Protein AF-A0A9P8BHR1-F1 (afdb_monomer)

Mean predicted aligned error: 15.13 Å

Nearest PDB structures (foldseek):
  4usp-assembly1_A  TM=9.684E-01  e=2.786E-13  Coprinopsis cinerea
  4uso-assembly2_C  TM=9.657E-01  e=3.119E-13  Coprinopsis cinerea
  3bb5-assembly2_C  TM=8.160E-01  e=5.448E-05  Jannaschia sp. CCS1
  6ifb-assembly1_B  TM=7.336E-01  e=1.345E-04  Entamoeba histolytica HM-1:IMSS
  3hfk-assembly1_A  TM=6.185E-01  e=1.166E-02  Pseudomonas reinekei

Foldseek 3Di:
DDFDDFAKWWKWFLDAAPVRFIWTFFADDAQDFTWTAGDDPDLRRIWGWADPDPFKIWTARSVGRQWTWADDDQATHIYGDDPAIWGWDQDPLAIWTAHPVRQWTWFDPNNHHGGTTGIDGDTDDRRRHIDIGGDVVDCPVVVQLFKKKKKWFQFDPPQDLVLLVVLVVLQVCLQALLADPVPRGRQFPDKWKAFFPDPPPLAPRTTIMMIIIGRDPVSVVCLVPPGPSSVVSCVSQVVGGDPPPLARMAIWMFRWPAADDPDDPDDDPDPPDDDPPDLQQAKKKKKKFFAFDPPDDSVLSVVLVVLQVCLQAQQADPVPRGGQFPDKTKYFTDDPPPNNLRGGMMMIIIGNHPVSVVCLVPPGVSSVVSCVSCVVGHPDSNRMHIGMGNTPYYDDD

Secondary structure (DSSP, 8-state):
-PPPPSEEEEEEEEEEPTTS-EEEEE---TTSBPEEEE--S-GGG-EEEEESSSS-EEEEETT-TTEEEEE-SSBEEEEE-S---EEEEEETTEEEEEETTSSEEEEESS--TT-BEEEEE---SGGG-EEEEEESS---GGGG--EEEEEEE-B-TT--HHHHHHHHHHHHHHHHH-B-TTTSSB-EEEEEEEE----SS-STT--EEEEEEESSHHHHHHHHHT-HHHHHHHHHHGGGB-GGGT-SEEEEEE-TT--S-TTSS---------------TT-EEEEEEE---TT--HHHHHHHHHHHHHHHHH-B-TTT-SB-EEEEEEEE---SSS-STT--EEEEEEESSHHHHHHHHHH-HHHHHHHHHHGGG-SSGGGEEEEEE-TT--S--

Structure (mmCIF, N/CA/C/O backbone):
data_AF-A0A9P8BHR1-F1
#
_entry.id   AF-A0A9P8BHR1-F1
#
loop_
_atom_site.group_PDB
_atom_site.id
_atom_site.type_symbol
_atom_site.label_atom_id
_atom_site.label_alt_id
_atom_site.label_comp_id
_atom_site.label_asym_id
_atom_site.label_entity_id
_atom_site.label_seq_id
_atom_site.pdbx_PDB_ins_code
_atom_site.Cartn_x
_atom_site.Cartn_y
_atom_site.Cartn_z
_atom_site.occupancy
_atom_site.B_iso_or_equiv
_atom_site.auth_seq_id
_atom_site.auth_comp_id
_atom_site.auth_asym_id
_atom_site.auth_atom_id
_atom_site.pdbx_PDB_model_num
ATOM 1 N N . MET A 1 1 ? 10.020 13.609 -29.765 1.00 46.38 1 MET A N 1
ATOM 2 C CA . MET A 1 1 ? 9.971 12.176 -29.398 1.00 46.38 1 MET A CA 1
ATOM 3 C C . MET A 1 1 ? 11.366 11.763 -28.963 1.00 46.38 1 MET A C 1
ATOM 5 O O . MET A 1 1 ? 12.292 11.925 -29.746 1.00 46.38 1 MET A O 1
ATOM 9 N N . SER A 1 2 ? 11.548 11.368 -27.704 1.00 62.50 2 SER A N 1
ATOM 10 C CA . SER A 1 2 ? 12.859 10.990 -27.157 1.00 62.50 2 SER A CA 1
ATOM 11 C C . SER A 1 2 ? 13.172 9.519 -27.458 1.00 62.50 2 SER A C 1
ATOM 13 O O . SER A 1 2 ? 12.261 8.721 -27.635 1.00 62.50 2 SER A O 1
ATOM 15 N N . ARG A 1 3 ? 14.453 9.157 -27.542 1.00 75.88 3 ARG A N 1
ATOM 16 C CA . ARG A 1 3 ? 14.941 7.764 -27.502 1.00 75.88 3 ARG A CA 1
ATOM 17 C C . ARG A 1 3 ? 15.427 7.455 -26.077 1.00 75.88 3 ARG A C 1
ATOM 19 O O . ARG A 1 3 ? 15.706 8.416 -25.351 1.00 75.88 3 ARG A O 1
ATOM 26 N N . PRO A 1 4 ? 15.534 6.185 -25.647 1.00 82.44 4 PRO A N 1
ATOM 27 C CA . PRO A 1 4 ? 16.092 5.872 -24.332 1.00 82.44 4 PRO A CA 1
ATOM 28 C C . PRO A 1 4 ? 17.509 6.448 -24.182 1.00 82.44 4 PRO A C 1
ATOM 30 O O . PRO A 1 4 ? 18.275 6.515 -25.144 1.00 82.44 4 PRO A O 1
ATOM 33 N N . ALA A 1 5 ? 17.855 6.890 -22.971 1.00 87.25 5 ALA A N 1
ATOM 34 C CA . ALA A 1 5 ? 19.220 7.313 -22.662 1.00 87.25 5 ALA A CA 1
ATOM 35 C C . ALA A 1 5 ? 20.184 6.112 -22.751 1.00 87.25 5 ALA A C 1
ATOM 37 O O . ALA A 1 5 ? 19.762 4.989 -22.468 1.00 87.25 5 ALA A O 1
ATOM 38 N N . PRO A 1 6 ? 21.471 6.303 -23.089 1.00 90.06 6 PRO A N 1
ATOM 39 C CA . PRO A 1 6 ? 22.453 5.228 -22.990 1.00 90.06 6 PRO A CA 1
ATOM 40 C C . PRO A 1 6 ? 22.481 4.601 -21.593 1.00 90.06 6 PRO A C 1
ATOM 42 O O . PRO A 1 6 ? 22.310 5.293 -20.586 1.00 90.06 6 PRO A O 1
ATOM 45 N N . GLY A 1 7 ? 22.691 3.293 -21.530 1.00 90.00 7 GLY A N 1
ATOM 46 C CA . GLY A 1 7 ? 22.677 2.532 -20.286 1.00 90.00 7 GLY A CA 1
ATOM 47 C C . GLY A 1 7 ? 22.471 1.049 -20.546 1.00 90.00 7 GLY A C 1
ATOM 48 O O . GLY A 1 7 ? 22.376 0.614 -21.691 1.00 90.00 7 GLY A O 1
ATOM 49 N N . THR A 1 8 ? 22.399 0.268 -19.482 1.00 91.75 8 THR A N 1
ATOM 50 C CA . THR A 1 8 ? 22.127 -1.166 -19.566 1.00 91.75 8 THR A CA 1
ATOM 51 C C . THR A 1 8 ? 20.623 -1.392 -19.401 1.00 91.75 8 THR A C 1
ATOM 53 O O . THR A 1 8 ? 20.010 -0.682 -18.618 1.00 91.75 8 THR A O 1
ATOM 56 N N . TYR A 1 9 ? 19.995 -2.325 -20.119 1.00 93.38 9 TYR A N 1
ATOM 57 C CA . TYR A 1 9 ? 18.540 -2.535 -20.096 1.00 93.38 9 TYR A CA 1
ATOM 58 C C . TYR A 1 9 ? 18.158 -4.016 -20.231 1.00 93.38 9 TYR A C 1
ATOM 60 O O . TYR A 1 9 ? 18.811 -4.753 -20.966 1.00 93.38 9 TYR A O 1
ATOM 68 N N . TYR A 1 10 ? 17.053 -4.426 -19.604 1.00 92.88 10 TYR A N 1
ATOM 69 C CA . TYR A 1 10 ? 16.203 -5.495 -20.131 1.00 92.88 10 TYR A CA 1
ATOM 70 C C . TYR A 1 10 ? 15.285 -4.893 -21.194 1.00 92.88 10 TYR A C 1
ATOM 72 O O . TYR A 1 10 ? 14.758 -3.792 -21.021 1.00 92.88 10 TYR A O 1
ATOM 80 N N . ILE A 1 11 ? 15.076 -5.612 -22.292 1.00 95.56 11 ILE A N 1
ATOM 81 C CA . ILE A 1 11 ? 14.213 -5.165 -23.387 1.00 95.56 11 ILE A CA 1
ATOM 82 C C . ILE A 1 11 ? 13.083 -6.179 -23.501 1.00 95.56 11 ILE A C 1
ATOM 84 O O . ILE A 1 11 ? 13.311 -7.325 -23.888 1.00 95.56 11 ILE A O 1
ATOM 88 N N . VAL A 1 12 ? 11.885 -5.766 -23.094 1.00 94.12 12 VAL A N 1
ATOM 89 C CA . VAL A 1 12 ? 10.724 -6.644 -22.897 1.00 94.12 12 VAL A CA 1
ATOM 90 C C . VAL A 1 12 ? 9.684 -6.349 -23.966 1.00 94.12 12 VAL A C 1
ATOM 92 O O . VAL A 1 12 ? 9.421 -5.184 -24.261 1.00 94.12 12 VAL A O 1
ATOM 95 N N . ASN A 1 13 ? 9.100 -7.378 -24.575 1.00 94.19 13 ASN A N 1
ATOM 96 C CA . ASN A 1 13 ? 8.003 -7.177 -25.512 1.00 94.19 13 ASN A CA 1
ATOM 97 C C . ASN A 1 13 ? 6.749 -6.687 -24.774 1.00 94.19 13 ASN A C 1
ATOM 99 O O . ASN A 1 13 ? 6.509 -7.056 -23.626 1.00 94.19 13 ASN A O 1
ATOM 103 N N . LYS A 1 14 ? 5.941 -5.855 -25.432 1.00 87.69 14 LYS A N 1
ATOM 104 C CA . LYS A 1 14 ? 4.683 -5.372 -24.856 1.00 87.69 14 LYS A CA 1
ATOM 105 C C . LYS A 1 14 ? 3.636 -6.485 -24.715 1.00 87.69 14 LYS A C 1
ATOM 107 O O . LYS A 1 14 ? 2.799 -6.408 -23.820 1.00 87.69 14 LYS A O 1
ATOM 112 N N . VAL A 1 15 ? 3.673 -7.498 -25.581 1.00 84.81 15 VAL A N 1
ATOM 113 C CA . VAL A 1 15 ? 2.765 -8.652 -25.538 1.00 84.81 15 VAL A CA 1
ATOM 114 C C . VAL A 1 15 ? 3.295 -9.700 -24.558 1.00 84.81 15 VAL A C 1
ATOM 116 O O . VAL A 1 15 ? 4.485 -10.016 -24.559 1.00 84.81 15 VAL A O 1
ATOM 119 N N . LEU A 1 16 ? 2.395 -10.235 -23.732 1.00 76.94 16 LEU A N 1
ATOM 120 C CA . LEU A 1 16 ? 2.674 -11.363 -22.842 1.00 76.94 16 LEU A CA 1
ATOM 121 C C . LEU A 1 16 ? 2.641 -12.687 -23.614 1.00 76.94 16 LEU A C 1
ATOM 123 O O . LEU A 1 16 ? 1.964 -12.797 -24.638 1.00 76.94 16 LEU A O 1
ATOM 127 N N . SER A 1 17 ? 3.327 -13.704 -23.098 1.00 77.12 17 SER A N 1
ATOM 128 C CA . SER A 1 17 ? 3.187 -15.066 -23.609 1.00 77.12 17 SER A CA 1
ATOM 129 C C . SER A 1 17 ? 1.745 -15.581 -23.460 1.00 77.12 17 SER A C 1
ATOM 131 O O . SER A 1 17 ? 0.977 -15.042 -22.658 1.00 77.12 17 SER A O 1
ATOM 133 N N . PRO A 1 18 ? 1.354 -16.669 -24.156 1.00 74.81 18 PRO A N 1
ATOM 134 C CA . PRO A 1 18 ? 0.058 -17.316 -23.930 1.00 74.81 18 PRO A CA 1
ATOM 135 C C . PRO A 1 18 ? -0.175 -17.762 -22.477 1.00 74.81 18 PRO A C 1
ATOM 137 O O . PRO A 1 18 ? -1.320 -17.912 -22.062 1.00 74.81 18 PRO A O 1
ATOM 140 N N . THR A 1 19 ? 0.899 -17.969 -21.710 1.00 68.75 19 THR A N 1
ATOM 141 C CA . THR A 1 19 ? 0.872 -18.309 -20.280 1.00 68.75 19 THR A CA 1
ATOM 142 C C . THR A 1 19 ? 0.869 -17.082 -19.361 1.00 68.75 19 THR A C 1
ATOM 144 O O . THR A 1 19 ? 0.766 -17.241 -18.150 1.00 68.75 19 THR A O 1
ATOM 147 N N . GLY A 1 20 ? 0.932 -15.865 -19.914 1.00 72.94 20 GLY A N 1
ATOM 148 C CA . GLY A 1 20 ? 0.908 -14.602 -19.169 1.00 72.94 20 GLY A CA 1
ATOM 149 C C . GLY A 1 20 ? 2.286 -14.047 -18.791 1.00 72.94 20 GLY A C 1
ATOM 150 O O . GLY A 1 20 ? 2.364 -13.033 -18.098 1.00 72.94 20 GLY A O 1
ATOM 151 N N . ASP A 1 21 ? 3.375 -14.656 -19.255 1.00 73.62 21 ASP A N 1
ATOM 152 C CA . ASP A 1 21 ? 4.734 -14.250 -18.897 1.00 73.62 21 ASP A CA 1
ATOM 153 C C . ASP A 1 21 ? 5.208 -13.037 -19.705 1.00 73.62 21 ASP A C 1
ATOM 155 O O . ASP A 1 21 ? 4.955 -12.907 -20.905 1.00 73.62 21 ASP A O 1
ATOM 159 N N . LYS A 1 22 ? 5.981 -12.156 -19.062 1.00 83.81 22 LYS A N 1
ATOM 160 C CA . LYS A 1 22 ? 6.724 -11.098 -19.762 1.00 83.81 22 LYS A CA 1
ATOM 161 C C . LYS A 1 22 ? 7.884 -11.721 -20.535 1.00 83.81 22 LYS A C 1
ATOM 163 O O . LYS A 1 22 ? 8.683 -12.445 -19.949 1.00 83.81 22 LYS A O 1
ATOM 168 N N . LEU A 1 23 ? 8.024 -11.388 -21.817 1.00 88.94 23 LEU A N 1
ATOM 169 C CA . LEU A 1 23 ? 9.073 -11.939 -22.681 1.00 88.94 23 LEU A CA 1
ATOM 170 C C . LEU A 1 23 ? 10.197 -10.930 -22.927 1.00 88.94 23 LEU A C 1
ATOM 172 O O . LEU A 1 23 ? 9.963 -9.851 -23.473 1.00 88.94 23 LEU A O 1
ATOM 176 N N . ALA A 1 24 ? 11.424 -11.287 -22.550 1.00 96.50 24 ALA A N 1
ATOM 177 C CA . ALA A 1 24 ? 12.617 -10.455 -22.673 1.00 96.50 24 ALA A CA 1
ATOM 178 C C . ALA A 1 24 ? 13.579 -10.965 -23.755 1.00 96.50 24 ALA A C 1
ATOM 180 O O . ALA A 1 24 ? 13.772 -12.173 -23.930 1.00 96.50 24 ALA A O 1
ATOM 181 N N . ILE A 1 25 ? 14.237 -10.033 -24.450 1.00 98.12 25 ILE A N 1
ATOM 182 C CA . ILE A 1 25 ? 15.282 -10.358 -25.426 1.00 98.12 25 ILE A CA 1
ATOM 183 C C . ILE A 1 25 ? 16.474 -10.994 -24.704 1.00 98.12 25 ILE A C 1
ATOM 185 O O . ILE A 1 25 ? 17.069 -10.404 -23.803 1.00 98.12 25 ILE A O 1
ATOM 189 N N . THR A 1 26 ? 16.843 -12.194 -25.137 1.00 97.56 26 THR A N 1
ATOM 190 C CA . THR A 1 26 ? 17.825 -13.064 -24.490 1.00 97.56 26 THR A CA 1
ATOM 191 C C . THR A 1 26 ? 18.957 -13.399 -25.453 1.00 97.56 26 THR A C 1
ATOM 193 O O . THR A 1 26 ? 18.736 -13.866 -26.572 1.00 97.56 26 THR A O 1
ATOM 196 N N . PHE A 1 27 ? 20.188 -13.153 -25.014 1.00 97.81 27 PHE A N 1
ATOM 197 C CA . PHE A 1 27 ? 21.399 -13.609 -25.681 1.00 97.81 27 PHE A CA 1
ATOM 198 C C . PHE A 1 27 ? 21.635 -15.093 -25.395 1.00 97.81 27 PHE A C 1
ATOM 200 O O . PHE A 1 27 ? 21.680 -15.507 -24.238 1.00 97.81 27 PHE A O 1
ATOM 207 N N . ASN A 1 28 ? 21.818 -15.876 -26.459 1.00 94.38 28 ASN A N 1
ATOM 208 C CA . ASN A 1 28 ? 22.045 -17.317 -26.364 1.00 94.38 28 ASN A CA 1
ATOM 209 C C . ASN A 1 28 ? 23.529 -17.660 -26.538 1.00 94.38 28 ASN A C 1
ATOM 211 O O . ASN A 1 28 ? 24.149 -18.244 -25.654 1.00 94.38 28 ASN A O 1
ATOM 215 N N . ASN A 1 29 ? 24.105 -17.278 -27.679 1.00 94.88 29 ASN A N 1
ATOM 216 C CA . ASN A 1 29 ? 25.491 -17.558 -28.040 1.00 94.88 29 ASN A CA 1
ATOM 217 C C . ASN A 1 29 ? 25.955 -16.642 -29.182 1.00 94.88 29 ASN A C 1
ATOM 219 O O . ASN A 1 29 ? 25.143 -16.135 -29.960 1.00 94.88 29 ASN A O 1
ATOM 223 N N . GLN A 1 30 ? 27.271 -16.472 -29.325 1.00 96.62 30 GLN A N 1
ATOM 224 C CA . GLN A 1 30 ? 27.864 -15.758 -30.458 1.00 96.62 30 GLN A CA 1
ATOM 225 C C . GLN A 1 30 ? 27.503 -16.442 -31.789 1.00 96.62 30 GLN A C 1
ATOM 227 O O . GLN A 1 30 ? 27.534 -17.668 -31.893 1.00 96.62 30 GLN A O 1
ATOM 232 N N . GLY A 1 31 ? 27.154 -15.646 -32.800 1.00 92.88 31 GLY A N 1
ATOM 233 C CA . GLY A 1 31 ? 26.716 -16.090 -34.128 1.00 92.88 31 GLY A CA 1
ATOM 234 C C . GLY A 1 31 ? 25.277 -16.616 -34.181 1.00 92.88 31 GLY A C 1
ATOM 235 O O . GLY A 1 31 ? 24.734 -16.789 -35.269 1.00 92.88 31 GLY A O 1
ATOM 236 N N . GLY A 1 32 ? 24.649 -16.855 -33.026 1.00 95.62 32 GLY A N 1
ATOM 237 C CA . GLY A 1 32 ? 23.271 -17.319 -32.916 1.00 95.62 32 GLY A CA 1
ATOM 238 C C . GLY A 1 32 ? 22.248 -16.187 -32.975 1.00 95.62 32 GLY A C 1
ATOM 239 O O . GLY A 1 32 ? 22.577 -15.006 -32.837 1.00 95.62 32 GLY A O 1
ATOM 240 N N . ALA A 1 33 ? 20.982 -16.571 -33.153 1.00 97.38 33 ALA A N 1
ATOM 241 C CA . ALA A 1 33 ? 19.858 -15.656 -33.013 1.00 97.38 33 ALA A CA 1
ATOM 242 C C . ALA A 1 33 ? 19.610 -15.333 -31.532 1.00 97.38 33 ALA A C 1
ATOM 244 O O . ALA A 1 33 ? 19.669 -16.225 -30.678 1.00 97.38 33 ALA A O 1
ATOM 245 N N . ALA A 1 34 ? 19.283 -14.077 -31.237 1.00 97.75 34 ALA A N 1
ATOM 246 C CA . ALA A 1 34 ? 18.654 -13.733 -29.970 1.00 97.75 34 ALA A CA 1
ATOM 247 C C . ALA A 1 34 ? 17.247 -14.353 -29.918 1.00 97.75 34 ALA A C 1
ATOM 249 O O . ALA A 1 34 ? 16.582 -14.497 -30.948 1.00 97.75 34 ALA A O 1
ATOM 250 N N . SER A 1 35 ? 16.796 -14.725 -28.726 1.00 97.44 35 SER A N 1
ATOM 251 C CA . SER A 1 35 ? 15.456 -15.273 -28.497 1.00 97.44 35 SER A CA 1
ATOM 252 C C . SER A 1 35 ? 14.653 -14.400 -27.541 1.00 97.44 35 SER A C 1
ATOM 254 O O . SER A 1 35 ? 15.176 -13.474 -26.923 1.00 97.44 35 SER A O 1
ATOM 256 N N . LEU A 1 36 ? 13.366 -14.690 -27.434 1.00 97.19 36 LEU A N 1
ATOM 257 C CA . LEU A 1 36 ? 12.462 -14.174 -26.429 1.00 97.19 36 LEU A CA 1
ATOM 258 C C . LEU A 1 36 ? 12.269 -15.262 -25.395 1.00 97.19 36 LEU A C 1
ATOM 260 O O . LEU A 1 36 ? 11.845 -16.357 -25.745 1.00 97.19 36 LEU A O 1
ATOM 264 N N . THR A 1 37 ? 12.599 -14.976 -24.141 1.00 93.00 37 THR A N 1
ATOM 265 C CA . THR A 1 37 ? 12.325 -15.914 -23.052 1.00 93.00 37 THR A CA 1
ATOM 266 C C . THR A 1 37 ? 11.672 -15.226 -21.871 1.00 93.00 37 THR A C 1
ATOM 268 O O . THR A 1 37 ? 11.689 -13.992 -21.799 1.00 93.00 37 THR A O 1
ATOM 271 N N . ALA A 1 38 ? 11.074 -15.999 -20.963 1.00 85.44 38 ALA A N 1
ATOM 272 C CA . ALA A 1 38 ? 10.485 -15.457 -19.742 1.00 85.44 38 ALA A CA 1
ATOM 273 C C . ALA A 1 38 ? 11.476 -14.523 -19.015 1.00 85.44 38 ALA A C 1
ATOM 275 O O . ALA A 1 38 ? 12.663 -14.835 -18.850 1.00 85.44 38 ALA A O 1
ATOM 276 N N . LEU A 1 39 ? 10.996 -13.341 -18.623 1.00 87.25 39 LEU A N 1
ATOM 277 C CA . LEU A 1 39 ? 11.807 -12.316 -17.977 1.00 87.25 39 LEU A CA 1
ATOM 278 C C . LEU A 1 39 ? 12.431 -12.867 -16.687 1.00 87.25 39 LEU A C 1
ATOM 280 O O . LEU A 1 39 ? 11.750 -13.390 -15.810 1.00 87.25 39 LEU A O 1
ATOM 284 N N . SER A 1 40 ? 13.742 -12.701 -16.563 1.00 82.12 40 SER A N 1
ATOM 285 C CA . SER A 1 40 ? 14.557 -13.110 -15.424 1.00 82.12 40 SER A CA 1
ATOM 286 C C . SER A 1 40 ? 15.653 -12.072 -15.163 1.00 82.12 40 SER A C 1
ATOM 288 O O . SER A 1 40 ? 15.844 -11.133 -15.932 1.00 82.12 40 SER A O 1
ATOM 290 N N . ASN A 1 41 ? 16.421 -12.242 -14.090 1.00 77.81 41 ASN A N 1
ATOM 291 C CA . ASN A 1 41 ? 17.543 -11.359 -13.756 1.00 77.81 41 ASN A CA 1
ATOM 292 C C . ASN A 1 41 ? 18.883 -11.789 -14.389 1.00 77.81 41 ASN A C 1
ATOM 294 O O . ASN A 1 41 ? 19.945 -11.313 -13.983 1.00 77.81 41 ASN A O 1
ATOM 298 N N . LYS A 1 42 ? 18.865 -12.710 -15.361 1.00 81.44 42 LYS A N 1
ATOM 299 C CA . LYS A 1 42 ? 20.089 -13.288 -15.926 1.00 81.44 42 LYS A CA 1
ATOM 300 C C . LYS A 1 42 ? 20.884 -12.248 -16.732 1.00 81.44 42 LYS A C 1
ATOM 302 O O . LYS A 1 42 ? 20.294 -11.533 -17.544 1.00 81.44 42 LYS A O 1
ATOM 307 N N . PRO A 1 43 ? 22.229 -12.231 -16.639 1.00 85.88 43 PRO A N 1
ATOM 308 C CA . PRO A 1 43 ? 23.082 -11.368 -17.468 1.00 85.88 43 PRO A CA 1
ATOM 309 C C . PRO A 1 43 ? 22.933 -11.582 -18.984 1.00 85.88 43 PRO A C 1
ATOM 311 O O . PRO A 1 43 ? 23.333 -10.729 -19.774 1.00 85.88 43 PRO A O 1
ATOM 314 N N . SER A 1 44 ? 22.371 -12.715 -19.414 1.00 91.56 44 SER A N 1
ATOM 315 C CA . SER A 1 44 ? 22.029 -12.976 -20.815 1.00 91.56 44 SER A CA 1
ATOM 316 C C . SER A 1 44 ? 20.842 -12.145 -21.321 1.00 91.56 44 SER A C 1
ATOM 318 O O . SER A 1 44 ? 20.690 -11.994 -22.526 1.00 91.56 44 SER A O 1
ATOM 320 N N . GLN A 1 45 ? 20.012 -11.583 -20.438 1.00 96.00 45 GLN A N 1
ATOM 321 C CA . GLN A 1 45 ? 18.880 -10.716 -20.800 1.00 96.00 45 GLN A CA 1
ATOM 322 C C . GLN A 1 45 ? 19.182 -9.219 -20.636 1.00 96.00 45 GLN A C 1
ATOM 324 O O . GLN A 1 45 ? 18.320 -8.378 -20.889 1.00 96.00 45 GLN A O 1
ATOM 329 N N . GLN A 1 46 ? 20.400 -8.876 -20.217 1.00 94.75 46 GLN A N 1
ATOM 330 C CA . GLN A 1 46 ? 20.834 -7.500 -20.022 1.00 94.75 46 GLN A CA 1
ATOM 331 C C . GLN A 1 46 ? 21.645 -7.028 -21.230 1.00 94.75 46 GLN A C 1
ATOM 333 O O . GLN A 1 46 ? 22.596 -7.686 -21.660 1.00 94.75 46 GLN A O 1
ATOM 338 N N . TRP A 1 47 ? 21.292 -5.856 -21.748 1.00 97.31 47 TRP A N 1
ATOM 339 C CA . TRP A 1 47 ? 21.861 -5.277 -22.960 1.00 97.31 47 TRP A CA 1
ATOM 340 C C . TRP A 1 47 ? 22.394 -3.873 -22.694 1.00 97.31 47 TRP A C 1
ATOM 342 O O . TRP A 1 47 ? 21.658 -2.993 -22.258 1.00 97.31 47 TRP A O 1
ATOM 352 N N . ASN A 1 48 ? 23.667 -3.646 -22.995 1.00 95.00 48 ASN A N 1
ATOM 353 C CA . ASN A 1 48 ? 24.261 -2.320 -23.072 1.00 95.00 48 ASN A CA 1
ATOM 354 C C . ASN A 1 48 ? 23.756 -1.620 -24.335 1.00 95.00 48 ASN A C 1
ATOM 356 O O . ASN A 1 48 ? 24.059 -2.044 -25.451 1.00 95.00 48 ASN A O 1
ATOM 360 N N . VAL A 1 49 ? 22.994 -0.547 -24.141 1.00 95.69 49 VAL A N 1
ATOM 361 C CA . VAL A 1 49 ? 22.443 0.306 -25.192 1.00 95.69 49 VAL A CA 1
ATOM 362 C C . VAL A 1 49 ? 23.267 1.587 -25.242 1.00 95.69 49 VAL A C 1
ATOM 364 O O . VAL A 1 49 ? 23.286 2.369 -24.288 1.00 95.69 49 VAL A O 1
ATOM 367 N N . THR A 1 50 ? 23.963 1.815 -26.351 1.00 92.56 50 THR A N 1
ATOM 368 C CA . THR A 1 50 ? 24.855 2.968 -26.530 1.00 92.56 50 THR A CA 1
ATOM 369 C C . THR A 1 50 ? 24.417 3.824 -27.709 1.00 92.56 50 THR A C 1
ATOM 371 O O . THR A 1 50 ? 23.910 3.325 -28.712 1.00 92.56 50 THR A O 1
ATOM 374 N N . ASN A 1 51 ? 24.601 5.141 -27.601 1.00 91.69 51 ASN A N 1
ATOM 375 C CA . ASN A 1 51 ? 24.401 6.027 -28.745 1.00 91.69 51 ASN A CA 1
ATOM 376 C C . ASN A 1 51 ? 25.518 5.789 -29.761 1.00 91.69 51 ASN A C 1
ATOM 378 O O . ASN A 1 51 ? 26.690 5.835 -29.395 1.00 91.69 51 ASN A O 1
ATOM 382 N N . TYR A 1 52 ? 25.151 5.604 -31.027 1.00 88.00 52 TYR A N 1
ATOM 383 C CA . TYR A 1 52 ? 26.117 5.603 -32.124 1.00 88.00 52 TYR A CA 1
ATOM 384 C C . TYR A 1 52 ? 26.185 6.980 -32.794 1.00 88.00 52 TYR A C 1
ATOM 386 O O . TYR A 1 52 ? 27.259 7.541 -32.977 1.00 88.00 52 TYR A O 1
ATOM 394 N N . ASN A 1 53 ? 25.027 7.569 -33.098 1.00 88.00 53 ASN A N 1
ATOM 395 C CA . ASN A 1 53 ? 24.902 8.956 -33.556 1.00 88.00 53 ASN A CA 1
ATOM 396 C C . ASN A 1 53 ? 23.606 9.580 -33.006 1.00 88.00 53 ASN A C 1
ATOM 398 O O . ASN A 1 53 ? 23.031 9.053 -32.052 1.00 88.00 53 ASN A O 1
ATOM 402 N N . SER A 1 54 ? 23.137 10.703 -33.556 1.00 82.62 54 SER A N 1
ATOM 403 C CA . SER A 1 54 ? 21.905 11.385 -33.117 1.00 82.62 54 SER A CA 1
ATOM 404 C C . SER A 1 54 ? 20.615 10.585 -33.360 1.00 82.62 54 SER A C 1
ATOM 406 O O . SER A 1 54 ? 19.615 10.841 -32.692 1.00 82.62 54 SER A O 1
ATOM 408 N N . SER A 1 55 ? 20.634 9.601 -34.260 1.00 81.88 55 SER A N 1
ATOM 409 C CA . SER A 1 55 ? 19.448 8.875 -34.735 1.00 81.88 55 SER A CA 1
ATOM 410 C C . SER A 1 55 ? 19.500 7.361 -34.509 1.00 81.88 55 SER A C 1
ATOM 412 O O . SER A 1 55 ? 18.454 6.713 -34.546 1.00 81.88 55 SER A O 1
ATOM 414 N N . THR A 1 56 ? 20.677 6.785 -34.250 1.00 92.06 56 THR A N 1
ATOM 415 C CA . THR A 1 56 ? 20.853 5.336 -34.082 1.00 92.06 56 THR A CA 1
ATOM 416 C C . THR A 1 56 ? 21.611 4.963 -32.809 1.00 92.06 56 THR A C 1
ATOM 418 O O . THR A 1 56 ? 22.363 5.762 -32.233 1.00 92.06 56 THR A O 1
ATOM 421 N N . MET A 1 57 ? 21.366 3.737 -32.349 1.00 94.69 57 MET A N 1
ATOM 422 C CA . MET A 1 57 ? 21.935 3.138 -31.143 1.00 94.69 57 MET A CA 1
ATOM 423 C C . MET A 1 57 ? 22.474 1.735 -31.446 1.00 94.69 57 MET A C 1
ATOM 425 O O . MET A 1 57 ? 22.000 1.076 -32.371 1.00 94.69 57 MET A O 1
ATOM 429 N N . ALA A 1 58 ? 23.442 1.274 -30.661 1.00 95.44 58 ALA A N 1
ATOM 430 C CA . ALA A 1 58 ? 23.961 -0.090 -30.706 1.00 95.44 58 ALA A CA 1
ATOM 431 C C . ALA A 1 58 ? 23.550 -0.860 -29.444 1.00 95.44 58 ALA A C 1
ATOM 433 O O . ALA A 1 58 ? 23.373 -0.267 -28.379 1.00 95.44 58 ALA A O 1
ATOM 434 N N . PHE A 1 59 ? 23.405 -2.180 -29.575 1.00 97.38 59 PHE A N 1
ATOM 435 C CA . PHE A 1 59 ? 22.980 -3.074 -28.496 1.00 97.38 59 PHE A CA 1
ATOM 436 C C . PHE A 1 59 ? 23.982 -4.217 -28.373 1.00 97.38 59 PHE A C 1
ATOM 438 O O . PHE A 1 59 ? 24.157 -4.974 -29.331 1.00 97.38 59 PHE A O 1
ATOM 445 N N . ALA A 1 60 ? 24.607 -4.348 -27.207 1.00 96.94 60 ALA A N 1
ATOM 446 C CA . ALA A 1 60 ? 25.586 -5.386 -26.890 1.00 96.94 60 ALA A CA 1
ATOM 447 C C . ALA A 1 60 ? 25.145 -6.156 -25.635 1.00 96.94 60 ALA A C 1
ATOM 449 O O . ALA A 1 60 ? 24.735 -5.513 -24.669 1.00 96.94 60 ALA A O 1
ATOM 450 N N . PRO A 1 61 ? 25.211 -7.495 -25.590 1.00 96.31 61 PRO A N 1
ATOM 451 C CA . PRO A 1 61 ? 24.867 -8.228 -24.375 1.00 96.31 61 PRO A CA 1
ATOM 452 C C . PRO A 1 61 ? 25.895 -7.937 -23.271 1.00 96.31 61 PRO A C 1
ATOM 454 O O . PRO A 1 61 ? 27.100 -7.929 -23.521 1.00 96.31 61 PRO A O 1
ATOM 457 N N . VAL A 1 62 ? 25.443 -7.738 -22.031 1.00 92.56 62 VAL A N 1
ATOM 458 C CA . VAL A 1 62 ? 26.335 -7.477 -20.879 1.00 92.56 62 VAL A CA 1
ATOM 459 C C . VAL A 1 62 ? 27.305 -8.630 -20.649 1.00 92.56 62 VAL A C 1
ATOM 461 O O . VAL A 1 62 ? 28.474 -8.412 -20.348 1.00 92.56 62 VAL A O 1
ATOM 464 N N . SER A 1 63 ? 26.832 -9.860 -20.837 1.00 87.31 63 SER A N 1
ATOM 465 C CA . SER A 1 63 ? 27.636 -11.081 -20.717 1.00 87.31 63 SER A CA 1
ATOM 466 C C . SER A 1 63 ? 28.694 -11.244 -21.819 1.00 87.31 63 SER A C 1
ATOM 468 O O . SER A 1 63 ? 29.557 -12.111 -21.705 1.00 87.31 63 SER A O 1
ATOM 470 N N . SER A 1 64 ? 28.658 -10.446 -22.893 1.00 92.00 64 SER A N 1
ATOM 471 C CA . SER A 1 64 ? 29.635 -10.490 -23.994 1.00 92.00 64 SER A CA 1
ATOM 472 C C . SER A 1 64 ? 29.731 -9.124 -24.702 1.00 92.00 64 SER A C 1
ATOM 474 O O . SER A 1 64 ? 29.269 -8.974 -25.835 1.00 92.00 64 SER A O 1
ATOM 476 N N . PRO A 1 65 ? 30.338 -8.105 -24.060 1.00 89.75 65 PRO A N 1
ATOM 477 C CA . PRO A 1 65 ? 30.273 -6.707 -24.507 1.00 89.75 65 PRO A CA 1
ATOM 478 C C . PRO A 1 65 ? 31.051 -6.413 -25.800 1.00 89.75 65 PRO A C 1
ATOM 480 O O . PRO A 1 65 ? 30.902 -5.340 -26.376 1.00 89.75 65 PRO A O 1
ATOM 483 N N . THR A 1 66 ? 31.878 -7.351 -26.268 1.00 93.06 66 THR A N 1
ATOM 484 C CA . THR A 1 66 ? 32.575 -7.281 -27.563 1.00 93.06 66 THR A CA 1
ATOM 485 C C . THR A 1 66 ? 31.675 -7.653 -28.749 1.00 93.06 66 THR A C 1
ATOM 487 O O . THR A 1 66 ? 32.093 -7.528 -29.902 1.00 93.06 66 THR A O 1
ATOM 490 N N . LEU A 1 67 ? 30.448 -8.112 -28.484 1.00 96.69 67 LEU A N 1
ATOM 491 C CA . LEU A 1 67 ? 29.451 -8.467 -29.489 1.00 96.69 67 LEU A CA 1
ATOM 492 C C . LEU A 1 67 ? 28.390 -7.371 -29.637 1.00 96.69 67 LEU A C 1
ATOM 494 O O . LEU A 1 67 ? 28.188 -6.550 -28.747 1.00 96.69 67 LEU A O 1
ATOM 498 N N . GLN A 1 68 ? 27.673 -7.384 -30.755 1.00 96.94 68 GLN A N 1
ATOM 499 C CA . GLN A 1 68 ? 26.555 -6.497 -31.057 1.00 96.94 68 GLN A CA 1
ATOM 500 C C . GLN A 1 68 ? 25.425 -7.263 -31.744 1.00 96.94 68 GLN A C 1
ATOM 502 O O . GLN A 1 68 ? 25.648 -8.287 -32.392 1.00 96.94 68 GLN A O 1
ATOM 507 N N . THR A 1 69 ? 24.205 -6.746 -31.628 1.00 97.50 69 THR A N 1
ATOM 508 C CA . THR A 1 69 ? 23.082 -7.216 -32.446 1.00 97.50 69 THR A CA 1
ATOM 509 C C . THR A 1 69 ? 23.262 -6.799 -33.903 1.00 97.50 69 THR A C 1
ATOM 511 O O . THR A 1 69 ? 23.514 -5.633 -34.201 1.00 97.50 69 THR A O 1
ATOM 514 N N . GLY A 1 70 ? 23.104 -7.757 -34.808 1.00 95.81 70 GLY A N 1
ATOM 515 C CA . GLY A 1 70 ? 23.174 -7.582 -36.251 1.00 95.81 70 GLY A CA 1
ATOM 516 C C . GLY A 1 70 ? 21.948 -8.166 -36.945 1.00 95.81 70 GLY A C 1
ATOM 517 O O . GLY A 1 70 ? 21.156 -8.908 -36.358 1.00 95.81 70 GLY A O 1
ATOM 518 N N . TRP A 1 71 ? 21.793 -7.816 -38.216 1.00 94.44 71 TRP A N 1
ATOM 519 C CA . TRP A 1 71 ? 20.720 -8.330 -39.057 1.00 94.44 71 TRP A CA 1
ATOM 520 C C . TRP A 1 71 ? 21.126 -9.699 -39.634 1.00 94.44 71 TRP A C 1
ATOM 522 O O . TRP A 1 71 ? 22.087 -9.790 -40.393 1.00 94.44 71 TRP A O 1
ATOM 532 N N . GLY A 1 72 ? 20.387 -10.763 -39.297 1.00 92.38 72 GLY A N 1
ATOM 533 C CA . GLY A 1 72 ? 20.506 -12.100 -39.897 1.00 92.38 72 GLY A CA 1
ATOM 534 C C . GLY A 1 72 ? 19.344 -12.441 -40.841 1.00 92.38 72 GLY A C 1
ATOM 535 O O . GLY A 1 72 ? 18.522 -11.598 -41.179 1.00 92.38 72 GLY A O 1
ATOM 536 N N . SER A 1 73 ? 19.215 -13.696 -41.275 1.00 92.75 73 SER A N 1
ATOM 537 C CA . SER A 1 73 ? 18.131 -14.090 -42.196 1.00 92.75 73 SER A CA 1
ATOM 538 C C . SER A 1 73 ? 16.747 -14.062 -41.516 1.00 92.75 73 SER A C 1
ATOM 540 O O . SER A 1 73 ? 16.304 -15.060 -40.951 1.00 92.75 73 SER A O 1
ATOM 542 N N . GLY A 1 74 ? 16.095 -12.892 -41.505 1.00 93.19 74 GLY A N 1
ATOM 543 C CA . GLY A 1 74 ? 14.783 -12.645 -40.882 1.00 93.19 74 GLY A CA 1
ATOM 544 C C . GLY A 1 74 ? 14.787 -12.571 -39.349 1.00 93.19 74 GLY A C 1
ATOM 545 O O . GLY A 1 74 ? 13.732 -12.462 -38.727 1.00 93.19 74 GLY A O 1
ATOM 546 N N . VAL A 1 75 ? 15.963 -12.629 -38.726 1.00 96.88 75 VAL A N 1
ATOM 547 C CA . VAL A 1 75 ? 16.135 -12.638 -37.267 1.00 96.88 75 VAL A CA 1
ATOM 548 C C . VAL A 1 75 ? 17.282 -11.736 -36.845 1.00 96.88 75 VAL A C 1
ATOM 550 O O . VAL A 1 75 ? 18.172 -11.422 -37.637 1.00 96.88 75 VAL A O 1
ATOM 553 N N . ILE A 1 76 ? 17.286 -11.362 -35.573 1.00 98.06 76 ILE A N 1
ATOM 554 C CA . ILE A 1 76 ? 18.389 -10.632 -34.959 1.00 98.06 76 ILE A CA 1
ATOM 555 C C . ILE A 1 76 ? 19.431 -11.622 -34.456 1.00 98.06 76 ILE A C 1
ATOM 557 O O . ILE A 1 76 ? 19.137 -12.490 -33.633 1.00 98.06 76 ILE A O 1
ATOM 561 N N . VAL A 1 77 ? 20.653 -11.488 -34.961 1.00 97.75 77 VAL A N 1
ATOM 562 C CA . VAL A 1 77 ? 21.812 -12.298 -34.562 1.00 97.75 77 VAL A CA 1
ATOM 563 C C . VAL A 1 77 ? 22.748 -11.491 -33.677 1.00 97.75 77 VAL A C 1
ATOM 565 O O . VAL A 1 77 ? 22.687 -10.265 -33.670 1.00 97.75 77 VAL A O 1
ATOM 568 N N . VAL A 1 78 ? 23.627 -12.160 -32.931 1.00 97.50 78 VAL A N 1
ATOM 569 C CA . VAL A 1 78 ? 24.605 -11.495 -32.057 1.00 97.50 78 VAL A CA 1
ATOM 570 C C . VAL A 1 78 ? 26.019 -11.862 -32.490 1.00 97.50 78 VAL A C 1
ATOM 572 O O . VAL A 1 78 ? 26.429 -13.014 -32.379 1.00 97.50 78 VAL A O 1
ATOM 575 N N . ILE A 1 79 ? 26.763 -10.894 -33.016 1.00 95.88 79 ILE A N 1
ATOM 576 C CA . ILE A 1 79 ? 28.022 -11.095 -33.754 1.00 95.88 79 ILE A CA 1
ATOM 577 C C . ILE A 1 79 ? 29.109 -10.119 -33.278 1.00 95.88 79 ILE A C 1
ATOM 579 O O . ILE A 1 79 ? 28.774 -9.152 -32.596 1.00 95.88 79 ILE A O 1
ATOM 583 N N . PRO A 1 80 ? 30.404 -10.347 -33.586 1.00 96.25 80 PRO A N 1
ATOM 584 C CA . PRO A 1 80 ? 31.474 -9.418 -33.216 1.00 96.25 80 PRO A CA 1
ATOM 585 C C . PRO A 1 80 ? 31.166 -7.983 -33.643 1.00 96.25 80 PRO A C 1
ATOM 587 O O . PRO A 1 80 ? 30.639 -7.774 -34.734 1.00 96.25 80 PRO A O 1
ATOM 590 N N . ALA A 1 81 ? 31.470 -7.009 -32.784 1.00 87.75 81 ALA A N 1
ATOM 591 C CA . ALA A 1 81 ? 31.143 -5.607 -33.023 1.00 87.75 81 ALA A CA 1
ATOM 592 C C . ALA A 1 81 ? 31.662 -5.111 -34.386 1.00 87.75 81 ALA A C 1
ATOM 594 O O . ALA A 1 81 ? 32.820 -5.321 -34.741 1.00 87.75 81 ALA A O 1
ATOM 595 N N . GLY A 1 82 ? 30.794 -4.428 -35.133 1.00 87.00 82 GLY A N 1
ATOM 596 C CA . GLY A 1 82 ? 31.062 -4.018 -36.517 1.00 87.00 82 GLY A CA 1
ATOM 597 C C . GLY A 1 82 ? 30.303 -2.762 -36.938 1.00 87.00 82 GLY A C 1
ATOM 598 O O . GLY A 1 82 ? 30.026 -2.589 -38.118 1.00 87.00 82 GLY A O 1
ATOM 599 N N . ALA A 1 83 ? 29.942 -1.907 -35.973 1.00 85.19 83 ALA A N 1
ATOM 600 C CA . ALA A 1 83 ? 29.081 -0.735 -36.167 1.00 85.19 83 ALA A CA 1
ATOM 601 C C . ALA A 1 83 ? 27.648 -1.078 -36.628 1.00 85.19 83 ALA A C 1
ATOM 603 O O . ALA A 1 83 ? 27.026 -0.327 -37.378 1.00 85.19 83 ALA A O 1
ATOM 604 N N . TYR A 1 84 ? 27.100 -2.192 -36.136 1.00 91.50 84 TYR A N 1
ATOM 605 C CA . TYR A 1 84 ? 25.696 -2.543 -36.346 1.00 91.50 84 TYR A CA 1
ATOM 606 C C . TYR A 1 84 ? 24.804 -1.683 -35.451 1.00 91.50 84 TYR A C 1
ATOM 608 O O . TYR A 1 84 ? 25.000 -1.618 -34.233 1.00 91.50 84 TYR A O 1
ATOM 616 N N . VAL A 1 85 ? 23.842 -0.990 -36.060 1.00 94.06 85 VAL A N 1
ATOM 617 C CA . VAL A 1 85 ? 23.056 0.047 -35.387 1.00 94.06 85 VAL A CA 1
ATOM 618 C C . VAL A 1 85 ? 21.588 -0.001 -35.774 1.00 94.06 85 VAL A C 1
ATOM 620 O O . VAL A 1 85 ? 21.226 -0.396 -36.881 1.00 94.06 85 VAL A O 1
ATOM 623 N N . TRP A 1 86 ? 20.755 0.470 -34.854 1.00 96.00 86 TRP A N 1
ATOM 624 C CA . TRP A 1 86 ? 19.305 0.410 -34.944 1.00 96.00 86 TRP A CA 1
ATOM 625 C C . TRP A 1 86 ? 18.692 1.764 -34.601 1.00 96.00 86 TRP A C 1
ATOM 627 O O . TRP A 1 86 ? 19.186 2.497 -33.736 1.00 96.00 86 TRP A O 1
ATOM 637 N N . THR A 1 87 ? 17.606 2.110 -35.279 1.00 93.50 87 THR A N 1
ATOM 638 C CA . THR A 1 87 ? 16.803 3.293 -34.986 1.00 93.50 87 THR A CA 1
ATOM 639 C C . THR A 1 87 ? 15.784 2.957 -33.903 1.00 93.50 87 THR A C 1
ATOM 641 O O . THR A 1 87 ? 14.938 2.084 -34.076 1.00 93.50 87 THR A O 1
ATOM 644 N N . VAL A 1 88 ? 15.847 3.676 -32.781 1.00 91.69 88 VAL A N 1
ATOM 645 C CA . VAL A 1 88 ? 14.947 3.488 -31.635 1.00 91.69 88 VAL A CA 1
ATOM 646 C C . VAL A 1 88 ? 14.020 4.690 -31.527 1.00 91.69 88 VAL A C 1
ATOM 648 O O . VAL A 1 88 ? 14.489 5.824 -31.404 1.00 91.69 88 VAL A O 1
ATOM 651 N N . LYS A 1 89 ? 12.706 4.458 -31.562 1.00 83.31 89 LYS A N 1
ATOM 652 C CA . LYS A 1 89 ? 11.695 5.523 -31.487 1.00 83.31 89 LYS A CA 1
ATOM 653 C C . LYS A 1 89 ? 10.694 5.248 -30.381 1.00 83.31 89 LYS A C 1
ATOM 655 O O . LYS A 1 89 ? 10.044 4.206 -30.387 1.00 83.31 89 LYS A O 1
ATOM 660 N N . ASN A 1 90 ? 10.519 6.211 -29.479 1.00 80.31 90 ASN A N 1
ATOM 661 C CA . ASN A 1 90 ? 9.383 6.192 -28.565 1.00 80.31 90 ASN A CA 1
ATOM 662 C C . ASN A 1 90 ? 8.134 6.681 -29.296 1.00 80.31 90 ASN A C 1
ATOM 664 O O . ASN A 1 90 ? 8.124 7.774 -29.865 1.00 80.31 90 ASN A O 1
ATOM 668 N N . THR A 1 91 ? 7.085 5.874 -29.236 1.00 69.94 91 THR A N 1
ATOM 669 C CA . THR A 1 91 ? 5.730 6.218 -29.665 1.00 69.94 91 THR A CA 1
ATOM 670 C C . THR A 1 91 ? 4.830 6.325 -28.435 1.00 69.94 91 THR A C 1
ATOM 672 O O . THR A 1 91 ? 5.214 5.906 -27.342 1.00 69.94 91 THR A O 1
ATOM 675 N N . THR A 1 92 ? 3.611 6.837 -28.598 1.00 66.00 92 THR A N 1
ATOM 676 C CA . THR A 1 92 ? 2.607 6.884 -27.520 1.00 66.00 92 THR A CA 1
ATOM 677 C C . THR A 1 92 ? 2.265 5.492 -26.971 1.00 66.00 92 THR A C 1
ATOM 679 O O . THR A 1 92 ? 1.860 5.368 -25.822 1.00 66.00 92 THR A O 1
ATOM 682 N N . ASN A 1 93 ? 2.474 4.439 -27.769 1.00 64.62 93 ASN A N 1
ATOM 683 C CA . ASN A 1 93 ? 2.076 3.071 -27.443 1.00 64.62 93 ASN A CA 1
ATOM 684 C C . ASN A 1 93 ? 3.243 2.176 -26.981 1.00 64.62 93 ASN A C 1
ATOM 686 O O . ASN A 1 93 ? 2.990 1.008 -26.680 1.00 64.62 93 ASN A O 1
ATOM 690 N N . GLY A 1 94 ? 4.472 2.713 -26.919 1.00 73.19 94 GLY A N 1
ATOM 691 C CA . GLY A 1 94 ? 5.722 2.046 -26.517 1.00 73.19 94 GLY A CA 1
ATOM 692 C C . GLY A 1 94 ? 6.885 2.301 -27.495 1.00 73.19 94 GLY A C 1
ATOM 693 O O . GLY A 1 94 ? 6.789 3.174 -28.362 1.00 73.19 94 GLY A O 1
ATOM 694 N N . THR A 1 95 ? 8.004 1.583 -27.361 1.00 88.81 95 THR A N 1
ATOM 695 C CA . THR A 1 95 ? 9.227 1.836 -28.149 1.00 88.81 95 THR A CA 1
ATOM 696 C C . THR A 1 95 ? 9.381 0.847 -29.303 1.00 88.81 95 THR A C 1
ATOM 698 O O . THR A 1 95 ? 9.330 -0.359 -29.097 1.00 88.81 95 THR A O 1
ATOM 701 N N . THR A 1 96 ? 9.636 1.325 -30.519 1.00 91.69 96 THR A N 1
ATOM 702 C CA . THR A 1 96 ? 9.975 0.466 -31.668 1.00 91.69 96 THR A CA 1
ATOM 703 C C . THR A 1 96 ? 11.482 0.449 -31.904 1.00 91.69 96 THR A C 1
ATOM 705 O O . THR A 1 96 ? 12.136 1.490 -31.774 1.00 91.69 96 THR A O 1
ATOM 708 N N . ILE A 1 97 ? 12.019 -0.704 -32.311 1.00 94.62 97 ILE A N 1
ATOM 709 C CA . ILE A 1 97 ? 13.420 -0.872 -32.722 1.00 94.62 97 ILE A CA 1
ATOM 710 C C . ILE A 1 97 ? 13.423 -1.263 -34.200 1.00 94.62 97 ILE A C 1
ATOM 712 O O . ILE A 1 97 ? 12.825 -2.271 -34.574 1.00 94.62 97 ILE A O 1
ATOM 716 N N . GLN A 1 98 ? 14.046 -0.439 -35.036 1.00 93.50 98 GLN A N 1
ATOM 717 C CA . GLN A 1 98 ? 14.014 -0.554 -36.492 1.00 93.50 98 GLN A CA 1
ATOM 718 C C . GLN A 1 98 ? 15.427 -0.571 -37.064 1.00 93.50 98 GLN A C 1
ATOM 720 O O . GLN A 1 98 ? 16.367 -0.095 -36.425 1.00 93.50 98 GLN A O 1
ATOM 725 N N . ASP A 1 99 ? 15.587 -1.084 -38.278 1.00 92.44 99 ASP A N 1
ATOM 726 C CA . ASP A 1 99 ? 16.829 -0.912 -39.029 1.00 92.44 99 ASP A CA 1
ATOM 727 C C . ASP A 1 99 ? 17.120 0.568 -39.327 1.00 92.44 99 ASP A C 1
ATOM 729 O O . ASP A 1 99 ? 16.246 1.431 -39.218 1.00 92.44 99 ASP A O 1
ATOM 733 N N . GLY A 1 100 ? 18.357 0.872 -39.728 1.00 86.00 100 GLY A N 1
ATOM 734 C CA . GLY A 1 100 ? 18.765 2.248 -40.032 1.00 86.00 100 GLY A CA 1
ATOM 735 C C . GLY A 1 100 ? 17.953 2.905 -41.157 1.00 86.00 100 GLY A C 1
ATOM 736 O O . GLY A 1 100 ? 17.751 4.120 -41.128 1.00 86.00 100 GLY A O 1
ATOM 737 N N . GLY A 1 101 ? 17.449 2.113 -42.112 1.00 86.12 101 GLY A N 1
ATOM 738 C CA . GLY A 1 101 ? 16.552 2.567 -43.177 1.00 86.12 101 GLY A CA 1
ATOM 739 C C . GLY A 1 101 ? 15.083 2.667 -42.756 1.00 86.12 101 GLY A C 1
ATOM 740 O O . GLY A 1 101 ? 14.276 3.194 -43.518 1.00 86.12 101 GLY A O 1
ATOM 741 N N . GLN A 1 102 ? 14.733 2.201 -41.551 1.00 87.75 102 GLN A N 1
ATOM 742 C CA . GLN A 1 102 ? 13.375 2.178 -40.994 1.00 87.75 102 GLN A CA 1
ATOM 743 C C . GLN A 1 102 ? 12.363 1.431 -41.880 1.00 87.75 102 GLN A C 1
ATOM 745 O O . GLN A 1 102 ? 11.184 1.784 -41.944 1.00 87.75 102 GLN A O 1
ATOM 750 N N . THR A 1 103 ? 12.836 0.392 -42.562 1.00 89.06 103 THR A N 1
ATOM 751 C CA . THR A 1 103 ? 12.073 -0.476 -43.466 1.00 89.06 103 THR A CA 1
ATOM 752 C C . THR A 1 103 ? 11.572 -1.749 -42.781 1.00 89.06 103 THR A C 1
ATOM 754 O O . THR A 1 103 ? 10.550 -2.308 -43.185 1.00 89.06 103 THR A O 1
ATOM 757 N N . ALA A 1 104 ? 12.248 -2.189 -41.719 1.00 92.75 104 ALA A N 1
ATOM 758 C CA . ALA A 1 104 ? 11.935 -3.384 -40.956 1.00 92.75 104 ALA A CA 1
ATOM 759 C C . ALA A 1 104 ? 12.092 -3.143 -39.450 1.00 92.75 104 ALA A C 1
ATOM 761 O O . ALA A 1 104 ? 12.947 -2.378 -38.999 1.00 92.75 104 ALA A O 1
ATOM 762 N N . SER A 1 105 ? 11.264 -3.823 -38.661 1.00 94.88 105 SER A N 1
ATOM 763 C CA . SER A 1 105 ? 11.230 -3.652 -37.209 1.00 94.88 105 SER A CA 1
ATOM 764 C C . SER A 1 105 ? 11.378 -4.979 -36.482 1.00 94.88 105 SER A C 1
ATOM 766 O O . SER A 1 105 ? 10.888 -6.025 -36.923 1.00 94.88 105 SER A O 1
ATOM 768 N N . TRP A 1 106 ? 12.043 -4.913 -35.335 1.00 97.19 106 TRP A N 1
ATOM 769 C CA . TRP A 1 106 ? 12.164 -6.029 -34.412 1.00 97.19 106 TRP A CA 1
ATOM 770 C C . TRP A 1 106 ? 10.786 -6.393 -33.874 1.00 97.19 106 TRP A C 1
ATOM 772 O O . TRP A 1 106 ? 10.035 -5.506 -33.457 1.00 97.19 106 TRP A O 1
ATOM 782 N N . ASN A 1 107 ? 10.458 -7.682 -33.842 1.00 95.94 107 ASN A N 1
ATOM 783 C CA . ASN A 1 107 ? 9.170 -8.139 -33.336 1.00 95.94 107 ASN A CA 1
ATOM 784 C C . ASN A 1 107 ? 9.216 -9.507 -32.656 1.00 95.94 107 ASN A C 1
ATOM 786 O O . ASN A 1 107 ? 10.086 -10.342 -32.912 1.00 95.94 107 ASN A O 1
ATOM 790 N N . ALA A 1 108 ? 8.230 -9.712 -31.788 1.00 93.00 108 ALA A N 1
ATOM 791 C CA . ALA A 1 108 ? 7.894 -11.003 -31.221 1.00 93.00 108 ALA A CA 1
ATOM 792 C C . ALA A 1 108 ? 6.932 -11.734 -32.158 1.00 93.00 108 ALA A C 1
ATOM 794 O O . ALA A 1 108 ? 5.731 -11.490 -32.098 1.00 93.00 108 ALA A O 1
ATOM 795 N N . ALA A 1 109 ? 7.462 -12.607 -33.021 1.00 86.94 109 ALA A N 1
ATOM 796 C CA . ALA A 1 109 ? 6.694 -13.288 -34.065 1.00 86.94 109 ALA A CA 1
ATOM 797 C C . ALA A 1 109 ? 5.372 -13.881 -33.539 1.00 86.94 109 ALA A C 1
ATOM 799 O O . ALA A 1 109 ? 4.297 -13.374 -33.874 1.00 86.94 109 ALA A O 1
ATOM 800 N N . ASN A 1 110 ? 5.448 -14.893 -32.665 1.00 88.44 110 ASN A N 1
ATOM 801 C CA . ASN A 1 110 ? 4.278 -15.480 -32.001 1.00 88.44 110 ASN A CA 1
ATOM 802 C C . ASN A 1 110 ? 4.122 -15.021 -30.544 1.00 88.44 110 ASN A C 1
ATOM 804 O O . ASN A 1 110 ? 3.076 -15.268 -29.951 1.00 88.44 110 ASN A O 1
ATOM 808 N N . ALA A 1 111 ? 5.121 -14.309 -30.007 1.00 87.56 111 ALA A N 1
ATOM 809 C CA . ALA A 1 111 ? 5.209 -13.932 -28.599 1.00 87.56 111 ALA A CA 1
ATOM 810 C C . ALA A 1 111 ? 5.128 -15.157 -27.674 1.00 87.56 111 ALA A C 1
ATOM 812 O O . ALA A 1 111 ? 4.369 -15.172 -26.715 1.00 87.56 111 ALA A O 1
ATOM 813 N N . THR A 1 112 ? 5.922 -16.188 -27.962 1.00 88.56 112 THR A N 1
ATOM 814 C CA . THR A 1 112 ? 6.044 -17.402 -27.141 1.00 88.56 112 THR A CA 1
ATOM 815 C C . THR A 1 112 ? 7.449 -17.538 -26.560 1.00 88.56 112 THR A C 1
ATOM 817 O O . THR A 1 112 ? 8.422 -17.060 -27.145 1.00 88.56 112 THR A O 1
ATOM 820 N N . ASP A 1 113 ? 7.561 -18.188 -25.399 1.00 90.19 113 ASP A N 1
ATOM 821 C CA . ASP A 1 113 ? 8.856 -18.478 -24.773 1.00 90.19 113 ASP A CA 1
ATOM 822 C C . ASP A 1 113 ? 9.707 -19.381 -25.684 1.00 90.19 113 ASP A C 1
ATOM 824 O O . ASP A 1 113 ? 9.241 -20.403 -26.187 1.00 90.19 113 ASP A O 1
ATOM 828 N N . GLY A 1 114 ? 10.950 -18.972 -25.932 1.00 91.00 114 GLY A N 1
ATOM 829 C CA . GLY A 1 114 ? 11.895 -19.624 -26.836 1.00 91.00 114 GLY A CA 1
ATOM 830 C C . GLY A 1 114 ? 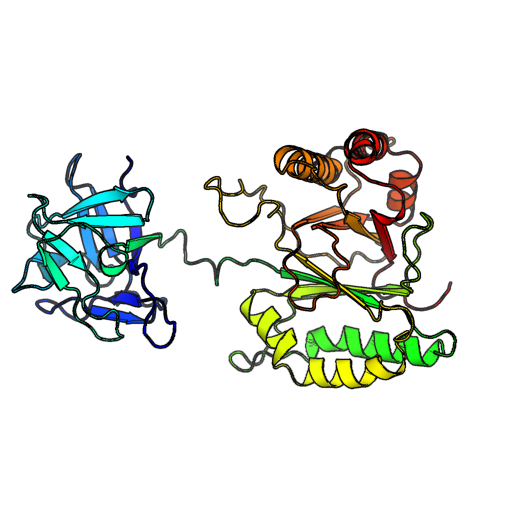11.871 -19.121 -28.284 1.00 91.00 114 GLY A C 1
ATOM 831 O O . GLY A 1 114 ? 12.772 -19.480 -29.049 1.00 91.00 114 GLY A O 1
ATOM 832 N N . ASP A 1 115 ? 10.913 -18.274 -28.678 1.00 94.62 115 ASP A N 1
ATOM 833 C CA . ASP A 1 115 ? 10.856 -17.737 -30.043 1.00 94.62 115 ASP A CA 1
ATOM 834 C C . ASP A 1 115 ? 12.118 -16.948 -30.392 1.00 94.62 115 ASP A C 1
ATOM 836 O O . ASP A 1 115 ? 12.679 -16.227 -29.569 1.00 94.62 115 ASP A O 1
ATOM 840 N N . LYS A 1 116 ? 12.555 -17.012 -31.651 1.00 97.56 116 LYS A N 1
ATOM 841 C CA . LYS A 1 116 ? 13.632 -16.135 -32.130 1.00 97.56 116 LYS A CA 1
ATOM 842 C C . LYS A 1 116 ? 13.129 -14.695 -32.224 1.00 97.56 116 LYS A C 1
ATOM 844 O O . LYS A 1 116 ? 12.014 -14.450 -32.681 1.00 97.56 116 LYS A O 1
ATOM 849 N N . LEU A 1 117 ? 13.985 -13.742 -31.865 1.00 97.62 117 LEU A N 1
ATOM 850 C CA . LEU A 1 117 ? 13.734 -12.327 -32.103 1.00 97.62 117 LEU A CA 1
ATOM 851 C C . LEU A 1 117 ? 13.746 -12.063 -33.613 1.00 97.62 117 LEU A C 1
ATOM 853 O O . LEU A 1 117 ? 14.792 -12.154 -34.264 1.00 97.62 117 LEU A O 1
ATOM 857 N N . ALA A 1 118 ? 12.576 -11.758 -34.165 1.00 96.62 118 ALA A N 1
ATOM 858 C CA . ALA A 1 118 ? 12.389 -11.575 -35.594 1.00 96.62 118 ALA A CA 1
ATOM 859 C C . ALA A 1 118 ? 12.646 -10.125 -36.014 1.00 96.62 118 ALA A C 1
ATOM 861 O O . ALA A 1 118 ? 12.492 -9.193 -35.223 1.00 96.62 118 ALA A O 1
ATOM 862 N N . ILE A 1 119 ? 12.991 -9.938 -37.286 1.00 95.50 119 ILE A N 1
ATOM 863 C CA . ILE A 1 119 ? 12.956 -8.642 -37.962 1.00 95.50 119 ILE A CA 1
ATOM 864 C C . ILE A 1 119 ? 12.214 -8.799 -39.285 1.00 95.50 119 ILE A C 1
ATOM 866 O O . ILE A 1 119 ? 12.590 -9.606 -40.133 1.00 95.50 119 ILE A O 1
ATOM 870 N N . THR A 1 120 ? 11.130 -8.045 -39.452 1.00 94.00 120 THR A N 1
ATOM 871 C CA . THR A 1 120 ? 10.257 -8.139 -40.630 1.00 94.00 120 THR A CA 1
ATOM 872 C C . THR A 1 120 ? 9.854 -6.749 -41.116 1.00 94.00 120 THR A C 1
ATOM 874 O O . THR A 1 120 ? 9.863 -5.808 -40.316 1.00 94.00 120 THR A O 1
ATOM 877 N N . PRO A 1 121 ? 9.438 -6.602 -42.388 1.00 90.56 121 PRO A N 1
ATOM 878 C CA . PRO A 1 121 ? 8.766 -5.391 -42.848 1.00 90.56 121 PRO A CA 1
ATOM 879 C C . PRO A 1 121 ? 7.549 -5.062 -41.968 1.00 90.56 121 PRO A C 1
ATOM 881 O O . PRO A 1 121 ? 6.835 -5.969 -41.536 1.00 90.56 121 PRO A O 1
ATOM 884 N N . GLY A 1 122 ? 7.323 -3.775 -41.698 1.00 71.50 122 GLY A N 1
ATOM 885 C CA . GLY A 1 122 ? 6.248 -3.291 -40.819 1.00 71.50 122 GLY A CA 1
ATOM 886 C C . GLY A 1 122 ? 6.769 -2.557 -39.581 1.00 71.50 122 GLY A C 1
ATOM 887 O O . GLY A 1 122 ? 7.912 -2.746 -39.165 1.00 71.50 122 GLY A O 1
ATOM 888 N N . THR A 1 123 ? 5.954 -1.660 -39.020 1.00 63.22 123 THR A N 1
ATOM 889 C CA . THR A 1 123 ? 6.400 -0.669 -38.016 1.00 63.22 123 THR A CA 1
ATOM 890 C C . THR A 1 123 ? 5.474 -0.525 -36.806 1.00 63.22 123 THR A C 1
ATOM 892 O O . THR A 1 123 ? 5.663 0.393 -36.010 1.00 63.22 123 THR A O 1
ATOM 895 N N . GLY A 1 124 ? 4.473 -1.394 -36.637 1.00 71.06 124 GLY A N 1
ATOM 896 C CA . GLY A 1 124 ? 3.435 -1.160 -35.634 1.00 71.06 124 GLY A CA 1
ATOM 897 C C . GLY A 1 124 ? 2.687 -2.400 -35.169 1.00 71.06 124 GLY A C 1
ATOM 898 O O . GLY A 1 124 ? 2.722 -3.449 -35.800 1.00 71.06 124 GLY A O 1
ATOM 899 N N . GLY A 1 125 ? 1.998 -2.240 -34.041 1.00 84.00 125 GLY A N 1
ATOM 900 C CA . GLY A 1 125 ? 1.328 -3.310 -33.306 1.00 84.00 125 GLY A CA 1
ATOM 901 C C . GLY A 1 125 ? 2.100 -3.702 -32.048 1.00 84.00 125 GLY A C 1
ATOM 902 O O . GLY A 1 125 ? 3.308 -3.477 -31.936 1.00 84.00 125 GLY A O 1
ATOM 903 N N . ASP A 1 126 ? 1.405 -4.296 -31.081 1.00 88.00 126 ASP A N 1
ATOM 904 C CA . ASP A 1 126 ? 1.993 -4.562 -29.764 1.00 88.00 126 ASP A CA 1
ATOM 905 C C . ASP A 1 126 ? 3.189 -5.527 -29.840 1.00 88.00 126 ASP A C 1
ATOM 907 O O . ASP A 1 126 ? 4.172 -5.339 -29.131 1.00 88.00 126 ASP A O 1
ATOM 911 N N . ARG A 1 127 ? 3.187 -6.481 -30.783 1.00 91.06 127 ARG A N 1
ATOM 912 C CA . ARG A 1 127 ? 4.314 -7.410 -31.014 1.00 91.06 127 ARG A CA 1
ATOM 913 C C . ARG A 1 127 ? 5.593 -6.730 -31.515 1.00 91.06 127 ARG A C 1
ATOM 915 O O . ARG A 1 127 ? 6.677 -7.274 -31.326 1.00 91.06 127 ARG A O 1
ATOM 922 N N . TYR A 1 128 ? 5.479 -5.553 -32.125 1.00 92.62 128 TYR A N 1
ATOM 923 C CA . TYR A 1 128 ? 6.598 -4.729 -32.608 1.00 92.62 128 TYR A CA 1
ATOM 924 C C . TYR A 1 128 ? 7.067 -3.711 -31.562 1.00 92.62 128 TYR A C 1
ATOM 926 O O . TYR A 1 128 ? 7.974 -2.912 -31.812 1.00 92.62 128 TYR A O 1
ATOM 934 N N . THR A 1 129 ? 6.413 -3.710 -30.401 1.00 91.88 129 THR A N 1
ATOM 935 C CA . THR A 1 129 ? 6.575 -2.699 -29.372 1.00 91.88 129 THR A CA 1
ATOM 936 C C . THR A 1 129 ? 7.323 -3.271 -28.177 1.00 91.88 129 THR A C 1
ATOM 938 O O . THR A 1 129 ? 7.011 -4.349 -27.672 1.00 91.88 129 THR A O 1
ATOM 941 N N . TRP A 1 130 ? 8.305 -2.513 -27.709 1.00 93.38 130 TRP A N 1
ATOM 942 C CA . TRP A 1 130 ? 9.249 -2.898 -26.675 1.00 93.38 130 TRP A CA 1
ATOM 943 C C . TRP A 1 130 ? 9.212 -1.908 -25.514 1.00 93.38 130 TRP A C 1
ATOM 945 O O . TRP A 1 130 ? 8.957 -0.714 -25.685 1.00 93.38 130 TRP A O 1
ATOM 955 N N . ILE A 1 131 ? 9.500 -2.422 -24.327 1.00 88.81 131 ILE A N 1
ATOM 956 C CA . ILE A 1 131 ? 9.618 -1.686 -23.077 1.00 88.81 131 ILE A CA 1
ATOM 957 C C . ILE A 1 131 ? 11.066 -1.838 -22.612 1.00 88.81 131 ILE A C 1
ATOM 959 O O . ILE A 1 131 ? 11.549 -2.949 -22.389 1.00 88.81 131 ILE A O 1
ATOM 963 N N . PHE A 1 132 ? 11.766 -0.713 -22.487 1.00 90.56 132 PHE A N 1
ATOM 964 C CA . PHE A 1 132 ? 13.146 -0.658 -22.011 1.00 90.56 132 PHE A CA 1
ATOM 965 C C . PHE A 1 132 ? 13.144 -0.500 -20.487 1.00 90.56 132 PHE A C 1
ATOM 967 O O . PHE A 1 132 ? 12.738 0.539 -19.972 1.00 90.56 132 PHE A O 1
ATOM 974 N N . VAL A 1 133 ? 13.617 -1.516 -19.768 1.00 83.31 133 VAL A N 1
ATOM 975 C CA . VAL A 1 133 ? 13.725 -1.527 -18.301 1.00 83.31 133 VAL A CA 1
ATOM 976 C C . VAL A 1 133 ? 15.200 -1.398 -17.925 1.00 83.31 133 VAL A C 1
ATOM 978 O O . VAL A 1 133 ? 15.974 -2.318 -18.168 1.00 83.31 133 VAL A O 1
ATOM 981 N N . LYS A 1 134 ? 15.629 -0.253 -17.389 1.00 84.38 134 LYS A N 1
ATOM 982 C CA . LYS A 1 134 ? 17.053 0.038 -17.153 1.00 84.38 134 LYS A CA 1
ATOM 983 C C . LYS A 1 134 ? 17.654 -0.830 -16.031 1.00 84.38 134 LYS A C 1
ATOM 985 O O . LYS A 1 134 ? 17.067 -1.010 -14.974 1.00 84.38 134 LYS A O 1
ATOM 990 N N . VAL A 1 135 ? 18.839 -1.380 -16.278 1.00 69.50 135 VAL A N 1
ATOM 991 C CA . VAL A 1 135 ? 19.683 -2.182 -15.378 1.00 69.50 135 VAL A CA 1
ATOM 992 C C . VAL A 1 135 ? 20.651 -1.238 -14.664 1.00 69.50 135 VAL A C 1
ATOM 994 O O . VAL A 1 135 ? 21.177 -0.310 -15.275 1.00 69.50 135 VAL A O 1
ATOM 997 N N . GLY A 1 136 ? 20.862 -1.432 -13.361 1.00 56.09 136 GLY A N 1
ATOM 998 C CA . GLY A 1 136 ? 21.539 -0.448 -12.500 1.00 56.09 136 GLY A CA 1
ATOM 999 C C . GLY A 1 136 ? 20.626 0.696 -12.031 1.00 56.09 136 GLY A C 1
ATOM 1000 O O . GLY A 1 136 ? 20.889 1.282 -10.989 1.00 56.09 136 GLY A O 1
ATOM 1001 N N . ASP A 1 137 ? 19.498 0.907 -12.718 1.00 44.84 137 ASP A N 1
ATOM 1002 C CA . ASP A 1 137 ? 18.248 1.364 -12.090 1.00 44.84 137 ASP A CA 1
ATOM 1003 C C . ASP A 1 137 ? 17.461 0.179 -11.475 1.00 44.84 137 ASP A C 1
ATOM 1005 O O . ASP A 1 137 ? 16.405 0.409 -10.898 1.00 44.84 137 ASP A O 1
ATOM 1009 N N . GLU A 1 138 ? 18.005 -1.051 -11.586 1.00 29.84 138 GLU A N 1
ATOM 1010 C CA . GLU A 1 138 ? 17.416 -2.373 -11.288 1.00 29.84 138 GLU A CA 1
ATOM 1011 C C . GLU A 1 138 ? 15.972 -2.578 -11.833 1.00 29.84 138 GLU A C 1
ATOM 1013 O O . GLU A 1 138 ? 15.152 -1.664 -11.898 1.00 29.84 138 GLU A O 1
ATOM 1018 N N . PRO A 1 139 ? 15.529 -3.816 -12.130 1.00 32.41 139 PRO A N 1
ATOM 1019 C CA . PRO A 1 139 ? 14.197 -4.135 -11.659 1.00 32.41 139 PRO A CA 1
ATOM 1020 C C . PRO A 1 139 ? 14.346 -4.052 -10.147 1.00 32.41 139 PRO A C 1
ATOM 1022 O O . PRO A 1 139 ? 14.858 -4.990 -9.535 1.00 32.41 139 PRO A O 1
ATOM 1025 N N . LYS A 1 140 ? 13.947 -2.927 -9.540 1.00 30.25 140 LYS A N 1
ATOM 1026 C CA . LYS A 1 140 ? 13.579 -2.990 -8.127 1.00 30.25 140 LYS A CA 1
ATOM 1027 C C . LYS A 1 140 ? 12.787 -4.300 -7.974 1.00 30.25 140 LYS A C 1
ATOM 1029 O O . LYS A 1 140 ? 11.910 -4.511 -8.828 1.00 30.25 140 LYS A O 1
ATOM 1034 N N . PRO A 1 141 ? 13.096 -5.163 -6.981 1.00 29.84 141 PRO A N 1
ATOM 1035 C CA . PRO A 1 141 ? 12.253 -6.328 -6.677 1.00 29.84 141 PRO A CA 1
ATOM 1036 C C . PRO A 1 141 ? 10.811 -5.863 -6.809 1.00 29.84 141 PRO A C 1
ATOM 1038 O O . PRO A 1 141 ? 10.577 -4.773 -6.284 1.00 29.84 141 PRO A O 1
ATOM 1041 N N . PRO A 1 142 ? 9.984 -6.547 -7.635 1.00 32.38 142 PRO A N 1
ATOM 1042 C CA . PRO A 1 142 ? 8.890 -5.960 -8.428 1.00 32.38 142 PRO A CA 1
ATOM 1043 C C . PRO A 1 142 ? 8.458 -4.653 -7.802 1.00 3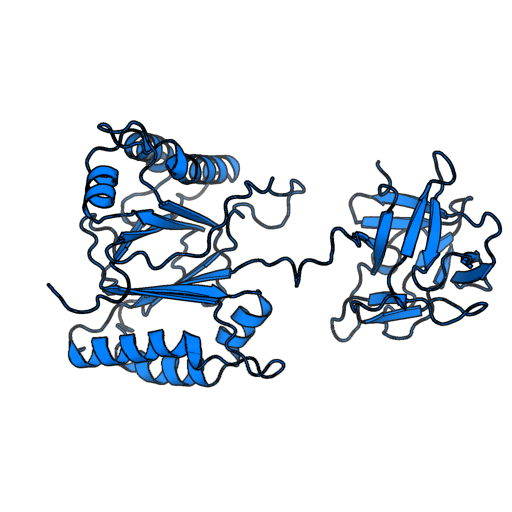2.38 142 PRO A C 1
ATOM 1045 O O . PRO A 1 142 ? 7.793 -4.763 -6.786 1.00 32.38 142 PRO A O 1
ATOM 1048 N N . LYS A 1 143 ? 9.033 -3.519 -8.287 1.00 35.56 143 LYS A N 1
ATOM 1049 C CA . LYS A 1 143 ? 9.099 -2.199 -7.614 1.00 35.56 143 LYS A CA 1
ATOM 1050 C C . LYS A 1 143 ? 8.560 -2.328 -6.209 1.00 35.56 143 LYS A C 1
ATOM 1052 O O . LYS A 1 143 ? 7.356 -2.285 -6.191 1.00 35.56 143 LYS A O 1
ATOM 1057 N N . ALA A 1 144 ? 9.367 -2.502 -5.148 1.00 42.53 144 ALA A N 1
ATOM 1058 C CA . ALA A 1 144 ? 8.881 -2.574 -3.763 1.00 42.53 144 ALA A CA 1
ATOM 1059 C C . ALA A 1 144 ? 7.737 -1.571 -3.588 1.00 42.53 144 ALA A C 1
ATOM 1061 O O . ALA A 1 144 ? 7.935 -0.364 -3.427 1.00 42.53 144 ALA A O 1
ATOM 1062 N N . GLU A 1 145 ? 6.543 -2.075 -3.839 1.00 59.28 145 GLU A N 1
ATOM 1063 C CA . GLU A 1 145 ? 5.289 -1.365 -3.850 1.00 59.28 145 GLU A CA 1
ATOM 1064 C C . GLU A 1 145 ? 4.794 -1.920 -2.559 1.00 59.28 145 GLU A C 1
ATOM 1066 O O . GLU A 1 145 ? 4.016 -2.867 -2.546 1.00 59.28 145 GLU A O 1
ATOM 1071 N N . ASN A 1 146 ? 5.467 -1.458 -1.493 1.00 75.00 146 ASN A N 1
ATOM 1072 C CA . ASN A 1 146 ? 5.172 -1.890 -0.156 1.00 75.00 146 ASN A CA 1
ATOM 1073 C C . ASN A 1 146 ? 3.685 -1.663 -0.040 1.00 75.00 146 ASN A C 1
ATOM 1075 O O . ASN A 1 146 ? 3.235 -0.525 -0.129 1.00 75.00 146 ASN A O 1
ATOM 1079 N N . ASN A 1 147 ? 2.922 -2.737 -0.002 1.00 85.94 147 ASN A N 1
ATOM 1080 C CA . ASN A 1 147 ? 1.495 -2.589 0.052 1.00 85.94 147 ASN A CA 1
ATOM 1081 C C . ASN A 1 147 ? 1.172 -2.354 1.516 1.00 85.94 147 ASN A C 1
ATOM 1083 O O . ASN A 1 147 ? 1.600 -3.138 2.366 1.00 85.94 147 ASN A O 1
ATOM 1087 N N . ILE A 1 148 ? 0.426 -1.290 1.784 1.00 92.69 148 ILE A N 1
ATOM 1088 C CA . ILE A 1 148 ? -0.196 -1.108 3.080 1.00 92.69 148 ILE A CA 1
ATOM 1089 C C . ILE A 1 148 ? -1.607 -1.664 3.002 1.00 92.69 148 ILE A C 1
ATOM 1091 O O . ILE A 1 148 ? -2.437 -1.150 2.254 1.00 92.69 148 ILE A O 1
ATOM 1095 N N . HIS A 1 149 ? -1.857 -2.679 3.819 1.00 94.44 149 HIS A N 1
ATOM 1096 C CA . HIS A 1 149 ? -3.151 -3.321 3.979 1.00 94.44 149 HIS A CA 1
ATOM 1097 C C . HIS A 1 149 ? -3.709 -2.947 5.350 1.00 94.44 149 HIS A C 1
ATOM 1099 O O . HIS A 1 149 ? -3.120 -3.259 6.390 1.00 94.44 149 HIS A O 1
ATOM 1105 N N . ILE A 1 150 ? -4.831 -2.239 5.363 1.00 96.69 150 ILE A N 1
ATOM 1106 C CA . ILE A 1 150 ? -5.558 -1.847 6.566 1.00 96.69 150 ILE A CA 1
ATOM 1107 C C . ILE A 1 150 ? -6.754 -2.773 6.704 1.00 96.69 150 ILE A C 1
ATOM 1109 O O . ILE A 1 150 ? -7.570 -2.867 5.792 1.00 96.69 150 ILE A O 1
ATOM 1113 N N . VAL A 1 151 ? -6.902 -3.395 7.870 1.00 95.25 151 VAL A N 1
ATOM 1114 C CA . VAL A 1 151 ? -8.082 -4.190 8.219 1.00 95.25 151 VAL A CA 1
ATOM 1115 C C . VAL A 1 151 ? -8.647 -3.684 9.525 1.00 95.25 151 VAL A C 1
ATOM 1117 O O . VAL A 1 151 ? -7.920 -3.525 10.501 1.00 95.25 151 VAL A O 1
ATOM 1120 N N . SER A 1 152 ? -9.954 -3.477 9.588 1.00 95.25 152 SER A N 1
ATOM 1121 C CA . SER A 1 152 ? -10.626 -3.159 10.836 1.00 95.25 152 SER A CA 1
ATOM 1122 C C . SER A 1 152 ? -11.923 -3.937 10.996 1.00 95.25 152 SER A C 1
ATOM 1124 O O . SER A 1 152 ? -12.658 -4.131 10.031 1.00 95.25 152 SER A O 1
ATOM 1126 N N . PHE A 1 153 ? -12.206 -4.391 12.217 1.00 93.75 153 PHE A N 1
ATOM 1127 C CA . PHE A 1 153 ? -13.348 -5.251 12.521 1.00 93.75 153 PHE A CA 1
ATOM 1128 C C . PHE A 1 153 ? -14.399 -4.543 13.361 1.00 93.75 153 PHE A C 1
ATOM 1130 O O . PHE A 1 153 ? -14.086 -3.873 14.350 1.00 93.75 153 PHE A O 1
ATOM 1137 N N . LYS A 1 154 ? -15.660 -4.795 13.009 1.00 92.69 154 LYS A N 1
ATOM 1138 C CA . LYS A 1 154 ? -16.821 -4.540 13.855 1.00 92.69 154 LYS A CA 1
ATOM 1139 C C . LYS A 1 154 ? -17.321 -5.879 14.388 1.00 92.69 154 LYS A C 1
ATOM 1141 O O . LYS A 1 154 ? -17.736 -6.743 13.616 1.00 92.69 154 LYS A O 1
ATOM 1146 N N . TYR A 1 155 ? -17.261 -6.064 15.702 1.00 91.69 155 TYR A N 1
ATOM 1147 C CA . TYR A 1 155 ? -17.735 -7.294 16.327 1.00 91.69 155 TYR A CA 1
ATOM 1148 C C . TYR A 1 155 ? -19.236 -7.231 16.616 1.00 91.69 155 TYR A C 1
ATOM 1150 O O . TYR A 1 155 ? -19.803 -6.156 16.816 1.00 91.69 155 TYR A O 1
ATOM 1158 N N . THR A 1 156 ? -19.881 -8.396 16.696 1.00 90.56 156 THR A N 1
ATOM 1159 C CA . THR A 1 156 ? -21.255 -8.485 17.210 1.00 90.56 156 THR A CA 1
ATOM 1160 C C . THR A 1 156 ? -21.330 -7.983 18.655 1.00 90.56 156 THR A C 1
ATOM 1162 O O . THR A 1 156 ? -20.372 -8.108 19.424 1.00 90.56 156 THR A O 1
ATOM 1165 N N . SER A 1 157 ? -22.503 -7.502 19.072 1.00 89.56 157 SER A N 1
ATOM 1166 C CA . SER A 1 157 ? -22.752 -7.088 20.462 1.00 89.56 157 SER A CA 1
ATOM 1167 C C . SER A 1 157 ? -22.570 -8.219 21.485 1.00 89.56 157 SER A C 1
ATOM 1169 O O . SER A 1 157 ? -22.373 -7.949 22.668 1.00 89.56 157 SER A O 1
ATOM 1171 N N . THR A 1 158 ? -22.608 -9.478 21.039 1.00 90.88 158 THR A N 1
ATOM 1172 C CA . THR A 1 158 ? -22.419 -10.677 21.869 1.00 90.88 158 THR A CA 1
ATOM 1173 C C . THR A 1 158 ? -20.971 -11.160 21.949 1.00 90.88 158 THR A C 1
ATOM 1175 O O . THR A 1 158 ? -20.674 -12.062 22.732 1.00 90.88 158 THR A O 1
ATOM 1178 N N . THR A 1 159 ? -20.054 -10.593 21.159 1.00 93.00 159 THR A N 1
ATOM 1179 C CA . THR A 1 159 ? -18.647 -11.010 21.166 1.00 93.00 159 THR A CA 1
ATOM 1180 C C . THR A 1 159 ? -17.976 -10.570 22.470 1.00 93.00 159 THR A C 1
ATOM 1182 O O . THR A 1 159 ? -17.848 -9.375 22.746 1.00 93.00 159 THR A O 1
ATOM 1185 N N . SER A 1 160 ? -17.512 -11.534 23.271 1.00 94.62 160 SER A N 1
ATOM 1186 C CA . SER A 1 160 ? -16.832 -11.261 24.541 1.00 94.62 160 SER A CA 1
ATOM 1187 C C . SER A 1 160 ? -15.458 -10.616 24.339 1.00 94.62 160 SER A C 1
ATOM 1189 O O . SER A 1 160 ? -14.782 -10.842 23.337 1.00 94.62 160 SER A O 1
ATOM 1191 N N . GLU A 1 161 ? -14.984 -9.869 25.336 1.00 93.00 161 GLU A N 1
ATOM 1192 C CA . GLU A 1 161 ? -13.635 -9.281 25.313 1.00 93.00 161 GLU A CA 1
ATOM 1193 C C . GLU A 1 161 ? -12.531 -10.353 25.228 1.00 93.00 161 GLU A C 1
ATOM 1195 O O . GLU A 1 161 ? -11.526 -10.152 24.550 1.00 93.00 161 GLU A O 1
ATOM 1200 N N . SER A 1 162 ? -12.745 -11.536 25.818 1.00 94.44 162 SER A N 1
ATOM 1201 C CA . SER A 1 162 ? -11.831 -12.674 25.659 1.00 94.44 162 SER A CA 1
ATOM 1202 C C . SER A 1 162 ? -11.762 -13.171 24.212 1.00 94.44 162 SER A C 1
ATOM 1204 O O . SER A 1 162 ? -10.665 -13.406 23.710 1.00 94.44 162 SER A O 1
ATOM 1206 N N . ALA A 1 163 ? -12.898 -13.268 23.513 1.00 95.19 163 ALA A N 1
ATOM 1207 C CA . ALA A 1 163 ? -12.934 -13.656 22.105 1.00 95.19 163 ALA A CA 1
ATOM 1208 C C . ALA A 1 163 ? -12.260 -12.599 21.216 1.00 95.19 163 ALA A C 1
ATOM 1210 O O . ALA A 1 163 ? -11.447 -12.949 20.361 1.00 95.19 163 ALA A O 1
ATOM 1211 N N . LYS A 1 164 ? -12.517 -11.306 21.468 1.00 94.75 164 LYS A N 1
ATOM 1212 C CA . LYS A 1 164 ? -11.829 -10.196 20.782 1.00 94.75 164 LYS A CA 1
ATOM 1213 C C . LYS A 1 164 ? -10.313 -10.262 20.978 1.00 94.75 164 LYS A C 1
ATOM 1215 O O . LYS A 1 164 ? -9.562 -10.036 20.030 1.00 94.75 164 LYS A O 1
ATOM 1220 N N . MET A 1 165 ? -9.851 -10.610 22.182 1.00 94.75 165 MET A N 1
ATOM 1221 C CA . MET A 1 165 ? -8.426 -10.789 22.462 1.00 94.75 165 MET A CA 1
ATOM 1222 C C . MET A 1 165 ? -7.842 -12.004 21.727 1.00 94.75 165 MET A C 1
ATOM 1224 O O . MET A 1 165 ? -6.754 -11.902 21.165 1.00 94.75 165 MET A O 1
ATOM 1228 N N . THR A 1 166 ? -8.564 -13.128 21.662 1.00 95.75 166 THR A N 1
ATOM 1229 C CA . THR A 1 166 ? -8.149 -14.299 20.870 1.00 95.75 166 THR A CA 1
ATOM 1230 C C . THR A 1 166 ? -8.020 -13.959 19.385 1.00 95.75 166 THR A C 1
ATOM 1232 O O . THR A 1 166 ? -7.015 -14.311 18.771 1.00 95.75 166 THR A O 1
ATOM 1235 N N . VAL A 1 167 ? -8.989 -13.234 18.815 1.00 96.12 167 VAL A N 1
ATOM 1236 C CA . VAL A 1 167 ? -8.923 -12.756 17.423 1.00 96.12 167 VAL A CA 1
ATOM 1237 C C . VAL A 1 167 ? -7.699 -11.865 17.223 1.00 96.12 167 VAL A C 1
ATOM 1239 O O . VAL A 1 167 ? -6.945 -12.071 16.278 1.00 96.12 167 VAL A O 1
ATOM 1242 N N . ALA A 1 168 ? -7.453 -10.919 18.131 1.00 95.44 168 ALA A N 1
ATOM 1243 C CA . ALA A 1 168 ? -6.305 -10.028 18.031 1.00 95.44 168 ALA A CA 1
ATOM 1244 C C . ALA A 1 168 ? -4.962 -10.765 18.103 1.00 95.44 168 ALA A C 1
ATOM 1246 O O . ALA A 1 168 ? -4.094 -10.509 17.274 1.00 95.44 168 ALA A O 1
ATOM 1247 N N . GLN A 1 169 ? -4.799 -11.705 19.035 1.00 95.69 169 GLN A N 1
ATOM 1248 C CA . GLN A 1 169 ? -3.590 -12.530 19.125 1.00 95.69 169 GLN A CA 1
ATOM 1249 C C . GLN A 1 169 ? -3.374 -13.358 17.855 1.00 95.69 169 GLN A C 1
ATOM 1251 O O . GLN A 1 169 ? -2.260 -13.395 17.338 1.00 95.69 169 GLN A O 1
ATOM 1256 N N . ALA A 1 170 ? -4.438 -13.970 17.328 1.00 97.25 170 ALA A N 1
ATOM 1257 C CA . ALA A 1 170 ? -4.372 -14.741 16.092 1.00 97.25 170 ALA A CA 1
ATOM 1258 C C . ALA A 1 170 ? -4.003 -13.868 14.883 1.00 97.25 170 ALA A C 1
ATOM 1260 O O . ALA A 1 170 ? -3.192 -14.287 14.065 1.00 97.25 170 ALA A O 1
ATOM 1261 N N . PHE A 1 171 ? -4.538 -12.645 14.790 1.00 97.19 171 PHE A N 1
ATOM 1262 C CA . PHE A 1 171 ? -4.180 -11.717 13.717 1.00 97.19 171 PHE A CA 1
ATOM 1263 C C . PHE A 1 171 ? -2.704 -11.310 13.807 1.00 97.19 171 PHE A C 1
ATOM 1265 O O . PHE A 1 171 ? -1.983 -11.366 12.815 1.00 97.19 171 PHE A O 1
ATOM 1272 N N . LEU A 1 172 ? -2.218 -10.943 15.000 1.00 94.81 172 LEU A N 1
ATOM 1273 C CA . LEU A 1 172 ? -0.814 -10.563 15.186 1.00 94.81 172 LEU A CA 1
ATOM 1274 C C . LEU A 1 172 ? 0.156 -11.709 14.851 1.00 94.81 172 LEU A C 1
ATOM 1276 O O . LEU A 1 172 ? 1.243 -11.458 14.326 1.00 94.81 172 LEU A O 1
ATOM 1280 N N . ALA A 1 173 ? -0.239 -12.958 15.120 1.00 96.12 173 ALA A N 1
ATOM 1281 C CA . ALA A 1 173 ? 0.558 -14.143 14.809 1.00 96.12 173 ALA A CA 1
ATOM 1282 C C . ALA A 1 173 ? 0.784 -14.342 13.299 1.00 96.12 173 ALA A C 1
ATOM 1284 O O . ALA A 1 173 ? 1.811 -14.910 12.916 1.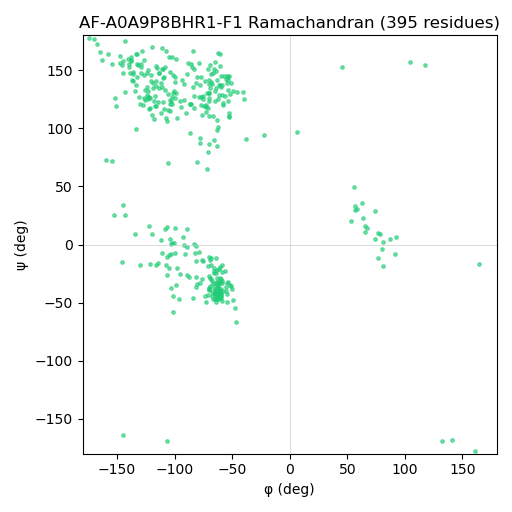00 96.12 173 ALA A O 1
ATOM 1285 N N . LEU A 1 174 ? -0.093 -13.805 12.435 1.00 96.81 174 LEU A N 1
ATOM 1286 C CA . LEU A 1 174 ? 0.063 -13.880 10.976 1.00 96.81 174 LEU A CA 1
ATOM 1287 C C . LEU A 1 174 ? 1.415 -13.335 10.518 1.00 96.81 174 LEU A C 1
ATOM 1289 O O . LEU A 1 174 ? 2.016 -13.911 9.616 1.00 96.81 174 LEU A O 1
ATOM 1293 N N . LYS A 1 175 ? 1.965 -12.317 11.201 1.00 94.12 175 LYS A N 1
ATOM 1294 C CA . LYS A 1 175 ? 3.299 -11.772 10.899 1.00 94.12 175 LYS A CA 1
ATOM 1295 C C . LYS A 1 175 ? 4.379 -12.855 10.825 1.00 94.12 175 LYS A C 1
ATOM 1297 O O . LYS A 1 175 ? 5.307 -12.735 10.036 1.00 94.12 175 LYS A O 1
ATOM 1302 N N . THR A 1 176 ? 4.282 -13.886 11.662 1.00 93.88 176 THR A N 1
ATOM 1303 C CA . THR A 1 176 ? 5.241 -14.998 11.716 1.00 93.88 176 THR A CA 1
ATOM 1304 C C . THR A 1 176 ? 4.718 -16.288 11.095 1.00 93.88 176 THR A C 1
ATOM 1306 O O . THR A 1 176 ? 5.522 -17.148 10.758 1.00 93.88 176 THR A O 1
ATOM 1309 N N . GLU A 1 177 ? 3.401 -16.447 10.952 1.00 96.00 177 GLU A N 1
ATOM 1310 C CA . GLU A 1 177 ? 2.781 -17.661 10.402 1.00 96.00 177 GLU A CA 1
ATOM 1311 C C . GLU A 1 177 ? 2.612 -17.621 8.874 1.00 96.00 177 GLU A C 1
ATOM 1313 O O . GLU A 1 177 ? 2.622 -18.670 8.228 1.00 96.00 177 GLU A O 1
ATOM 1318 N N . CYS A 1 178 ? 2.506 -16.431 8.277 1.00 93.19 178 CYS A N 1
ATOM 1319 C CA . CYS A 1 178 ? 2.444 -16.243 6.829 1.00 93.19 178 CYS A CA 1
ATOM 1320 C C . CYS A 1 178 ? 3.846 -16.366 6.218 1.00 93.19 178 CYS A C 1
ATOM 1322 O O . CYS A 1 178 ? 4.589 -15.390 6.083 1.00 93.19 178 CYS A O 1
ATOM 1324 N N . ILE A 1 179 ? 4.218 -17.605 5.888 1.00 88.88 179 ILE A N 1
ATOM 1325 C CA . ILE A 1 179 ? 5.544 -17.989 5.393 1.00 88.88 179 ILE A CA 1
ATOM 1326 C C . ILE A 1 179 ? 5.544 -18.165 3.872 1.00 88.88 179 ILE A C 1
ATOM 1328 O O . ILE A 1 179 ? 4.733 -18.893 3.297 1.00 88.88 179 ILE A O 1
ATOM 1332 N N . SER A 1 180 ? 6.530 -17.558 3.214 1.00 79.25 180 SER A N 1
ATOM 1333 C CA . SER A 1 180 ? 6.753 -17.691 1.778 1.00 79.25 180 SER A CA 1
ATOM 1334 C C . SER A 1 180 ? 7.257 -19.099 1.465 1.00 79.25 180 SER A C 1
ATOM 1336 O O . SER A 1 180 ? 8.292 -19.528 1.976 1.00 79.25 180 SER A O 1
ATOM 1338 N N . ARG A 1 181 ? 6.551 -19.829 0.589 1.00 74.81 181 ARG A N 1
ATOM 1339 C CA . ARG A 1 181 ? 6.932 -21.206 0.212 1.00 74.81 181 ARG A CA 1
ATOM 1340 C C . ARG A 1 181 ? 8.282 -21.281 -0.502 1.00 74.81 181 ARG A C 1
ATOM 1342 O O . ARG A 1 181 ? 8.948 -22.306 -0.415 1.00 74.81 181 ARG A O 1
ATOM 1349 N N . SER A 1 182 ? 8.670 -20.226 -1.218 1.00 72.69 182 SER A N 1
ATOM 1350 C CA . SER A 1 182 ? 9.924 -20.182 -1.978 1.00 72.69 182 SER A CA 1
ATOM 1351 C C . SER A 1 182 ? 11.132 -19.857 -1.101 1.00 72.69 182 SER A C 1
ATOM 1353 O O . SER A 1 182 ? 12.219 -20.367 -1.357 1.00 72.69 182 SER A O 1
ATOM 1355 N N . THR A 1 183 ? 10.957 -19.028 -0.069 1.00 76.50 183 THR A N 1
ATOM 1356 C CA . THR A 1 183 ? 12.071 -18.554 0.773 1.00 76.50 183 THR A CA 1
ATOM 1357 C C . THR A 1 183 ? 12.103 -19.173 2.169 1.00 76.50 183 THR A C 1
ATOM 1359 O O . THR A 1 183 ? 13.129 -19.095 2.843 1.00 76.50 183 THR A O 1
ATOM 1362 N N . GLY A 1 184 ? 10.997 -19.769 2.624 1.00 80.50 184 GLY A N 1
ATOM 1363 C CA . GLY A 1 184 ? 10.835 -20.290 3.982 1.00 80.50 184 GLY A CA 1
ATOM 1364 C C . GLY A 1 184 ? 10.808 -19.207 5.066 1.00 80.50 184 GLY A C 1
ATOM 1365 O O . GLY A 1 184 ? 10.982 -19.523 6.240 1.00 80.50 184 GLY A O 1
ATOM 1366 N N . ARG A 1 185 ? 10.631 -17.932 4.695 1.00 81.94 185 ARG A N 1
ATOM 1367 C CA . ARG A 1 185 ? 10.639 -16.782 5.614 1.00 81.94 185 ARG A CA 1
ATOM 1368 C C . ARG A 1 185 ? 9.273 -16.090 5.651 1.00 81.94 185 ARG A C 1
ATOM 1370 O O . ARG A 1 185 ? 8.551 -16.169 4.655 1.00 81.94 185 ARG A O 1
ATOM 1377 N N . PRO A 1 186 ? 8.917 -15.405 6.752 1.00 87.12 186 PRO A N 1
ATOM 1378 C CA . PRO A 1 186 ? 7.714 -14.587 6.775 1.00 87.12 186 PRO A CA 1
ATOM 1379 C C . PRO A 1 186 ? 7.780 -13.468 5.734 1.00 87.12 186 PRO A C 1
ATOM 1381 O O . PRO A 1 186 ? 8.830 -12.839 5.585 1.00 87.12 186 PRO A O 1
ATOM 1384 N N . TYR A 1 187 ? 6.679 -13.239 5.018 1.00 86.62 187 TYR A N 1
ATOM 1385 C CA . TYR A 1 187 ? 6.606 -12.220 3.959 1.00 86.62 187 TYR A CA 1
ATOM 1386 C C . TYR A 1 187 ? 5.824 -10.957 4.366 1.00 86.62 187 TYR A C 1
ATOM 1388 O O . TYR A 1 187 ? 5.866 -9.951 3.660 1.00 86.62 187 TYR A O 1
ATOM 1396 N N . ILE A 1 188 ? 5.149 -10.975 5.522 1.00 91.25 188 ILE A N 1
ATOM 1397 C CA . ILE A 1 188 ? 4.595 -9.767 6.147 1.00 91.25 188 ILE A CA 1
ATOM 1398 C C . ILE A 1 188 ? 5.750 -9.003 6.805 1.00 91.25 188 ILE A C 1
ATOM 1400 O O . ILE A 1 188 ? 6.341 -9.463 7.786 1.00 91.25 188 ILE A O 1
ATOM 1404 N N . VAL A 1 189 ? 6.081 -7.835 6.258 1.00 87.44 189 VAL A N 1
ATOM 1405 C CA . VAL A 1 189 ? 7.230 -7.010 6.664 1.00 87.44 189 VAL A CA 1
ATOM 1406 C C . VAL A 1 189 ? 6.966 -6.348 8.010 1.00 87.44 189 VAL A C 1
ATOM 1408 O O . VAL A 1 189 ? 7.771 -6.442 8.943 1.00 87.44 189 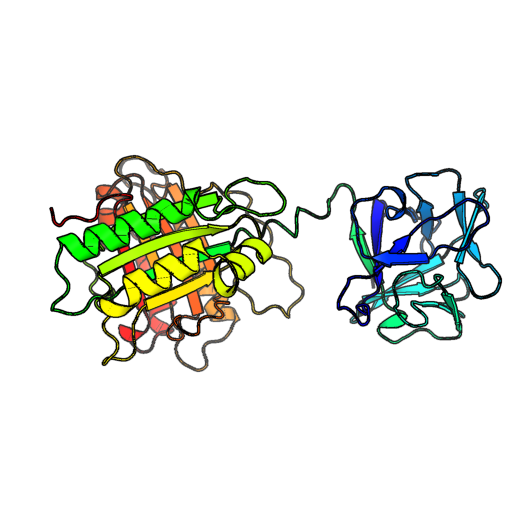VAL A O 1
ATOM 1411 N N . SER A 1 190 ? 5.808 -5.711 8.139 1.00 89.31 190 SER A N 1
ATOM 1412 C CA . SER A 1 190 ? 5.352 -5.103 9.379 1.00 89.31 190 SER A CA 1
ATOM 1413 C C . SER A 1 190 ? 3.878 -5.423 9.603 1.00 89.31 190 SER A C 1
ATOM 1415 O O . SER A 1 190 ? 3.119 -5.657 8.668 1.00 89.31 190 SER A O 1
ATOM 1417 N N . LEU A 1 191 ? 3.498 -5.540 10.872 1.00 92.81 191 LEU A N 1
ATOM 1418 C CA . LEU A 1 191 ? 2.122 -5.768 11.288 1.00 92.81 191 LEU A CA 1
ATOM 1419 C C . LEU A 1 191 ? 1.964 -5.139 12.660 1.00 92.81 191 LEU A C 1
ATOM 1421 O O . LEU A 1 191 ? 2.663 -5.513 13.606 1.00 92.81 191 LEU A O 1
ATOM 1425 N N . GLN A 1 192 ? 1.059 -4.177 12.743 1.00 92.75 192 GLN A N 1
ATOM 1426 C CA . GLN A 1 192 ? 0.669 -3.522 13.981 1.00 92.75 192 GLN A CA 1
ATOM 1427 C C . GLN A 1 192 ? -0.843 -3.535 14.088 1.00 92.75 192 GLN A C 1
ATOM 1429 O O . GLN A 1 192 ? -1.545 -3.557 13.084 1.00 92.75 192 GLN A O 1
ATOM 1434 N N . GLY A 1 193 ? -1.353 -3.515 15.307 1.00 94.19 193 GLY A N 1
ATOM 1435 C CA . GLY A 1 193 ? -2.779 -3.374 15.528 1.00 94.19 193 GLY A CA 1
ATOM 1436 C C . GLY A 1 193 ? -3.077 -3.010 16.964 1.00 94.19 193 GLY A C 1
ATOM 1437 O O . GLY A 1 193 ? -2.214 -3.126 17.838 1.00 94.19 193 GLY A O 1
ATOM 1438 N N . GLY A 1 194 ? -4.303 -2.580 17.198 1.00 94.31 194 GLY A N 1
ATOM 1439 C CA . GLY A 1 194 ? -4.781 -2.206 18.516 1.00 94.31 194 GLY A CA 1
ATOM 1440 C C . GLY A 1 194 ? -6.284 -1.981 18.518 1.00 94.31 194 GLY A C 1
ATOM 1441 O O . GLY A 1 194 ? -6.963 -2.068 17.490 1.00 94.31 194 GLY A O 1
ATOM 1442 N N . ARG A 1 195 ? -6.807 -1.705 19.708 1.00 94.56 195 ARG A N 1
ATOM 1443 C CA . ARG A 1 195 ? -8.180 -1.258 19.889 1.00 94.56 195 ARG A CA 1
ATOM 1444 C C . ARG A 1 195 ? -8.287 0.216 19.528 1.00 94.56 195 ARG A C 1
ATOM 1446 O O . ARG A 1 195 ? -7.465 1.018 19.966 1.00 94.56 195 ARG A O 1
ATOM 1453 N N . ASN A 1 196 ? -9.353 0.542 18.810 1.00 94.81 196 ASN A N 1
ATOM 1454 C CA . ASN A 1 196 ? -9.761 1.898 18.523 1.00 94.81 196 ASN A CA 1
ATOM 1455 C C . ASN A 1 196 ? -9.897 2.716 19.820 1.00 94.81 196 ASN A C 1
ATOM 1457 O O . ASN A 1 196 ? -10.652 2.340 20.724 1.00 94.81 196 ASN A O 1
ATOM 1461 N N . ASN A 1 197 ? -9.178 3.831 19.904 1.00 92.44 197 ASN A N 1
ATOM 1462 C CA . ASN A 1 197 ? -9.283 4.825 20.969 1.00 92.44 197 ASN A CA 1
ATOM 1463 C C . ASN A 1 197 ? -9.611 6.234 20.442 1.00 92.44 197 ASN A C 1
ATOM 1465 O O . ASN A 1 197 ? -9.465 7.209 21.187 1.00 92.44 197 ASN A O 1
ATOM 1469 N N . SER A 1 198 ? -10.083 6.336 19.194 1.00 91.06 198 SER A N 1
ATOM 1470 C CA . SER A 1 198 ? -10.463 7.604 18.579 1.00 91.06 198 SER A CA 1
ATOM 1471 C C . SER A 1 198 ? -11.619 8.273 19.308 1.00 91.06 198 SER A C 1
ATOM 1473 O O . SER A 1 198 ? -12.560 7.622 19.763 1.00 91.06 198 SER A O 1
ATOM 1475 N N . ARG A 1 199 ? -11.551 9.602 19.406 1.00 87.81 199 ARG A N 1
ATOM 1476 C CA . ARG A 1 199 ? -12.590 10.445 20.022 1.00 87.81 199 ARG A CA 1
ATOM 1477 C C . ARG A 1 199 ? -13.313 11.335 19.014 1.00 87.81 199 ARG A C 1
ATOM 1479 O O . ARG A 1 199 ? -14.152 12.133 19.414 1.00 87.81 199 ARG A O 1
ATOM 1486 N N . GLU A 1 200 ? -12.992 11.202 17.730 1.00 88.50 200 GLU A N 1
ATOM 1487 C CA . GLU A 1 200 ? -13.534 12.060 16.671 1.00 88.50 200 GLU A CA 1
ATOM 1488 C C . GLU A 1 200 ? -14.931 11.639 16.202 1.00 88.50 200 GLU A C 1
ATOM 1490 O O . GLU A 1 200 ? -15.610 12.412 15.538 1.00 88.50 200 GLU A O 1
ATOM 1495 N N . GLY A 1 201 ? -15.388 10.434 16.560 1.00 88.75 201 GLY A N 1
ATOM 1496 C CA . GLY A 1 201 ? -16.735 9.952 16.235 1.00 88.75 201 GLY A CA 1
ATOM 1497 C C . GLY A 1 201 ? -16.915 9.464 14.793 1.00 88.75 201 GLY A C 1
ATOM 1498 O O . GLY A 1 201 ? -18.037 9.171 14.384 1.00 88.75 201 GLY A O 1
ATOM 1499 N N . PHE A 1 202 ? -15.828 9.334 14.025 1.00 91.06 202 PHE A N 1
ATOM 1500 C CA . PHE A 1 202 ? -15.850 8.840 12.642 1.00 91.06 202 PHE A CA 1
ATOM 1501 C C . PHE A 1 202 ? -15.458 7.360 12.508 1.00 91.06 202 PHE A C 1
ATOM 1503 O O . PHE A 1 202 ? -15.195 6.908 11.399 1.00 91.06 202 PHE A O 1
ATOM 1510 N N . ASP A 1 203 ? -15.420 6.583 13.593 1.00 90.00 203 ASP A N 1
ATOM 1511 C CA . ASP A 1 203 ? -14.955 5.184 13.591 1.00 90.00 203 ASP A CA 1
ATOM 1512 C C . ASP A 1 203 ? -15.940 4.173 12.981 1.00 90.00 203 ASP A C 1
ATOM 1514 O O . ASP A 1 203 ? -15.576 3.035 12.681 1.00 90.00 203 ASP A O 1
ATOM 1518 N N . LYS A 1 204 ? -17.201 4.573 12.780 1.00 90.69 204 LYS A N 1
ATOM 1519 C CA . LYS A 1 204 ? -18.264 3.737 12.190 1.00 90.69 204 LYS A CA 1
ATOM 1520 C C . LYS A 1 204 ? -18.508 2.414 12.939 1.00 90.69 204 LYS A C 1
ATOM 1522 O O . LYS A 1 204 ? -18.931 1.426 12.332 1.00 90.69 204 LYS A O 1
ATOM 1527 N N . GLY A 1 205 ? -18.267 2.386 14.249 1.00 90.12 205 GLY A N 1
ATOM 1528 C CA . GLY A 1 205 ? -18.426 1.216 15.110 1.00 90.12 205 GLY A CA 1
ATOM 1529 C C . GLY A 1 205 ? -17.302 0.187 14.984 1.00 90.12 205 GLY A C 1
ATOM 1530 O O . GLY A 1 205 ? -17.445 -0.922 15.496 1.00 90.12 205 GLY A O 1
ATOM 1531 N N . LEU A 1 206 ? -16.211 0.515 14.290 1.00 92.31 206 LEU A N 1
ATOM 1532 C CA . LEU A 1 206 ? -15.050 -0.357 14.167 1.00 92.31 206 LEU A CA 1
ATOM 1533 C C . LEU A 1 206 ? -14.241 -0.347 15.471 1.00 92.31 206 LEU A C 1
ATOM 1535 O O . LEU A 1 206 ? -13.888 0.706 16.008 1.00 92.31 206 LEU A O 1
ATOM 1539 N N . GLU A 1 207 ? -13.964 -1.539 16.000 1.00 93.19 207 GLU A N 1
ATOM 1540 C CA . GLU A 1 207 ? -13.390 -1.703 17.337 1.00 93.19 207 GLU A CA 1
ATOM 1541 C C . GLU A 1 207 ? -11.892 -1.988 17.318 1.00 93.19 207 GLU A C 1
ATOM 1543 O O . GLU A 1 207 ? -11.171 -1.429 18.137 1.00 93.19 207 GLU A O 1
ATOM 1548 N N . HIS A 1 208 ? -11.414 -2.874 16.443 1.00 94.81 208 HIS A N 1
ATOM 1549 C CA . HIS A 1 208 ? -9.993 -3.230 16.329 1.00 94.81 208 HIS A CA 1
ATOM 1550 C C . HIS A 1 208 ? -9.502 -2.913 14.922 1.00 94.81 208 HIS A C 1
ATOM 1552 O O . HIS A 1 208 ? -10.222 -3.171 13.959 1.00 94.81 208 HIS A O 1
ATOM 1558 N N . VAL A 1 209 ? -8.281 -2.403 14.796 1.00 96.06 209 VAL A N 1
ATOM 1559 C CA . VAL A 1 209 ? -7.635 -2.113 13.510 1.00 96.06 209 VAL A CA 1
ATOM 1560 C C . VAL A 1 209 ? -6.245 -2.733 13.463 1.00 96.06 209 VAL A C 1
ATOM 1562 O O . VAL A 1 209 ? -5.568 -2.850 14.487 1.00 96.06 209 VAL A O 1
ATOM 1565 N N . TYR A 1 210 ? -5.844 -3.136 12.266 1.00 96.69 210 TYR A N 1
ATOM 1566 C CA . TYR A 1 210 ? -4.556 -3.712 11.934 1.00 96.69 210 TYR A CA 1
ATOM 1567 C C . TYR A 1 210 ? -4.025 -3.023 10.680 1.00 96.69 210 TYR A C 1
ATOM 1569 O O . TYR A 1 210 ? -4.773 -2.791 9.733 1.00 96.69 210 TYR A O 1
ATOM 1577 N N . VAL A 1 211 ? -2.736 -2.706 10.684 1.00 96.25 211 VAL A N 1
ATOM 1578 C CA . VAL A 1 211 ? -2.003 -2.160 9.543 1.00 96.25 211 VAL A CA 1
ATOM 1579 C C . VAL A 1 211 ? -0.854 -3.114 9.253 1.00 96.25 211 VAL A C 1
ATOM 1581 O O . VAL A 1 211 ? 0.005 -3.336 10.114 1.00 96.25 211 VAL A O 1
ATOM 1584 N N . LEU A 1 212 ? -0.879 -3.714 8.068 1.00 94.62 212 LEU A N 1
ATOM 1585 C CA . LEU A 1 212 ? 0.131 -4.638 7.574 1.00 94.62 212 LEU A CA 1
ATOM 1586 C C . LEU A 1 212 ? 0.895 -3.990 6.432 1.00 94.62 212 LEU A C 1
ATOM 1588 O O . LEU A 1 212 ? 0.349 -3.196 5.671 1.00 94.62 212 LEU A O 1
ATOM 1592 N N . GLU A 1 213 ? 2.144 -4.402 6.293 1.00 91.44 213 GLU A N 1
ATOM 1593 C CA . GLU A 1 213 ? 2.989 -4.071 5.163 1.00 91.44 213 GLU A CA 1
ATOM 1594 C C . GLU A 1 213 ? 3.475 -5.356 4.501 1.00 91.44 213 GLU A C 1
ATOM 1596 O O . GLU A 1 213 ? 4.097 -6.202 5.154 1.00 91.44 213 GLU A O 1
ATOM 1601 N N . PHE A 1 214 ? 3.235 -5.485 3.201 1.00 88.00 214 PHE A N 1
ATOM 1602 C CA . PHE A 1 214 ? 3.816 -6.543 2.376 1.00 88.00 214 PHE A CA 1
ATOM 1603 C C . PHE A 1 214 ? 4.989 -5.989 1.573 1.00 88.00 214 PHE A C 1
ATOM 1605 O O . PHE A 1 214 ? 4.959 -4.839 1.144 1.00 88.00 214 PHE A O 1
ATOM 1612 N N . ALA A 1 215 ? 6.025 -6.801 1.346 1.00 74.19 215 ALA A N 1
ATOM 1613 C CA . ALA A 1 215 ? 7.174 -6.378 0.542 1.00 74.19 215 ALA A CA 1
ATOM 1614 C C . ALA A 1 215 ? 6.818 -6.213 -0.945 1.00 74.19 215 ALA A C 1
ATOM 1616 O O . ALA A 1 215 ? 7.455 -5.433 -1.657 1.00 74.19 215 ALA A O 1
ATOM 1617 N N . THR A 1 216 ? 5.834 -6.983 -1.417 1.00 76.31 216 THR A N 1
ATOM 1618 C CA . THR A 1 216 ? 5.411 -7.025 -2.815 1.00 76.31 216 THR A CA 1
ATOM 1619 C C . THR A 1 216 ? 3.902 -7.225 -2.938 1.00 76.31 216 THR A C 1
ATOM 1621 O O . THR A 1 216 ? 3.259 -7.775 -2.042 1.00 76.31 216 THR A O 1
ATOM 1624 N N . GLU A 1 217 ? 3.344 -6.828 -4.082 1.00 77.88 217 GLU A N 1
ATOM 1625 C CA . GLU A 1 217 ? 1.943 -7.106 -4.416 1.00 77.88 217 GLU A CA 1
ATOM 1626 C C . GLU A 1 217 ? 1.663 -8.615 -4.522 1.00 77.88 217 GLU A C 1
ATOM 1628 O O . GLU A 1 217 ? 0.615 -9.080 -4.084 1.00 77.88 217 GLU A O 1
ATOM 1633 N N . ASP A 1 218 ? 2.614 -9.404 -5.031 1.00 80.69 218 ASP A N 1
ATOM 1634 C CA . ASP A 1 218 ? 2.471 -10.863 -5.125 1.00 80.69 218 ASP A CA 1
ATOM 1635 C C . ASP A 1 218 ? 2.328 -11.517 -3.740 1.00 80.69 218 ASP A C 1
ATOM 1637 O O . ASP A 1 218 ? 1.536 -12.449 -3.573 1.00 80.69 218 ASP A O 1
ATOM 1641 N N . ASP A 1 219 ? 3.059 -11.014 -2.736 1.00 85.62 219 ASP A N 1
ATOM 1642 C CA . ASP A 1 219 ? 2.941 -11.469 -1.347 1.00 85.62 219 ASP A CA 1
ATOM 1643 C C . ASP A 1 219 ? 1.547 -11.163 -0.778 1.00 85.62 219 ASP A C 1
ATOM 1645 O O . ASP A 1 219 ? 0.940 -12.026 -0.138 1.00 85.62 219 ASP A O 1
ATOM 1649 N N . ARG A 1 220 ? 0.999 -9.971 -1.061 1.00 87.00 220 ARG A N 1
ATOM 1650 C CA . ARG A 1 220 ? -0.375 -9.612 -0.682 1.00 87.00 220 ARG A CA 1
ATOM 1651 C C . ARG A 1 220 ? -1.407 -10.499 -1.379 1.00 87.00 220 ARG A C 1
ATOM 1653 O O . ARG A 1 220 ? -2.290 -11.036 -0.717 1.00 87.00 220 ARG A O 1
ATOM 1660 N N . LEU A 1 221 ? -1.321 -10.678 -2.695 1.00 83.94 221 LEU A N 1
ATOM 1661 C CA . LEU A 1 221 ? -2.277 -11.513 -3.432 1.00 83.94 221 LEU A CA 1
ATOM 1662 C C . LEU A 1 221 ? -2.243 -12.961 -2.931 1.00 83.94 221 LEU A C 1
ATOM 1664 O O . LEU A 1 221 ? -3.283 -13.585 -2.723 1.00 83.94 221 LEU A O 1
ATOM 1668 N N . TYR A 1 222 ? -1.049 -13.494 -2.658 1.00 87.56 222 TYR A N 1
ATOM 1669 C CA . TYR A 1 222 ? -0.915 -14.810 -2.042 1.00 87.56 222 TYR A CA 1
ATOM 1670 C C . TYR A 1 222 ? -1.550 -14.862 -0.642 1.00 87.56 222 TYR A C 1
ATOM 1672 O O . TYR A 1 222 ? -2.273 -15.820 -0.356 1.00 87.56 222 TYR A O 1
ATOM 1680 N N . TYR A 1 223 ? -1.330 -13.844 0.199 1.00 91.75 223 TYR A N 1
ATOM 1681 C CA . TYR A 1 223 ? -1.967 -13.711 1.513 1.00 91.75 223 TYR A CA 1
ATOM 1682 C C . TYR A 1 223 ? -3.492 -13.778 1.423 1.00 91.75 223 TYR A C 1
ATOM 1684 O O . TYR A 1 223 ? -4.120 -14.564 2.135 1.00 91.75 223 TYR A O 1
ATOM 1692 N N . LEU A 1 224 ? -4.095 -13.006 0.520 1.00 84.75 224 LEU A N 1
ATOM 1693 C CA . LEU A 1 224 ? -5.549 -12.921 0.379 1.00 84.75 224 LEU A CA 1
ATOM 1694 C C . LEU A 1 224 ? -6.173 -14.229 -0.126 1.00 84.75 224 LEU A C 1
ATOM 1696 O O . LEU A 1 224 ? -7.166 -14.700 0.453 1.00 84.75 224 LEU A O 1
ATOM 1700 N N . ASP A 1 225 ? -5.550 -14.842 -1.137 1.00 83.62 225 ASP A N 1
ATOM 1701 C CA . ASP A 1 225 ? -6.161 -15.920 -1.922 1.00 83.62 225 ASP A CA 1
ATOM 1702 C C . ASP A 1 225 ? -5.745 -17.332 -1.495 1.00 83.62 225 ASP A C 1
ATOM 1704 O O . ASP A 1 225 ? -6.525 -18.278 -1.630 1.00 83.62 225 ASP A O 1
ATOM 1708 N N . LYS A 1 226 ? -4.496 -17.518 -1.052 1.00 89.06 226 LYS A N 1
ATOM 1709 C CA . LYS A 1 226 ? -3.847 -18.845 -1.024 1.00 89.06 226 LYS A CA 1
ATOM 1710 C C . LYS A 1 226 ? -3.195 -19.202 0.305 1.00 89.06 226 LYS A C 1
ATOM 1712 O O . LYS A 1 226 ? -2.884 -20.381 0.510 1.00 89.06 226 LYS A O 1
ATOM 1717 N N . ASP A 1 227 ? -2.944 -18.234 1.180 1.00 93.62 227 ASP A N 1
ATOM 1718 C CA . ASP A 1 227 ? -2.226 -18.490 2.422 1.00 93.62 227 ASP A CA 1
ATOM 1719 C C . ASP A 1 227 ? -3.099 -19.261 3.437 1.00 93.62 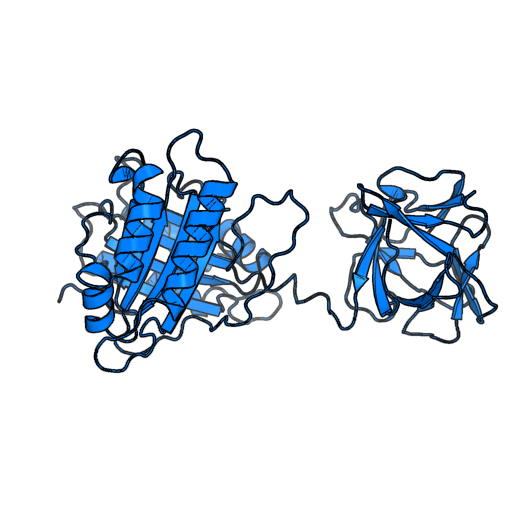227 ASP A C 1
ATOM 1721 O O . ASP A 1 227 ? -4.161 -18.783 3.848 1.00 93.62 227 ASP A O 1
ATOM 1725 N N . PRO A 1 228 ? -2.674 -20.464 3.873 1.00 95.38 228 PRO A N 1
ATOM 1726 C CA . PRO A 1 228 ? -3.460 -21.286 4.787 1.00 95.38 228 PRO A CA 1
ATOM 1727 C C . PRO A 1 228 ? -3.548 -20.714 6.210 1.00 95.38 228 PRO A C 1
ATOM 1729 O O . PRO A 1 228 ? -4.524 -20.999 6.908 1.00 95.38 228 PRO A O 1
ATOM 1732 N N . ALA A 1 229 ? -2.565 -19.927 6.663 1.00 97.06 229 ALA A N 1
ATOM 1733 C CA . ALA A 1 229 ? -2.615 -19.267 7.967 1.00 97.06 229 ALA A CA 1
ATOM 1734 C C . ALA A 1 229 ? -3.658 -18.142 7.952 1.00 97.06 229 ALA A C 1
ATOM 1736 O O . ALA A 1 229 ? -4.501 -18.071 8.851 1.00 97.06 229 ALA A O 1
ATOM 1737 N N . HIS A 1 230 ? -3.686 -17.339 6.883 1.00 95.44 230 HIS A N 1
ATOM 1738 C CA . HIS A 1 230 ? -4.722 -16.323 6.708 1.00 95.44 230 HIS A CA 1
ATOM 1739 C C . HIS A 1 230 ? -6.120 -16.945 6.537 1.00 95.44 230 HIS A C 1
ATOM 1741 O O . HIS A 1 230 ? -7.074 -16.498 7.173 1.00 95.44 230 HIS A O 1
ATOM 1747 N N . ASP A 1 231 ? -6.268 -18.027 5.766 1.00 93.69 231 ASP A N 1
ATOM 1748 C CA . ASP A 1 231 ? -7.547 -18.746 5.644 1.00 93.69 231 ASP A CA 1
ATOM 1749 C C . ASP A 1 231 ? -8.050 -19.295 6.994 1.00 93.69 231 ASP A C 1
ATOM 1751 O O . ASP A 1 231 ? -9.228 -19.156 7.345 1.00 93.69 231 ASP A O 1
ATOM 1755 N N . LYS A 1 232 ? -7.147 -19.857 7.807 1.00 96.62 232 LYS A N 1
ATOM 1756 C CA . LYS A 1 232 ? -7.461 -20.285 9.177 1.00 96.62 232 LYS A CA 1
ATOM 1757 C C . LYS A 1 232 ? -7.920 -19.107 10.038 1.00 96.62 232 LYS A C 1
ATOM 1759 O O . LYS A 1 232 ? -8.892 -19.250 10.783 1.00 96.62 232 LYS A O 1
ATOM 1764 N N . PHE A 1 233 ? -7.266 -17.953 9.921 1.00 96.19 233 PHE A N 1
ATOM 1765 C CA . PHE A 1 233 ? -7.683 -16.736 10.609 1.00 96.19 233 PHE A CA 1
ATOM 1766 C C . PHE A 1 233 ? -9.082 -16.270 10.161 1.00 96.19 233 PHE A C 1
ATOM 1768 O O . PHE A 1 233 ? -9.938 -16.034 11.015 1.00 96.19 233 PHE A O 1
ATOM 1775 N N . LYS A 1 234 ? -9.370 -16.226 8.850 1.00 92.62 234 LYS A N 1
ATOM 1776 C CA . LYS A 1 234 ? -10.699 -15.862 8.312 1.00 92.62 234 LYS A CA 1
ATOM 1777 C C . LYS A 1 234 ? -11.813 -16.732 8.907 1.00 92.62 234 LYS A C 1
ATOM 1779 O O . LYS A 1 234 ? -12.856 -16.223 9.321 1.00 92.62 234 LYS A O 1
ATOM 1784 N N . LYS A 1 235 ? -11.573 -18.042 9.020 1.00 93.81 235 LYS A N 1
ATOM 1785 C CA . LYS A 1 235 ? -12.504 -18.998 9.649 1.00 93.81 235 LYS A CA 1
ATOM 1786 C C . LYS A 1 235 ? -12.689 -18.752 11.147 1.00 93.81 235 LYS A C 1
ATOM 1788 O O . LYS A 1 235 ? -13.801 -18.909 11.644 1.00 93.81 235 LYS A O 1
ATOM 1793 N N . LEU A 1 236 ? -11.624 -18.365 11.853 1.00 94.88 236 LEU A N 1
ATOM 1794 C CA . LEU A 1 236 ? -11.674 -18.029 13.277 1.00 94.88 236 LEU A CA 1
ATOM 1795 C C . LEU A 1 236 ? -12.494 -16.761 13.538 1.00 94.88 236 LEU A C 1
ATOM 1797 O O . LEU A 1 236 ? -13.308 -16.753 14.457 1.00 94.88 236 LEU A O 1
ATOM 1801 N N . VAL A 1 237 ? -12.263 -15.690 12.771 1.00 93.88 237 VAL A N 1
ATOM 1802 C CA . VAL A 1 237 ? -12.886 -14.381 13.027 1.00 93.88 237 VAL A CA 1
ATOM 1803 C C . VAL A 1 237 ? -14.337 -14.316 12.549 1.00 93.88 237 VAL A C 1
ATOM 1805 O O . VAL A 1 237 ? -15.163 -13.671 13.191 1.00 93.88 237 VAL A O 1
ATOM 1808 N N . GLY A 1 238 ? -14.673 -15.022 11.465 1.00 91.69 238 GLY A N 1
ATOM 1809 C CA . GLY A 1 238 ? -15.970 -14.934 10.791 1.00 91.69 238 GLY A CA 1
ATOM 1810 C C . GLY A 1 238 ? -17.221 -15.073 11.679 1.00 91.69 238 GLY A C 1
ATOM 1811 O O . GLY A 1 238 ? -18.191 -14.364 11.417 1.00 91.69 238 GLY A O 1
ATOM 1812 N N . PRO A 1 239 ? -17.261 -15.944 12.707 1.00 91.88 239 PRO A N 1
ATOM 1813 C CA . PRO A 1 239 ? -18.399 -16.040 13.628 1.00 91.88 239 PRO A CA 1
ATOM 1814 C C . PRO A 1 239 ? -18.601 -14.828 14.552 1.00 91.88 239 PRO A C 1
ATOM 1816 O O . PRO A 1 239 ? -19.677 -14.692 15.126 1.00 91.88 239 PRO A O 1
ATOM 1819 N N . TYR A 1 240 ? -17.592 -13.968 14.722 1.00 92.38 240 TYR A N 1
ATOM 1820 C CA . TYR A 1 240 ? -17.622 -12.847 15.669 1.00 92.38 240 TYR A CA 1
ATOM 1821 C C . TYR A 1 240 ? -17.954 -11.493 15.032 1.00 92.38 240 TYR A C 1
ATOM 1823 O O . TYR A 1 240 ? -18.102 -10.515 15.771 1.00 92.38 240 TYR A O 1
ATOM 1831 N N . LEU A 1 241 ? -18.041 -11.424 13.700 1.00 89.62 241 LEU A N 1
ATOM 1832 C CA . LEU A 1 241 ? -18.270 -10.193 12.938 1.00 89.62 241 LEU A CA 1
ATOM 1833 C C . LEU A 1 241 ? -19.767 -9.908 12.736 1.00 89.62 241 LEU A C 1
ATOM 1835 O O . LEU A 1 241 ? -20.585 -10.826 12.637 1.00 89.62 241 LEU A O 1
ATOM 1839 N N . ASP A 1 242 ? -20.122 -8.624 12.707 1.00 79.25 242 ASP A N 1
ATOM 1840 C CA . ASP A 1 242 ? -21.502 -8.127 12.604 1.00 79.25 242 ASP A CA 1
ATOM 1841 C C . ASP A 1 242 ? -22.053 -8.153 11.157 1.00 79.25 242 ASP A C 1
ATOM 1843 O O . ASP A 1 242 ? -22.280 -7.116 10.526 1.00 79.25 242 ASP A O 1
ATOM 1847 N N . LYS A 1 243 ? -22.313 -9.372 10.658 1.00 69.88 243 LYS A N 1
ATOM 1848 C CA . LYS A 1 243 ? -22.829 -9.683 9.301 1.00 69.88 243 LYS A CA 1
ATOM 1849 C C . LYS A 1 243 ? -24.138 -8.996 8.893 1.00 69.88 243 LYS A C 1
ATOM 1851 O O . LYS A 1 243 ? -24.256 -8.592 7.736 1.00 69.88 243 LYS A O 1
ATOM 1856 N N . PRO A 1 244 ? -25.152 -8.853 9.768 1.00 48.31 244 PRO A N 1
ATOM 1857 C CA . PRO A 1 244 ? -26.473 -8.375 9.356 1.00 48.31 244 PRO A CA 1
ATOM 1858 C C . PRO A 1 244 ? -26.539 -6.896 8.944 1.00 48.31 244 PRO A C 1
ATOM 1860 O O . PRO A 1 244 ? -27.545 -6.489 8.369 1.00 48.31 244 PRO A O 1
ATOM 1863 N N . THR A 1 245 ? -25.514 -6.081 9.234 1.00 45.19 245 THR A N 1
ATOM 1864 C CA . THR A 1 245 ? -25.545 -4.622 8.989 1.00 45.19 245 THR A CA 1
ATOM 1865 C C . THR A 1 245 ? -24.663 -4.141 7.830 1.00 45.19 245 THR A C 1
ATOM 1867 O O . THR A 1 245 ? -24.464 -2.938 7.671 1.00 45.19 245 THR A O 1
ATOM 1870 N N . GLY A 1 246 ? -24.174 -5.049 6.975 1.00 44.56 246 GLY A N 1
ATOM 1871 C CA . GLY A 1 246 ? -23.464 -4.682 5.741 1.00 44.56 246 GLY A CA 1
ATOM 1872 C C . GLY A 1 246 ? -22.037 -4.155 5.947 1.00 44.56 246 GLY A C 1
ATOM 1873 O O . GLY A 1 246 ? -21.559 -3.351 5.150 1.00 44.56 246 GLY A O 1
ATOM 1874 N N . GLY A 1 247 ? -21.339 -4.577 7.006 1.00 56.69 247 GLY A N 1
ATOM 1875 C CA . GLY A 1 247 ? -19.969 -4.135 7.269 1.00 56.69 247 GLY A CA 1
ATOM 1876 C C . GLY A 1 247 ? -19.198 -5.068 8.192 1.00 56.69 247 GLY A C 1
ATOM 1877 O O . GLY A 1 247 ? -18.933 -4.697 9.329 1.00 56.69 247 GLY A O 1
ATOM 1878 N N . ASP A 1 248 ? -18.813 -6.241 7.692 1.00 71.06 248 ASP A N 1
ATOM 1879 C CA . ASP A 1 248 ? -18.061 -7.239 8.469 1.00 71.06 248 ASP A CA 1
ATOM 1880 C C . ASP A 1 248 ? -16.629 -6.805 8.788 1.00 71.06 248 ASP A C 1
ATOM 1882 O O . ASP A 1 248 ? -16.105 -7.045 9.877 1.00 71.06 248 ASP A O 1
ATOM 1886 N N . ALA A 1 249 ? -16.008 -6.102 7.853 1.00 85.44 249 ALA A N 1
ATOM 1887 C CA . ALA A 1 249 ? -14.711 -5.488 8.022 1.00 85.44 249 ALA A CA 1
ATOM 1888 C C . ALA A 1 249 ? -14.659 -4.191 7.210 1.00 85.44 249 ALA A C 1
ATOM 1890 O O . ALA A 1 249 ? -15.491 -3.944 6.333 1.00 85.44 249 ALA A O 1
ATOM 1891 N N . PHE A 1 250 ? -13.705 -3.337 7.538 1.00 92.38 250 PHE A N 1
ATOM 1892 C CA . PHE A 1 250 ? -13.171 -2.351 6.614 1.00 92.38 250 PHE A CA 1
ATOM 1893 C C . PHE A 1 250 ? -11.821 -2.874 6.142 1.00 92.38 250 PHE A C 1
ATOM 1895 O O . PHE A 1 250 ? -10.976 -3.169 6.986 1.00 92.38 250 PHE A O 1
ATOM 1902 N N . VAL A 1 251 ? -11.649 -3.022 4.832 1.00 91.38 251 VAL A N 1
ATOM 1903 C CA . VAL A 1 251 ? -10.384 -3.441 4.222 1.00 91.38 251 VAL A CA 1
ATOM 1904 C C . VAL A 1 251 ? -9.972 -2.391 3.211 1.00 91.38 251 VAL A C 1
ATOM 1906 O O . VAL A 1 251 ? -10.787 -1.996 2.383 1.00 91.38 251 VAL A O 1
ATOM 1909 N N . PHE A 1 252 ? -8.738 -1.914 3.309 1.00 93.69 252 PHE A N 1
ATOM 1910 C CA . PHE A 1 252 ? -8.229 -0.876 2.428 1.00 93.69 252 PHE A CA 1
ATOM 1911 C C . PHE A 1 252 ? -6.766 -1.121 2.099 1.00 93.69 252 PHE A C 1
ATOM 1913 O O . PHE A 1 252 ? -5.944 -1.297 2.996 1.00 93.69 252 PHE A O 1
ATOM 1920 N N . ASP A 1 253 ? -6.441 -1.051 0.818 1.00 91.12 253 ASP A N 1
ATOM 1921 C CA . ASP A 1 253 ? -5.114 -1.292 0.285 1.00 91.12 253 ASP A CA 1
ATOM 1922 C C . ASP A 1 253 ? -4.639 -0.081 -0.488 1.00 91.12 253 ASP A C 1
ATOM 1924 O O . ASP A 1 253 ? -5.357 0.450 -1.338 1.00 91.12 253 ASP A O 1
ATOM 1928 N N . TYR A 1 254 ? -3.409 0.339 -0.218 1.00 89.38 254 TYR A N 1
ATOM 1929 C CA . TYR A 1 254 ? -2.759 1.361 -1.021 1.00 89.38 254 TYR A CA 1
ATOM 1930 C C . TYR A 1 254 ? -1.257 1.137 -1.134 1.00 89.38 254 TYR A C 1
ATOM 1932 O O . TYR A 1 254 ? -0.608 0.523 -0.286 1.00 89.38 254 TYR A O 1
ATOM 1940 N N . ILE A 1 255 ? -0.714 1.661 -2.230 1.00 85.25 255 ILE A N 1
ATOM 1941 C CA . ILE A 1 255 ? 0.722 1.805 -2.420 1.00 85.25 255 ILE A CA 1
ATOM 1942 C C . ILE A 1 255 ? 1.077 3.200 -1.895 1.00 85.25 255 ILE A C 1
ATOM 1944 O O . ILE A 1 255 ? 0.488 4.179 -2.372 1.00 85.25 255 ILE A O 1
ATOM 1948 N N . PRO A 1 256 ? 2.019 3.324 -0.944 1.00 84.75 256 PRO A N 1
ATOM 1949 C CA . PRO A 1 256 ? 2.510 4.598 -0.449 1.00 84.75 256 PRO A CA 1
ATOM 1950 C C . PRO A 1 256 ? 2.817 5.585 -1.577 1.00 84.75 256 PRO A C 1
ATOM 1952 O O . PRO A 1 256 ? 3.508 5.261 -2.546 1.00 84.75 256 PRO A O 1
ATOM 1955 N N . ASP A 1 257 ? 2.301 6.800 -1.423 1.00 80.38 257 ASP A N 1
ATOM 1956 C CA . ASP A 1 257 ? 2.507 7.956 -2.297 1.00 80.38 257 ASP A CA 1
ATOM 1957 C C . ASP A 1 257 ? 1.926 7.818 -3.720 1.00 80.38 257 ASP A C 1
ATOM 1959 O O . ASP A 1 257 ? 2.257 8.601 -4.617 1.00 80.38 257 ASP A O 1
ATOM 1963 N N . VAL A 1 258 ? 1.023 6.857 -3.951 1.00 81.06 258 VAL A N 1
ATOM 1964 C CA . VAL A 1 258 ? 0.321 6.677 -5.233 1.00 81.06 258 VAL A CA 1
ATOM 1965 C C . VAL A 1 258 ? -1.131 7.134 -5.106 1.00 81.06 258 VAL A C 1
ATOM 1967 O O . VAL A 1 258 ? -1.944 6.430 -4.526 1.00 81.06 258 VAL A O 1
ATOM 1970 N N . PHE A 1 259 ? -1.464 8.296 -5.685 1.00 77.19 259 PHE A N 1
ATOM 1971 C CA . PHE A 1 259 ? -2.796 8.931 -5.588 1.00 77.19 259 PHE A CA 1
ATOM 1972 C C . PHE A 1 259 ? -3.524 9.135 -6.933 1.00 77.19 259 PHE A C 1
ATOM 1974 O O . PHE A 1 259 ? -4.519 9.852 -7.011 1.00 77.19 259 PHE A O 1
ATOM 1981 N N . ALA A 1 260 ? -3.002 8.574 -8.025 1.00 59.75 260 ALA A N 1
ATOM 1982 C CA . ALA A 1 260 ? -3.603 8.685 -9.355 1.00 59.75 260 ALA A CA 1
A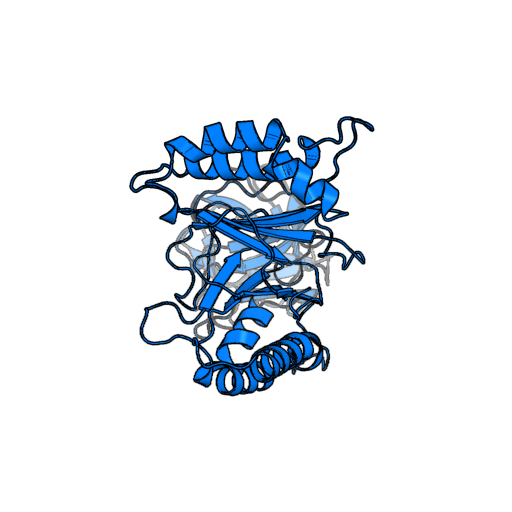TOM 1983 C C . ALA A 1 260 ? -4.035 7.305 -9.855 1.00 59.75 260 ALA A C 1
ATOM 1985 O O . ALA A 1 260 ? -3.284 6.337 -9.714 1.00 59.75 260 ALA A O 1
ATOM 1986 N N . LYS A 1 261 ? -5.198 7.219 -10.518 1.00 44.12 261 LYS A N 1
ATOM 1987 C CA . LYS A 1 261 ? -5.563 6.023 -11.293 1.00 44.12 261 LYS A CA 1
ATOM 1988 C C . LYS A 1 261 ? -4.461 5.744 -12.319 1.00 44.12 261 LYS A C 1
ATOM 1990 O O . LYS A 1 261 ? -4.077 6.646 -13.066 1.00 44.12 261 LYS A O 1
ATOM 1995 N N . GLN A 1 262 ? -3.942 4.514 -12.353 1.00 35.31 262 GLN A N 1
ATOM 1996 C CA . GLN A 1 262 ? -2.944 4.104 -13.344 1.00 35.31 262 GLN A CA 1
ATOM 1997 C C . GLN A 1 262 ? -3.465 4.434 -14.757 1.00 35.31 262 GLN A C 1
ATOM 1999 O O . GLN A 1 262 ? -4.451 3.859 -15.210 1.00 35.31 262 GLN A O 1
ATOM 2004 N N . GLY A 1 263 ? -2.848 5.415 -15.427 1.00 31.55 263 GLY A N 1
ATOM 2005 C CA . GLY A 1 263 ? -3.316 5.895 -16.734 1.00 31.55 263 GLY A CA 1
ATOM 2006 C C . GLY A 1 263 ? -2.767 7.243 -17.217 1.00 31.55 263 GLY A C 1
ATOM 2007 O O . GLY A 1 263 ? -2.824 7.511 -18.413 1.00 31.55 263 GLY A O 1
ATOM 2008 N N . THR A 1 264 ? -2.180 8.082 -16.357 1.00 26.78 264 THR A N 1
ATOM 2009 C CA . THR A 1 264 ? -1.561 9.353 -16.786 1.00 26.78 264 THR A CA 1
ATOM 2010 C C . THR A 1 264 ? -0.063 9.375 -16.500 1.00 26.78 264 THR A C 1
ATOM 2012 O O . THR A 1 264 ? 0.381 9.190 -15.370 1.00 26.78 264 THR A O 1
ATOM 2015 N N . SER A 1 265 ? 0.724 9.595 -17.554 1.00 27.05 265 SER A N 1
ATOM 2016 C CA . SER A 1 265 ? 2.187 9.554 -17.603 1.00 27.05 265 SER A CA 1
ATOM 2017 C C . SER A 1 265 ? 2.866 10.737 -16.900 1.00 27.05 265 SER A C 1
ATOM 2019 O O . SER A 1 265 ? 3.563 11.535 -17.527 1.00 27.05 265 SER A O 1
ATOM 2021 N N . THR A 1 266 ? 2.706 10.832 -15.588 1.00 27.39 266 THR A N 1
ATOM 2022 C CA . THR A 1 266 ? 3.594 11.615 -14.726 1.00 27.39 266 THR A CA 1
ATOM 2023 C C . THR A 1 266 ? 3.937 10.739 -13.537 1.00 27.39 266 THR A C 1
ATOM 2025 O O . THR A 1 266 ? 3.120 10.557 -12.638 1.00 27.39 266 THR A O 1
ATOM 2028 N N . GLY A 1 267 ? 5.119 10.121 -13.582 1.00 25.75 267 GLY A N 1
ATOM 2029 C CA . GLY A 1 267 ? 5.604 9.283 -12.490 1.00 25.75 267 GLY A CA 1
ATOM 2030 C C . GLY A 1 267 ? 5.616 10.066 -11.171 1.00 25.75 267 GLY A C 1
ATOM 2031 O O . GLY A 1 267 ? 5.939 11.258 -11.195 1.00 25.75 267 GLY A O 1
ATOM 2032 N N . PRO A 1 268 ? 5.285 9.437 -10.030 1.00 33.53 268 PRO A N 1
ATOM 2033 C CA . PRO A 1 268 ? 5.446 10.084 -8.738 1.00 33.53 268 PRO A CA 1
ATOM 2034 C C . PRO A 1 268 ? 6.917 10.472 -8.566 1.00 33.53 268 PRO A C 1
ATOM 2036 O O . PRO A 1 268 ? 7.808 9.621 -8.644 1.00 33.53 268 PRO A O 1
ATOM 2039 N N . GLN A 1 269 ? 7.187 11.762 -8.357 1.00 29.59 269 GLN A N 1
ATOM 2040 C CA . GLN A 1 269 ? 8.459 12.177 -7.783 1.00 29.59 269 GLN A CA 1
ATOM 2041 C C . GLN A 1 269 ? 8.503 11.586 -6.377 1.00 29.59 269 GLN A C 1
ATOM 2043 O O . GLN A 1 269 ? 7.763 12.010 -5.496 1.00 29.59 269 GLN A O 1
ATOM 2048 N N . ALA A 1 270 ? 9.327 10.556 -6.199 1.00 29.34 270 ALA A N 1
ATOM 2049 C CA . ALA A 1 270 ? 9.546 9.921 -4.914 1.00 29.34 270 ALA A CA 1
ATOM 2050 C C . ALA A 1 270 ? 10.147 10.945 -3.941 1.00 29.34 270 ALA A C 1
ATOM 2052 O O . ALA A 1 270 ? 11.353 11.207 -3.966 1.00 29.34 270 ALA A O 1
ATOM 2053 N N . LEU A 1 271 ? 9.317 11.499 -3.061 1.00 27.11 271 LEU A N 1
ATOM 2054 C CA . LEU A 1 271 ? 9.776 12.056 -1.797 1.00 27.11 271 LEU A CA 1
ATOM 2055 C C . LEU A 1 271 ? 10.301 10.878 -0.964 1.00 27.11 271 LEU A C 1
ATOM 2057 O O . LEU A 1 271 ? 9.571 10.191 -0.261 1.00 27.11 271 LEU A O 1
ATOM 2061 N N . ARG A 1 272 ? 11.598 10.588 -1.117 1.00 34.31 272 ARG A N 1
ATOM 2062 C CA . ARG A 1 272 ? 12.338 9.575 -0.351 1.00 34.31 272 ARG A CA 1
ATOM 2063 C C . ARG A 1 272 ? 12.367 9.936 1.141 1.00 34.31 272 ARG A C 1
ATOM 2065 O O . ARG A 1 272 ? 13.355 10.487 1.617 1.00 34.31 272 ARG A O 1
ATOM 2072 N N . MET A 1 273 ? 11.325 9.562 1.881 1.00 32.69 273 MET A N 1
ATOM 2073 C CA . MET A 1 273 ? 11.329 9.483 3.350 1.00 32.69 273 MET A CA 1
ATOM 2074 C C . MET A 1 273 ? 10.466 8.321 3.877 1.00 32.69 273 MET A C 1
ATOM 2076 O O . MET A 1 273 ? 9.852 8.443 4.938 1.00 32.69 273 MET A O 1
ATOM 2080 N N . TYR A 1 274 ? 10.406 7.196 3.153 1.00 38.22 274 TYR A N 1
ATOM 2081 C CA . TYR A 1 274 ? 9.736 5.996 3.654 1.00 38.22 274 TYR A CA 1
ATOM 2082 C C . TYR A 1 274 ? 10.550 5.380 4.800 1.00 38.22 274 TYR A C 1
ATOM 2084 O O . TYR A 1 274 ? 11.655 4.875 4.587 1.00 38.22 274 TYR A O 1
ATOM 2092 N N . GLN A 1 275 ? 10.011 5.461 6.014 1.00 43.22 275 GLN A N 1
ATOM 2093 C CA . GLN A 1 275 ? 10.425 4.653 7.153 1.00 43.22 275 GLN A CA 1
ATOM 2094 C C . GLN A 1 275 ? 9.332 3.598 7.362 1.00 43.22 275 GLN A C 1
ATOM 2096 O O . GLN A 1 275 ? 8.162 3.986 7.412 1.00 43.22 275 GLN A O 1
ATOM 2101 N N . PRO A 1 276 ? 9.671 2.298 7.465 1.00 47.69 276 PRO A N 1
ATOM 2102 C CA . PRO A 1 276 ? 8.692 1.293 7.872 1.00 47.69 276 PRO A CA 1
ATOM 2103 C C . PRO A 1 276 ? 8.087 1.725 9.207 1.00 47.69 276 PRO A C 1
ATOM 2105 O O . PRO A 1 276 ? 8.797 2.330 10.018 1.00 47.69 276 PRO A O 1
ATOM 2108 N N . LEU A 1 277 ? 6.798 1.445 9.424 1.00 53.06 277 LEU A N 1
ATOM 2109 C CA . LEU A 1 277 ? 6.128 1.823 10.667 1.00 53.06 277 LEU A CA 1
ATOM 2110 C C . LEU A 1 277 ? 6.956 1.289 11.847 1.00 53.06 277 LEU A C 1
ATOM 2112 O O . LEU A 1 277 ? 7.136 0.078 12.012 1.00 53.06 277 LEU A O 1
ATOM 2116 N N . CYS A 1 278 ? 7.535 2.204 12.616 1.00 48.19 278 CYS A N 1
ATOM 2117 C CA . CYS A 1 278 ? 8.417 1.865 13.717 1.00 48.19 278 CYS A CA 1
ATOM 2118 C C . CYS A 1 278 ? 7.510 1.659 14.918 1.00 48.19 278 CYS A C 1
ATOM 2120 O O . CYS A 1 278 ? 6.788 2.570 15.269 1.00 48.19 278 CYS A O 1
ATOM 2122 N N . SER A 1 279 ? 7.500 0.494 15.561 1.00 56.41 279 SER A N 1
ATOM 2123 C CA . SER A 1 279 ? 6.725 0.334 16.797 1.00 56.41 279 SER A CA 1
ATOM 2124 C C . SER A 1 279 ? 7.397 1.112 17.929 1.00 56.41 279 SER A C 1
ATOM 2126 O O . SER A 1 279 ? 8.133 0.538 18.734 1.00 56.41 279 SER A O 1
ATOM 2128 N N . ILE A 1 280 ? 7.189 2.428 17.966 1.00 70.38 280 ILE A N 1
ATOM 2129 C CA . ILE A 1 280 ? 7.672 3.301 19.029 1.00 70.38 280 ILE A CA 1
ATOM 2130 C C . ILE A 1 280 ? 6.809 3.014 20.261 1.00 70.38 280 ILE A C 1
ATOM 2132 O O . ILE A 1 280 ? 5.593 3.197 20.222 1.00 70.38 280 ILE A O 1
ATOM 2136 N N . PRO A 1 281 ? 7.386 2.535 21.377 1.00 73.81 281 PRO A N 1
ATOM 2137 C CA . PRO A 1 281 ? 6.597 2.269 22.570 1.00 73.81 281 PRO A CA 1
ATOM 2138 C C . PRO A 1 281 ? 5.872 3.536 23.036 1.00 73.81 281 PRO A C 1
ATOM 2140 O O . PRO A 1 281 ? 6.506 4.535 23.366 1.00 73.81 281 PRO A O 1
ATOM 2143 N N . GLY A 1 282 ? 4.540 3.481 23.075 1.00 77.19 282 GLY A N 1
ATOM 2144 C CA . GLY A 1 282 ? 3.705 4.622 23.452 1.00 77.19 282 GLY A CA 1
ATOM 2145 C C . GLY A 1 282 ? 3.328 5.568 22.307 1.00 77.19 282 GLY A C 1
ATOM 2146 O O . GLY A 1 282 ? 2.664 6.569 22.593 1.00 77.19 282 GLY A O 1
ATOM 2147 N N . SER A 1 283 ? 3.685 5.254 21.053 1.00 90.00 283 SER A N 1
ATOM 2148 C CA . SER A 1 283 ? 3.140 5.965 19.896 1.00 90.00 283 SER A CA 1
ATOM 2149 C C . SER A 1 283 ? 1.639 5.746 19.752 1.00 90.00 283 SER A C 1
ATOM 2151 O O . SER A 1 283 ? 1.063 4.776 20.260 1.00 90.00 283 SER A O 1
ATOM 2153 N N . ASN A 1 284 ? 1.002 6.686 19.061 1.00 93.50 284 ASN A N 1
ATOM 2154 C CA . ASN A 1 284 ? -0.380 6.562 18.630 1.00 93.50 284 ASN A CA 1
ATOM 2155 C C . ASN A 1 284 ? -0.415 6.578 17.099 1.00 93.50 284 ASN A C 1
ATOM 2157 O O . ASN A 1 284 ? 0.164 7.467 16.469 1.00 93.50 284 ASN A O 1
ATOM 2161 N N . ILE A 1 285 ? -1.073 5.576 16.518 1.00 94.88 285 ILE A N 1
ATOM 2162 C CA . ILE A 1 285 ? -1.298 5.47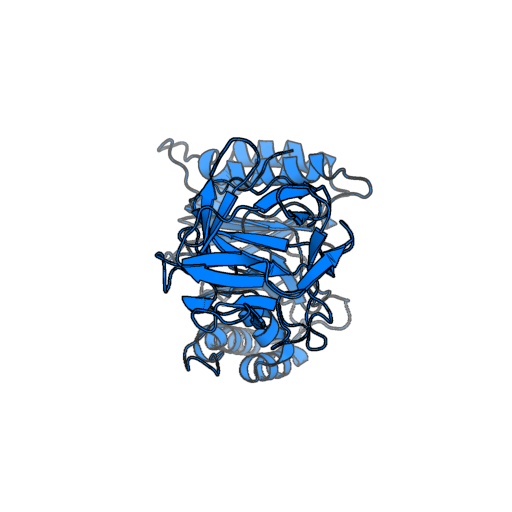4 15.082 1.00 94.88 285 ILE A CA 1
ATOM 2163 C C . ILE A 1 285 ? -2.711 5.959 14.781 1.00 94.88 285 ILE A C 1
ATOM 2165 O O . ILE A 1 285 ? -3.678 5.429 15.321 1.00 94.88 285 ILE A O 1
ATOM 2169 N N . HIS A 1 286 ? -2.803 6.918 13.870 1.00 96.25 286 HIS A N 1
ATOM 2170 C CA . HIS A 1 286 ? -4.026 7.538 13.388 1.00 96.25 286 HIS A CA 1
ATOM 2171 C C . HIS A 1 286 ? -4.252 7.140 11.929 1.00 96.25 286 HIS A C 1
ATOM 2173 O O . HIS A 1 286 ? -3.468 7.477 11.037 1.00 96.25 286 HIS A O 1
ATOM 2179 N N . VAL A 1 287 ? -5.311 6.374 11.693 1.00 97.38 287 VAL A N 1
ATOM 2180 C CA . VAL A 1 287 ? -5.720 5.874 10.382 1.00 97.38 287 VAL A CA 1
ATOM 2181 C C . VAL A 1 287 ? -6.905 6.695 9.900 1.00 97.38 287 VAL A C 1
ATOM 2183 O O . VAL A 1 287 ? -7.937 6.748 10.569 1.00 97.38 287 VAL A O 1
ATOM 2186 N N . VAL A 1 288 ? -6.771 7.289 8.718 1.00 97.38 288 VAL A N 1
ATOM 2187 C CA . VAL A 1 288 ? -7.812 8.106 8.090 1.00 97.38 288 VAL A CA 1
ATOM 2188 C C . VAL A 1 288 ? -8.135 7.540 6.722 1.00 97.38 288 VAL A C 1
ATOM 2190 O O . VAL A 1 288 ? -7.234 7.397 5.904 1.00 97.38 288 VAL A O 1
ATOM 2193 N N . ALA A 1 289 ? -9.406 7.272 6.435 1.00 97.19 289 ALA A N 1
ATOM 2194 C CA . ALA A 1 289 ? -9.872 7.030 5.074 1.00 97.19 289 ALA A CA 1
ATOM 2195 C C . ALA A 1 289 ? -10.865 8.118 4.657 1.00 97.19 289 ALA A C 1
ATOM 2197 O O . ALA A 1 289 ? -11.742 8.514 5.431 1.00 97.19 289 ALA A O 1
ATOM 2198 N N . LEU A 1 290 ? -10.712 8.610 3.429 1.00 96.62 290 LEU A N 1
ATOM 2199 C CA . LEU A 1 290 ? -11.488 9.706 2.858 1.00 96.62 290 LEU A CA 1
ATOM 2200 C C . LEU A 1 290 ? -12.269 9.247 1.629 1.00 96.62 290 LEU A C 1
ATOM 2202 O O . LEU A 1 290 ? -11.742 8.578 0.735 1.00 96.62 290 LEU A O 1
ATOM 2206 N N . LYS A 1 291 ? -13.534 9.642 1.587 1.00 94.75 291 LYS A N 1
ATOM 2207 C CA . LYS A 1 291 ? -14.424 9.508 0.439 1.00 94.75 291 LYS A CA 1
ATOM 2208 C C . LYS A 1 291 ? -14.765 10.904 -0.076 1.00 94.75 291 LYS A C 1
ATOM 2210 O O . LYS A 1 291 ? -14.834 11.856 0.700 1.00 94.75 291 LYS A O 1
ATOM 2215 N N . TYR A 1 292 ? -14.961 11.040 -1.383 1.00 93.50 292 TYR A N 1
ATOM 2216 C CA . TYR A 1 292 ? -15.287 12.324 -1.995 1.00 93.50 292 TYR A CA 1
ATOM 2217 C C . TYR A 1 292 ? -16.740 12.364 -2.461 1.00 93.50 292 TYR A C 1
ATOM 2219 O O . TYR A 1 292 ? -17.343 11.352 -2.828 1.00 93.50 292 TYR A O 1
ATOM 2227 N N . LYS A 1 293 ? -17.315 13.568 -2.499 1.00 94.38 293 LYS A N 1
ATOM 2228 C CA . LYS A 1 293 ? -18.620 13.774 -3.121 1.00 94.38 293 LYS A CA 1
ATOM 2229 C C . LYS A 1 293 ? -18.561 13.473 -4.617 1.00 94.38 293 LYS A C 1
ATOM 2231 O O . LYS A 1 293 ? -17.536 13.699 -5.272 1.00 94.38 293 LYS A O 1
ATOM 2236 N N . SER A 1 294 ? -19.681 13.007 -5.165 1.00 92.38 294 SER A N 1
ATOM 2237 C CA . SER A 1 294 ? -19.796 12.716 -6.597 1.00 92.38 294 SER A CA 1
ATOM 2238 C C . SER A 1 294 ? -19.411 13.934 -7.448 1.00 92.38 294 SER A C 1
ATOM 2240 O O . SER A 1 294 ? -19.748 15.070 -7.115 1.00 92.38 294 SER A O 1
ATOM 2242 N N . GLY A 1 295 ? -18.677 13.698 -8.537 1.00 89.56 295 GLY A N 1
ATOM 2243 C CA . GLY A 1 295 ? -18.191 14.749 -9.437 1.00 89.56 295 GLY A CA 1
ATOM 2244 C C . GLY A 1 295 ? -16.922 15.478 -8.976 1.00 89.56 295 GLY A C 1
ATOM 2245 O O . GLY A 1 295 ? -16.464 16.381 -9.676 1.00 89.56 295 GLY A O 1
ATOM 2246 N N . THR A 1 296 ? -16.320 15.100 -7.842 1.00 91.44 296 THR A N 1
ATOM 2247 C CA . THR A 1 296 ? -15.015 15.645 -7.431 1.00 91.44 296 THR A CA 1
ATOM 2248 C C . THR A 1 296 ? -13.941 15.287 -8.460 1.00 91.44 296 THR A C 1
ATOM 2250 O O . THR A 1 296 ? -13.747 14.116 -8.782 1.00 91.44 296 THR A O 1
ATOM 2253 N N . SER A 1 297 ? -13.242 16.299 -8.981 1.00 87.56 297 SER A N 1
ATOM 2254 C CA . SER A 1 297 ? -12.205 16.121 -10.002 1.00 87.56 297 SER A CA 1
ATOM 2255 C C . SER A 1 297 ? -10.950 15.452 -9.436 1.00 87.56 297 SER A C 1
ATOM 2257 O O . SER A 1 297 ? -10.592 15.662 -8.278 1.00 87.56 297 SER A O 1
ATOM 2259 N N . GLU A 1 298 ? -10.220 14.714 -10.275 1.00 81.69 298 GLU A N 1
ATOM 2260 C CA . GLU A 1 298 ? -8.941 14.096 -9.888 1.00 81.69 298 GLU A CA 1
ATOM 2261 C C . GLU A 1 298 ? -7.906 15.138 -9.426 1.00 81.69 298 GLU A C 1
ATOM 2263 O O . GLU A 1 298 ? -7.135 14.884 -8.506 1.00 81.69 298 GLU A O 1
ATOM 2268 N N . THR A 1 299 ? -7.939 16.355 -9.980 1.00 82.75 299 THR A N 1
ATOM 2269 C CA . THR A 1 299 ? -7.106 17.476 -9.512 1.00 82.75 299 THR A CA 1
ATOM 2270 C C . THR A 1 299 ? -7.413 17.854 -8.063 1.00 82.75 299 THR A C 1
ATOM 2272 O O . THR A 1 299 ? -6.487 18.072 -7.284 1.00 82.75 299 THR A O 1
ATOM 2275 N N . ASN A 1 300 ? -8.693 17.909 -7.682 1.00 85.69 300 ASN A N 1
ATOM 2276 C CA . ASN A 1 300 ? -9.092 18.226 -6.310 1.00 85.69 300 ASN A CA 1
ATOM 2277 C C . ASN A 1 300 ? -8.748 17.083 -5.348 1.00 85.69 300 ASN A C 1
ATOM 2279 O O . ASN A 1 300 ? -8.261 17.340 -4.250 1.00 85.69 300 ASN A O 1
ATOM 2283 N N . LYS A 1 301 ? -8.926 15.825 -5.767 1.00 87.94 301 LYS A N 1
ATOM 2284 C CA . LYS A 1 301 ? -8.495 14.660 -4.976 1.00 87.94 301 LYS A CA 1
ATOM 2285 C C . LYS A 1 301 ? -6.983 14.676 -4.741 1.00 87.94 301 LYS A C 1
ATOM 2287 O O . LYS A 1 301 ? -6.531 14.474 -3.616 1.00 87.94 301 LYS A O 1
ATOM 2292 N N . LEU A 1 302 ? -6.204 14.998 -5.775 1.00 84.81 302 LEU A N 1
ATOM 2293 C CA . LEU A 1 302 ? -4.752 15.133 -5.670 1.00 84.81 302 LEU A CA 1
ATOM 2294 C C . LEU A 1 302 ? -4.338 16.320 -4.787 1.00 84.81 302 LEU A C 1
ATOM 2296 O O . LEU A 1 302 ? -3.325 16.234 -4.096 1.00 84.81 302 LEU A O 1
ATOM 2300 N N . LEU A 1 303 ? -5.098 17.420 -4.787 1.00 84.75 303 LEU A N 1
ATOM 2301 C CA . LEU A 1 303 ? -4.868 18.543 -3.875 1.00 84.75 303 LEU A CA 1
ATOM 2302 C C . LEU A 1 303 ? -5.050 18.115 -2.414 1.00 84.75 303 LEU A C 1
ATOM 2304 O O . LEU A 1 303 ? -4.187 18.414 -1.595 1.00 84.75 303 LEU A O 1
ATOM 2308 N N . VAL A 1 304 ? -6.113 17.366 -2.106 1.00 93.38 304 VAL A N 1
ATOM 2309 C CA . VAL A 1 304 ? -6.349 16.815 -0.760 1.00 93.38 304 VAL A CA 1
ATOM 2310 C C . VAL A 1 304 ? -5.217 15.879 -0.349 1.00 93.38 304 VAL A C 1
ATOM 2312 O O . VAL A 1 304 ? -4.701 16.009 0.756 1.00 93.38 304 VAL A O 1
ATOM 2315 N N . ALA A 1 305 ? -4.779 14.987 -1.242 1.00 88.31 305 ALA A N 1
ATOM 2316 C CA . ALA A 1 305 ? -3.650 14.101 -0.973 1.00 88.31 305 ALA A CA 1
ATOM 2317 C C . ALA A 1 305 ? -2.365 14.881 -0.657 1.00 88.31 305 ALA A C 1
ATOM 2319 O O . ALA A 1 305 ? -1.718 14.625 0.353 1.00 88.31 305 ALA A O 1
ATOM 2320 N N . LYS A 1 306 ? -2.023 15.880 -1.481 1.00 85.56 306 LYS A N 1
ATOM 2321 C CA . LYS A 1 306 ? -0.853 16.741 -1.251 1.00 85.56 306 LYS A CA 1
ATOM 2322 C C . LYS A 1 306 ? -0.938 17.489 0.077 1.00 85.56 306 LYS A C 1
ATOM 2324 O O . LYS A 1 306 ? 0.054 17.521 0.796 1.00 85.56 306 LYS A O 1
ATOM 2329 N N . ALA A 1 307 ? -2.102 18.057 0.394 1.00 91.38 307 ALA A N 1
ATOM 2330 C CA . ALA A 1 307 ? -2.325 18.768 1.648 1.00 91.38 307 ALA A CA 1
ATOM 2331 C C . ALA A 1 307 ? -2.167 17.839 2.860 1.00 91.38 307 ALA A C 1
ATOM 2333 O O . ALA A 1 307 ? -1.482 18.195 3.810 1.00 91.38 307 ALA A O 1
ATOM 2334 N N . PHE A 1 308 ? -2.716 16.621 2.804 1.00 96.56 308 PHE A N 1
ATOM 2335 C CA . PHE A 1 308 ? -2.571 15.652 3.892 1.00 96.56 308 PHE A CA 1
ATOM 2336 C C . PHE A 1 308 ? -1.105 15.242 4.090 1.00 96.56 308 PHE A C 1
ATOM 2338 O O . PHE A 1 308 ? -0.607 15.231 5.212 1.00 96.56 308 PHE A O 1
ATOM 2345 N N . LEU A 1 309 ? -0.379 14.935 3.007 1.00 90.69 309 LEU A N 1
ATOM 2346 C CA . LEU A 1 309 ? 1.034 14.551 3.098 1.00 90.69 309 LEU A CA 1
ATOM 2347 C C . LEU A 1 309 ? 1.918 15.680 3.662 1.00 90.69 309 LEU A C 1
ATOM 2349 O O . LEU A 1 309 ? 2.902 15.398 4.349 1.00 90.69 309 LEU A O 1
ATOM 2353 N N . ALA A 1 310 ? 1.570 16.944 3.399 1.00 91.31 310 ALA A N 1
ATOM 2354 C CA . ALA A 1 310 ? 2.301 18.109 3.898 1.00 91.31 310 ALA A CA 1
ATOM 2355 C C . ALA A 1 310 ? 2.242 18.248 5.431 1.00 91.31 310 ALA A C 1
ATOM 2357 O O . ALA A 1 310 ? 3.196 18.755 6.032 1.00 91.31 310 ALA A O 1
ATOM 2358 N N . LEU A 1 311 ? 1.206 17.694 6.081 1.00 95.38 311 LEU A N 1
ATOM 2359 C CA . LEU A 1 311 ? 1.063 17.689 7.543 1.00 95.38 311 LEU A CA 1
ATOM 2360 C C . LEU A 1 311 ? 2.293 17.103 8.241 1.00 95.38 311 LEU A C 1
ATOM 2362 O O . LEU A 1 311 ? 2.687 17.596 9.293 1.00 95.38 311 LEU A O 1
ATOM 2366 N N . LYS A 1 312 ? 2.980 16.130 7.618 1.00 93.56 312 LYS A N 1
ATOM 2367 C CA . LYS A 1 312 ? 4.222 15.550 8.156 1.00 93.56 312 LYS A CA 1
ATOM 2368 C C . LYS A 1 312 ? 5.268 16.610 8.515 1.00 93.56 312 LYS A C 1
ATOM 2370 O O . LYS A 1 312 ? 6.026 16.418 9.460 1.00 93.56 312 LYS A O 1
ATOM 2375 N N . THR A 1 313 ? 5.343 17.695 7.749 1.00 92.19 313 THR A N 1
ATOM 2376 C CA . THR A 1 313 ? 6.301 18.787 7.969 1.00 92.19 313 THR A CA 1
ATOM 2377 C C . THR A 1 313 ? 5.665 20.047 8.538 1.00 92.19 313 THR A C 1
ATOM 2379 O O . THR A 1 313 ? 6.363 20.825 9.183 1.00 92.19 313 THR A O 1
ATOM 2382 N N . GLU A 1 314 ? 4.373 20.261 8.295 1.00 94.31 314 GLU A N 1
ATOM 2383 C CA . GLU A 1 314 ? 3.662 21.483 8.685 1.00 94.31 314 GLU A CA 1
ATOM 2384 C C . GLU A 1 314 ? 3.086 21.415 10.105 1.00 94.31 314 GLU A C 1
ATOM 2386 O O . GLU A 1 314 ? 3.017 22.441 10.782 1.00 94.31 314 GLU A O 1
ATOM 2391 N N . SER A 1 315 ? 2.753 20.219 10.601 1.00 94.75 315 SER A N 1
ATOM 2392 C CA . SER A 1 315 ? 2.310 20.017 11.983 1.00 94.75 315 SER A CA 1
ATOM 2393 C C . SER A 1 315 ? 3.510 20.030 12.931 1.00 94.75 315 SER A C 1
ATOM 2395 O O . SER A 1 315 ? 4.178 19.016 13.170 1.00 94.75 315 SER A O 1
ATOM 2397 N N . VAL A 1 316 ? 3.810 21.223 13.450 1.00 93.44 316 VAL A N 1
ATOM 2398 C CA . VAL A 1 316 ? 4.968 21.507 14.306 1.00 93.44 316 VAL A CA 1
ATOM 2399 C C . VAL A 1 316 ? 4.567 21.793 15.748 1.00 93.44 316 VAL A C 1
ATOM 2401 O O . VAL A 1 316 ? 3.566 22.440 16.039 1.00 93.44 316 VAL A O 1
ATOM 2404 N N . SER A 1 317 ? 5.390 21.324 16.682 1.00 87.94 317 SER A N 1
ATOM 2405 C CA . SER A 1 317 ? 5.169 21.511 18.111 1.00 87.94 317 SER A CA 1
ATOM 2406 C C . SER A 1 317 ? 5.397 22.985 18.475 1.00 87.94 317 SER A C 1
ATOM 2408 O O . SER A 1 317 ? 6.491 23.494 18.218 1.00 87.94 317 SER A O 1
ATOM 2410 N N . PRO A 1 318 ? 4.445 23.680 19.127 1.00 85.81 318 PRO A N 1
ATOM 2411 C CA . PRO A 1 318 ? 4.604 25.099 19.464 1.00 85.81 318 PRO A CA 1
ATOM 2412 C C . PRO A 1 318 ? 5.787 25.395 20.386 1.00 85.81 318 PRO A C 1
ATOM 2414 O O . PRO A 1 318 ? 6.342 26.489 20.352 1.00 85.81 318 PRO A O 1
ATOM 2417 N N . SER A 1 319 ? 6.172 24.433 21.230 1.00 87.12 319 SER A N 1
ATOM 2418 C CA . SER A 1 319 ? 7.266 24.602 22.188 1.00 87.12 319 SER A CA 1
ATOM 2419 C C . SER A 1 319 ? 8.646 24.390 21.570 1.00 87.12 319 SER A C 1
ATOM 2421 O O . SER A 1 319 ? 9.622 24.955 22.058 1.00 87.12 319 SER A O 1
ATOM 2423 N N . THR A 1 320 ? 8.748 23.579 20.513 1.00 89.69 320 THR A N 1
ATOM 2424 C CA . THR A 1 320 ? 10.040 23.197 19.918 1.00 89.69 320 THR A CA 1
ATOM 2425 C C . THR A 1 320 ? 10.234 23.692 18.487 1.00 89.69 320 THR A C 1
ATOM 2427 O O . THR A 1 320 ? 11.366 23.697 18.004 1.00 89.69 320 THR A O 1
ATOM 2430 N N . GLY A 1 321 ? 9.158 24.078 17.798 1.00 89.81 321 GLY A N 1
ATOM 2431 C CA . GLY A 1 321 ? 9.150 24.426 16.376 1.00 89.81 321 GLY A CA 1
ATOM 2432 C C . GLY A 1 321 ? 9.463 23.252 15.442 1.00 89.81 321 GLY A C 1
ATOM 2433 O O . GLY A 1 321 ? 9.728 23.473 14.264 1.00 89.81 321 GLY A O 1
ATOM 2434 N N . LYS A 1 322 ? 9.489 22.011 15.950 1.00 89.75 322 LYS A N 1
ATOM 2435 C CA . LYS A 1 322 ? 9.833 20.811 15.173 1.00 89.75 322 LYS A CA 1
ATOM 2436 C C . LYS A 1 322 ? 8.586 19.994 14.833 1.00 89.75 322 LYS A C 1
ATOM 2438 O O . LYS A 1 322 ? 7.669 19.961 15.658 1.00 89.75 322 LYS A O 1
ATOM 2443 N N . PRO A 1 323 ? 8.558 19.301 13.681 1.00 92.25 323 PRO A N 1
ATOM 2444 C CA . PRO A 1 323 ? 7.484 18.368 13.369 1.00 92.25 323 PRO A CA 1
ATOM 2445 C C . PRO A 1 323 ? 7.375 17.264 14.423 1.00 92.25 323 PRO A C 1
ATOM 2447 O O . PRO A 1 323 ? 8.397 16.739 14.871 1.00 92.25 323 PRO A O 1
ATOM 2450 N N . TYR A 1 324 ? 6.146 16.928 14.815 1.00 91.56 324 TYR A N 1
ATOM 2451 C CA . TYR A 1 324 ? 5.867 15.879 15.808 1.00 91.56 324 TYR A CA 1
ATOM 2452 C C . TYR A 1 324 ? 5.183 14.637 15.208 1.00 91.56 324 TYR A C 1
ATOM 2454 O O . TYR A 1 324 ? 5.046 13.616 15.886 1.00 91.56 324 TYR A O 1
ATOM 2462 N N . ILE A 1 325 ? 4.790 14.695 13.932 1.00 93.38 325 ILE A N 1
ATOM 2463 C CA . ILE A 1 325 ? 4.425 13.511 13.148 1.00 93.38 325 ILE A CA 1
ATOM 2464 C C . ILE A 1 325 ? 5.711 12.763 12.794 1.00 93.38 325 ILE A C 1
ATOM 2466 O O . ILE A 1 325 ? 6.593 13.297 12.119 1.00 93.38 325 ILE A O 1
ATOM 2470 N N . VAL A 1 326 ? 5.820 11.518 13.252 1.00 90.06 326 VAL A N 1
ATOM 2471 C CA . VAL A 1 326 ? 7.016 10.688 13.064 1.00 90.06 326 VAL A CA 1
ATOM 2472 C C . VAL A 1 326 ? 6.989 10.005 11.703 1.00 90.06 326 VAL A C 1
ATOM 2474 O O . VAL A 1 326 ? 7.973 10.032 10.961 1.00 90.06 326 VAL A O 1
ATOM 2477 N N . SER A 1 327 ? 5.842 9.433 11.348 1.00 89.44 327 SER A N 1
ATOM 2478 C CA . SER A 1 327 ? 5.621 8.800 10.054 1.00 89.44 327 SER A CA 1
ATOM 2479 C C . SER A 1 327 ? 4.264 9.199 9.497 1.00 89.44 327 SER A C 1
ATOM 2481 O O . SER A 1 327 ? 3.318 9.442 10.240 1.00 89.44 327 SER A O 1
ATOM 2483 N N . LEU A 1 328 ? 4.190 9.299 8.175 1.00 92.75 328 LEU A N 1
ATOM 2484 C CA . LEU A 1 328 ? 2.959 9.558 7.446 1.00 92.75 328 LEU A CA 1
ATOM 2485 C C . LEU A 1 328 ? 3.101 8.925 6.071 1.00 92.75 328 LEU A C 1
ATOM 2487 O O . LEU A 1 328 ? 4.071 9.193 5.357 1.00 92.75 328 LEU A O 1
ATOM 2491 N N . THR A 1 329 ? 2.137 8.087 5.725 1.00 90.25 329 THR A N 1
ATOM 2492 C CA . THR A 1 329 ? 1.986 7.505 4.395 1.00 90.25 329 THR A CA 1
ATOM 2493 C C . THR A 1 329 ? 0.513 7.530 3.998 1.00 90.25 329 THR A C 1
ATOM 2495 O O . THR A 1 329 ? -0.364 7.641 4.854 1.00 90.25 329 THR A O 1
ATOM 2498 N N . GLY A 1 330 ? 0.233 7.467 2.704 1.00 90.69 330 GLY A N 1
ATOM 2499 C CA . GLY A 1 330 ? -1.116 7.306 2.190 1.00 90.69 330 GLY A CA 1
ATOM 2500 C C . GLY A 1 330 ? -1.115 6.969 0.709 1.00 90.69 330 GLY A C 1
ATOM 2501 O O . GLY A 1 330 ? -0.070 7.020 0.057 1.00 90.69 330 GLY A O 1
ATOM 2502 N N . GLY A 1 331 ? -2.286 6.651 0.177 1.00 88.25 331 GLY A N 1
ATOM 2503 C CA . GLY A 1 331 ? -2.463 6.368 -1.242 1.00 88.25 331 GLY A CA 1
ATOM 2504 C C . GLY A 1 331 ? -3.923 6.154 -1.627 1.00 88.25 331 GLY A C 1
ATOM 2505 O O . GLY A 1 331 ? -4.829 6.206 -0.789 1.00 88.25 331 GLY A O 1
ATOM 2506 N N . SER A 1 332 ? -4.142 5.935 -2.921 1.00 87.56 332 SER A N 1
ATOM 2507 C CA . SER A 1 332 ? -5.433 5.558 -3.482 1.00 87.56 332 SER A CA 1
ATOM 2508 C C . SER A 1 332 ? -5.742 4.093 -3.242 1.00 87.56 332 SER A C 1
ATOM 2510 O O . SER A 1 332 ? -4.862 3.236 -3.332 1.00 87.56 332 SER A O 1
ATOM 2512 N N . ASN A 1 333 ? -7.024 3.839 -3.004 1.00 85.81 333 ASN A N 1
ATOM 2513 C CA . ASN A 1 333 ? -7.564 2.508 -2.844 1.00 85.81 333 ASN A CA 1
ATOM 2514 C C . ASN A 1 333 ? -7.338 1.655 -4.096 1.00 85.81 333 ASN A C 1
ATOM 2516 O O . ASN A 1 333 ? -7.621 2.094 -5.218 1.00 85.81 333 ASN A O 1
ATOM 2520 N N . TYR A 1 334 ? -6.920 0.414 -3.889 1.00 79.06 334 TYR A N 1
ATOM 2521 C CA . TYR A 1 334 ? -6.981 -0.635 -4.901 1.00 79.06 334 TYR A CA 1
ATOM 2522 C C . TYR A 1 334 ? -7.313 -2.020 -4.316 1.00 79.06 334 TYR A C 1
ATOM 2524 O O . TYR A 1 334 ? -6.977 -3.046 -4.910 1.00 79.06 334 TYR A O 1
ATOM 2532 N N . SER A 1 335 ? -7.990 -2.057 -3.163 1.00 78.62 335 SER A N 1
ATOM 2533 C CA . SER A 1 335 ? -8.479 -3.296 -2.553 1.00 78.62 335 SER A CA 1
ATOM 2534 C C . SER A 1 335 ? -9.310 -4.132 -3.517 1.00 78.62 335 SER A C 1
ATOM 2536 O O . SER A 1 335 ? -10.077 -3.603 -4.322 1.00 78.62 335 SER A O 1
ATOM 2538 N N . VAL A 1 336 ? -9.186 -5.454 -3.395 1.00 70.00 336 VAL A N 1
ATOM 2539 C CA . VAL A 1 336 ? -9.927 -6.435 -4.209 1.00 70.00 336 VAL A CA 1
ATOM 2540 C C . VAL A 1 336 ? -11.036 -7.125 -3.412 1.00 70.00 336 VAL A C 1
ATOM 2542 O O . VAL A 1 336 ? -11.884 -7.798 -3.981 1.00 70.00 336 VAL A O 1
ATOM 2545 N N . GLU A 1 337 ? -11.050 -6.943 -2.093 1.00 68.25 337 GLU A N 1
ATOM 2546 C CA . GLU A 1 337 ? -11.954 -7.590 -1.142 1.00 68.25 337 GLU A CA 1
ATOM 2547 C C . GLU A 1 337 ? -13.333 -6.918 -1.047 1.00 68.25 337 GLU A C 1
ATOM 2549 O O . GLU A 1 337 ? -14.172 -7.370 -0.270 1.00 68.25 337 GLU A O 1
ATOM 2554 N N . GLU A 1 338 ? -13.559 -5.833 -1.802 1.00 73.81 338 GLU A N 1
ATOM 2555 C CA . GLU A 1 338 ? -14.823 -5.070 -1.880 1.00 73.81 338 GLU A CA 1
ATOM 2556 C C . GLU A 1 338 ? -15.376 -4.603 -0.510 1.00 73.81 338 GLU A C 1
ATOM 2558 O O . GLU A 1 338 ? -16.555 -4.276 -0.360 1.00 73.81 338 GLU A O 1
ATOM 2563 N N . ALA A 1 339 ? -14.515 -4.547 0.513 1.00 79.12 339 ALA A N 1
ATOM 2564 C CA . ALA A 1 339 ? -14.829 -4.127 1.882 1.00 79.12 339 ALA A CA 1
ATOM 2565 C C . ALA A 1 339 ? -14.269 -2.731 2.225 1.00 79.12 339 ALA A C 1
ATOM 2567 O O . ALA A 1 339 ? -14.226 -2.327 3.390 1.00 79.12 339 ALA A O 1
ATOM 2568 N N . ASP A 1 340 ? -13.875 -1.972 1.208 1.00 78.25 340 ASP A N 1
ATOM 2569 C CA . ASP A 1 340 ? -13.351 -0.606 1.279 1.00 78.25 340 ASP A CA 1
ATOM 2570 C C . ASP A 1 340 ? -14.439 0.446 1.514 1.00 78.25 340 ASP A C 1
ATOM 2572 O O . ASP A 1 340 ? -14.147 1.593 1.839 1.00 78.25 340 ASP A O 1
ATOM 2576 N N . LYS A 1 341 ? -15.713 0.068 1.350 1.00 86.00 341 LYS A N 1
ATOM 2577 C CA . LYS A 1 341 ? -16.891 0.921 1.583 1.00 86.00 341 LYS A CA 1
ATOM 2578 C C . LYS A 1 341 ? -16.895 2.203 0.732 1.00 86.00 341 LYS A C 1
ATOM 2580 O O . LYS A 1 341 ? -17.514 3.200 1.118 1.00 86.00 341 LYS A O 1
ATOM 2585 N N . ASN A 1 342 ? -16.302 2.153 -0.465 1.00 88.00 342 ASN A N 1
ATOM 2586 C CA . ASN A 1 342 ? -16.139 3.271 -1.402 1.00 88.00 342 ASN A CA 1
ATOM 2587 C C . ASN A 1 342 ? -15.261 4.414 -0.873 1.00 88.00 342 ASN A C 1
ATOM 2589 O O . ASN A 1 342 ? -15.419 5.559 -1.308 1.00 88.00 342 ASN A O 1
ATOM 2593 N N . PHE A 1 343 ? -14.387 4.143 0.096 1.00 93.31 343 PHE A N 1
ATOM 2594 C CA . PHE A 1 343 ? -13.327 5.081 0.438 1.00 93.31 343 PHE A CA 1
ATOM 2595 C C . PHE A 1 343 ? -12.308 5.115 -0.704 1.00 93.31 343 PHE A C 1
ATOM 2597 O O . PHE A 1 343 ? -11.974 4.087 -1.289 1.00 93.31 343 PHE A O 1
ATOM 2604 N N . GLU A 1 344 ? -11.830 6.307 -1.054 1.00 92.62 344 GLU A N 1
ATOM 2605 C CA . GLU A 1 344 ? -10.976 6.492 -2.232 1.00 92.62 344 GLU A CA 1
ATOM 2606 C C . GLU A 1 344 ? -9.510 6.667 -1.849 1.00 92.62 344 GLU A C 1
ATOM 2608 O O . GLU A 1 344 ? -8.645 6.136 -2.540 1.00 92.62 344 GLU A O 1
ATOM 2613 N N . HIS A 1 345 ? -9.223 7.369 -0.749 1.00 94.94 345 HIS A N 1
ATOM 2614 C CA . HIS A 1 345 ? -7.871 7.561 -0.219 1.00 94.94 345 HIS A CA 1
ATOM 2615 C C . HIS A 1 345 ? -7.787 7.090 1.230 1.00 94.94 345 HIS A C 1
ATOM 2617 O O . HIS A 1 345 ? -8.746 7.263 1.982 1.00 94.94 345 HIS A O 1
ATOM 2623 N N . ALA A 1 346 ? -6.629 6.575 1.638 1.00 96.88 346 ALA A N 1
ATOM 2624 C CA . ALA A 1 346 ? -6.318 6.349 3.044 1.00 96.88 346 ALA A CA 1
ATOM 2625 C C . ALA A 1 346 ? -4.928 6.869 3.407 1.00 96.88 346 ALA A C 1
ATOM 2627 O O . ALA A 1 346 ? -4.046 6.973 2.554 1.00 96.88 346 ALA A O 1
ATOM 2628 N N . PHE A 1 347 ? -4.758 7.184 4.687 1.00 97.06 347 PHE A N 1
ATOM 2629 C CA . PHE A 1 347 ? -3.539 7.691 5.292 1.00 97.06 347 PHE A CA 1
ATOM 2630 C C . PHE A 1 347 ? -3.306 6.990 6.629 1.00 97.06 347 PHE A C 1
ATOM 2632 O O . PHE A 1 347 ? -4.248 6.735 7.383 1.00 97.06 347 PHE A O 1
ATOM 2639 N N . VAL A 1 348 ? -2.046 6.695 6.929 1.00 96.12 348 VAL A N 1
ATOM 2640 C CA . VAL A 1 348 ? -1.595 6.181 8.224 1.00 96.12 348 VAL A CA 1
ATOM 2641 C C . VAL A 1 348 ? -0.562 7.157 8.763 1.00 96.12 348 VAL A C 1
ATOM 2643 O O . VAL A 1 348 ? 0.484 7.369 8.145 1.00 96.12 348 VAL A O 1
ATOM 2646 N N . VAL A 1 349 ? -0.876 7.762 9.903 1.00 95.50 349 VAL A N 1
ATOM 2647 C CA . VAL A 1 349 ? -0.045 8.746 10.596 1.00 95.50 349 VAL A CA 1
ATOM 2648 C C . VAL A 1 349 ? 0.419 8.142 11.911 1.00 95.50 349 VAL A C 1
ATOM 2650 O O . VAL A 1 349 ? -0.374 7.557 12.640 1.00 95.50 349 VAL A O 1
ATOM 2653 N N . GLU A 1 350 ? 1.696 8.290 12.235 1.00 93.75 350 GLU A N 1
ATOM 2654 C CA . GLU A 1 350 ? 2.248 7.893 13.523 1.00 93.75 350 GLU A CA 1
ATOM 2655 C C . GLU A 1 350 ? 2.725 9.124 14.294 1.00 93.75 350 GLU A C 1
ATOM 2657 O O . GLU A 1 350 ? 3.595 9.872 13.836 1.00 93.75 350 GLU A O 1
ATOM 2662 N N . PHE A 1 351 ? 2.176 9.298 15.491 1.00 93.44 351 PHE A N 1
ATOM 2663 C CA . PHE A 1 351 ? 2.585 10.307 16.458 1.00 93.44 351 PHE A CA 1
ATOM 2664 C C . PHE A 1 351 ? 3.488 9.677 17.514 1.00 93.44 351 PHE A C 1
ATOM 2666 O O . PHE A 1 351 ? 3.202 8.583 18.000 1.00 93.44 351 PHE A O 1
ATOM 2673 N N . ALA A 1 352 ? 4.544 10.383 17.926 1.00 87.00 352 ALA A N 1
ATOM 2674 C CA . ALA A 1 352 ? 5.466 9.882 18.949 1.00 87.00 352 ALA A CA 1
ATOM 2675 C C . ALA A 1 352 ? 4.760 9.588 20.282 1.00 87.00 352 ALA A C 1
ATOM 2677 O O . ALA A 1 352 ? 5.151 8.667 20.999 1.00 87.00 352 ALA A O 1
ATOM 2678 N N . THR A 1 353 ? 3.722 10.363 20.610 1.00 88.19 353 THR A N 1
ATOM 2679 C CA . THR A 1 353 ? 2.932 10.204 21.829 1.00 88.19 353 THR A CA 1
ATOM 2680 C C . THR A 1 353 ? 1.441 10.433 21.584 1.00 88.19 353 THR A C 1
ATOM 2682 O O . THR A 1 353 ? 1.033 11.139 20.662 1.00 88.19 353 THR A O 1
ATOM 2685 N N . GLU A 1 354 ? 0.608 9.909 22.485 1.00 88.19 354 GLU A N 1
ATOM 2686 C CA . GLU A 1 354 ? -0.819 10.255 22.549 1.00 88.19 354 GLU A CA 1
ATOM 2687 C C . GLU A 1 354 ? -1.044 11.771 22.687 1.00 88.19 354 GLU A C 1
ATOM 2689 O O . GLU A 1 354 ? -1.986 12.311 22.118 1.00 88.19 354 GLU A O 1
ATOM 2694 N N . ALA A 1 355 ? -0.184 12.478 23.429 1.00 90.50 355 ALA A N 1
ATOM 2695 C CA . ALA A 1 355 ? -0.323 13.918 23.634 1.00 90.50 355 ALA A CA 1
ATOM 2696 C C . ALA A 1 355 ? -0.147 14.703 22.325 1.00 90.50 355 ALA A C 1
ATOM 2698 O O . ALA A 1 355 ? -0.910 15.636 22.073 1.00 90.50 355 ALA A O 1
ATOM 2699 N N . ASP A 1 356 ? 0.796 14.286 21.477 1.00 93.25 356 ASP A N 1
ATOM 2700 C CA . ASP A 1 356 ? 1.002 14.864 20.147 1.00 93.25 356 ASP A CA 1
ATOM 2701 C C . ASP A 1 356 ? -0.225 14.639 19.253 1.00 93.25 356 ASP A C 1
ATOM 2703 O O . ASP A 1 356 ? -0.730 15.577 18.637 1.00 93.25 356 ASP A O 1
ATOM 2707 N N . ARG A 1 357 ? -0.785 13.422 19.262 1.00 93.38 357 ARG A N 1
ATOM 2708 C CA . ARG A 1 357 ? -2.019 13.097 18.528 1.00 93.38 357 ARG A CA 1
ATOM 2709 C C . ARG A 1 357 ? -3.235 13.887 19.026 1.00 93.38 357 ARG A C 1
ATOM 2711 O O . ARG A 1 357 ? -4.110 14.269 18.246 1.00 93.38 357 ARG A O 1
ATOM 2718 N N . GLN A 1 358 ? -3.341 14.119 20.333 1.00 92.00 358 GLN A N 1
ATOM 2719 C CA . GLN A 1 358 ? -4.411 14.945 20.898 1.00 92.00 358 GLN A CA 1
ATOM 2720 C C . GLN A 1 358 ? -4.223 16.419 20.532 1.00 92.00 358 GLN A C 1
ATOM 2722 O O . GLN A 1 358 ? -5.204 17.104 20.254 1.00 92.00 358 GLN A O 1
ATOM 2727 N N . TYR A 1 359 ? -2.987 16.919 20.504 1.00 94.12 359 TYR A N 1
ATOM 2728 C CA . TYR A 1 359 ? -2.709 18.274 20.037 1.00 94.12 359 TYR A CA 1
ATOM 2729 C C . TYR A 1 359 ? -3.084 18.440 18.557 1.00 94.12 359 TYR A C 1
ATOM 2731 O O . TYR A 1 359 ? -3.818 19.374 18.237 1.00 94.12 359 TYR A O 1
ATOM 2739 N N . PHE A 1 360 ? -2.677 17.493 17.702 1.00 95.12 360 PHE A N 1
ATOM 2740 C CA . PHE A 1 360 ? -2.983 17.464 16.267 1.00 95.12 360 PHE A CA 1
ATOM 2741 C C . PHE A 1 360 ? -4.462 17.708 15.971 1.00 95.12 360 PHE A C 1
ATOM 2743 O O . PHE A 1 360 ? -4.825 18.649 15.275 1.00 95.12 360 PHE A O 1
ATOM 2750 N N . VAL A 1 361 ? -5.341 16.915 16.579 1.00 92.19 361 VAL A N 1
ATOM 2751 C CA . VAL A 1 361 ? -6.776 16.997 16.273 1.00 92.19 361 VAL A CA 1
ATOM 2752 C C . VAL A 1 361 ? -7.461 18.203 16.906 1.00 92.19 361 VAL A C 1
ATOM 2754 O O . VAL A 1 361 ? -8.431 18.705 16.351 1.00 92.19 361 VAL A O 1
ATOM 2757 N N . ASN A 1 362 ? -6.988 18.681 18.061 1.00 92.12 362 ASN A N 1
ATOM 2758 C CA . ASN A 1 362 ? -7.704 19.711 18.819 1.00 92.12 362 ASN A CA 1
ATOM 2759 C C . ASN A 1 362 ? -7.190 21.140 18.591 1.00 92.12 362 ASN A C 1
ATOM 2761 O O . ASN A 1 362 ? -7.867 22.087 19.000 1.00 92.12 362 ASN A O 1
ATOM 2765 N N . ARG A 1 363 ? -5.954 21.312 18.105 1.00 94.12 363 ARG A N 1
ATOM 2766 C CA . ARG A 1 363 ? -5.233 22.598 18.167 1.00 94.12 363 ARG A CA 1
ATOM 2767 C C . ARG A 1 363 ? -4.314 22.888 16.980 1.00 94.12 363 ARG A C 1
ATOM 2769 O O . ARG A 1 363 ? -3.830 24.017 16.899 1.00 94.12 363 ARG A O 1
ATOM 2776 N N . ASP A 1 364 ? -3.985 21.904 16.147 1.00 95.38 364 ASP A N 1
ATOM 2777 C CA . ASP A 1 364 ? -2.980 22.081 15.100 1.00 95.38 364 ASP A CA 1
ATOM 2778 C C . ASP A 1 364 ? -3.538 22.859 13.909 1.00 95.38 364 ASP A C 1
ATOM 2780 O O . ASP A 1 364 ? -4.485 22.443 13.246 1.00 95.38 364 ASP A O 1
ATOM 2784 N N . HIS A 1 365 ? -2.915 24.000 13.621 1.00 94.38 365 HIS A N 1
ATOM 2785 C CA . HIS A 1 365 ? -3.396 24.887 12.570 1.00 94.38 365 HIS A CA 1
ATOM 2786 C C . HIS A 1 365 ? -3.245 24.287 11.164 1.00 94.38 365 HIS A C 1
ATOM 2788 O O . HIS A 1 365 ? -4.064 24.578 10.296 1.00 94.38 365 HIS A O 1
ATOM 2794 N N . ALA A 1 366 ? -2.228 23.451 10.920 1.00 95.56 366 ALA A N 1
ATOM 2795 C CA . ALA A 1 366 ? -2.065 22.800 9.621 1.00 95.56 366 ALA A CA 1
ATOM 2796 C C . ALA A 1 366 ? -3.166 21.748 9.404 1.00 95.56 366 ALA A C 1
ATOM 2798 O O . ALA A 1 366 ? -3.739 21.660 8.317 1.00 95.56 366 ALA A O 1
ATOM 2799 N N . HIS A 1 367 ? -3.538 21.013 10.457 1.00 95.62 367 HIS A N 1
ATOM 2800 C CA . HIS A 1 367 ? -4.694 20.117 10.434 1.00 95.62 367 HIS A CA 1
ATOM 2801 C C . HIS A 1 367 ? -6.017 20.868 10.178 1.00 95.62 367 HIS A C 1
ATOM 2803 O O . HIS A 1 367 ? -6.837 20.409 9.377 1.00 95.62 367 HIS A O 1
ATOM 2809 N N . ASP A 1 368 ? -6.217 22.048 10.774 1.00 95.00 368 ASP A N 1
ATOM 2810 C CA . ASP A 1 368 ? -7.385 22.899 10.488 1.00 95.00 368 ASP A CA 1
ATOM 2811 C C . ASP A 1 368 ? -7.424 23.340 9.012 1.00 95.00 368 ASP A C 1
ATOM 2813 O O . ASP A 1 368 ? -8.445 23.189 8.340 1.00 95.00 368 ASP A O 1
ATOM 2817 N N . GLN A 1 369 ? -6.293 23.797 8.465 1.00 95.00 369 GLN A N 1
ATOM 2818 C CA . GLN A 1 369 ? -6.184 24.180 7.051 1.00 95.00 369 GLN A CA 1
ATOM 2819 C C . GLN A 1 369 ? -6.452 23.005 6.104 1.00 95.00 369 GLN A C 1
ATOM 2821 O O . GLN A 1 369 ? -7.097 23.166 5.064 1.00 95.00 369 GLN A O 1
ATOM 2826 N N . PHE A 1 370 ? -5.996 21.802 6.459 1.00 95.50 370 PHE A N 1
ATOM 2827 C CA . PHE A 1 370 ? -6.349 20.594 5.722 1.00 95.50 370 PHE A CA 1
ATOM 2828 C C . PHE A 1 370 ? -7.873 20.369 5.717 1.00 95.50 370 PHE A C 1
ATOM 2830 O O . PHE A 1 370 ? -8.455 20.068 4.668 1.00 95.50 370 PHE A O 1
ATOM 2837 N N . ASN A 1 371 ? -8.537 20.553 6.862 1.00 93.12 371 ASN A N 1
ATOM 2838 C CA . ASN A 1 371 ? -9.988 20.420 6.965 1.00 93.12 371 ASN A CA 1
ATOM 2839 C C . ASN A 1 371 ? -10.739 21.452 6.109 1.00 93.12 371 ASN A C 1
ATOM 2841 O O . ASN A 1 371 ? -11.751 21.085 5.508 1.00 93.12 371 ASN A O 1
ATOM 2845 N N . ASP A 1 372 ? -10.224 22.675 5.967 1.00 94.81 372 ASP A N 1
ATOM 2846 C CA . ASP A 1 372 ? -10.782 23.698 5.068 1.00 94.81 372 ASP A CA 1
ATOM 2847 C C . ASP A 1 372 ? -10.683 23.301 3.584 1.00 94.81 372 ASP A C 1
ATOM 2849 O O . ASP A 1 372 ? -11.575 23.608 2.789 1.00 94.81 372 ASP A O 1
ATOM 2853 N N . ILE A 1 373 ? -9.627 22.576 3.197 1.00 93.56 373 ILE A N 1
ATOM 2854 C CA . ILE A 1 373 ? -9.452 22.054 1.830 1.00 93.56 373 ILE A CA 1
ATOM 2855 C C . ILE A 1 373 ? -10.399 20.877 1.572 1.00 93.56 373 ILE A C 1
ATOM 2857 O O . ILE A 1 373 ? -11.016 20.788 0.506 1.00 93.56 373 ILE A O 1
ATOM 2861 N N . PHE A 1 374 ? -10.504 19.949 2.524 1.00 94.56 374 PHE A N 1
ATOM 2862 C CA . PHE A 1 374 ? -11.275 18.722 2.342 1.00 94.56 374 PHE A CA 1
ATOM 2863 C C . PHE A 1 374 ? -12.782 18.913 2.562 1.00 94.56 374 PHE A C 1
ATOM 2865 O O . PHE A 1 374 ? -13.579 18.321 1.836 1.00 94.56 374 PHE A O 1
ATOM 2872 N N . GLY A 1 375 ? -13.192 19.756 3.513 1.00 94.38 375 GLY A N 1
ATOM 2873 C CA . GLY A 1 375 ? -14.592 19.982 3.894 1.00 94.38 375 GLY A CA 1
ATOM 2874 C C . GLY A 1 375 ? -15.539 20.259 2.717 1.00 94.38 375 GLY A C 1
ATOM 2875 O O . GLY A 1 375 ? -16.561 19.583 2.601 1.00 94.38 375 GLY A O 1
ATOM 2876 N N . PRO A 1 376 ? -15.203 21.159 1.773 1.00 95.12 376 PRO A N 1
ATOM 2877 C CA . PRO A 1 376 ? -16.032 21.426 0.595 1.00 95.12 376 PRO A CA 1
ATOM 2878 C C . PRO A 1 376 ? -16.190 20.243 -0.376 1.00 95.12 376 PRO A C 1
ATOM 2880 O O . PRO A 1 376 ? -17.006 20.318 -1.302 1.00 95.12 376 PRO A O 1
ATOM 2883 N N . LEU A 1 377 ? -15.402 19.175 -0.224 1.00 95.06 377 LEU A N 1
ATOM 2884 C CA . LEU A 1 377 ? -15.349 18.016 -1.119 1.00 95.06 377 LEU A CA 1
ATOM 2885 C C . LEU A 1 377 ? -16.059 16.775 -0.552 1.00 95.06 377 LEU A C 1
ATOM 2887 O O . LEU A 1 377 ? -16.037 15.733 -1.206 1.00 95.06 377 LEU A O 1
ATOM 2891 N N . THR A 1 378 ? -16.723 16.879 0.602 1.00 91.50 378 THR A N 1
ATOM 2892 C CA . THR A 1 378 ? -17.521 15.795 1.204 1.00 91.50 378 THR A CA 1
ATOM 2893 C C . THR A 1 378 ? -19.028 16.065 1.103 1.00 91.50 378 THR A C 1
ATOM 2895 O O . THR A 1 378 ? -19.458 17.169 0.762 1.00 91.50 378 THR A O 1
ATOM 2898 N N . GLN A 1 379 ? -19.846 15.042 1.359 1.00 88.50 379 GLN A N 1
ATOM 2899 C CA . GLN A 1 379 ? -21.305 15.126 1.535 1.00 88.50 379 GLN A CA 1
ATOM 2900 C C . GLN A 1 379 ? -21.720 15.067 3.017 1.00 88.50 379 GLN A C 1
ATOM 2902 O O . GLN A 1 379 ? -22.910 15.100 3.321 1.00 88.50 379 GLN A O 1
ATOM 2907 N N . GLY A 1 380 ? -20.752 14.971 3.933 1.00 85.88 380 GLY A N 1
ATOM 2908 C CA . GLY A 1 380 ? -20.956 14.925 5.380 1.00 85.88 380 GLY A CA 1
ATOM 2909 C C . GLY A 1 380 ? -20.014 13.944 6.082 1.00 85.88 380 GLY A C 1
ATOM 2910 O O . GLY A 1 380 ? -19.077 13.412 5.488 1.00 85.88 380 GLY A O 1
ATOM 2911 N N . ASP A 1 381 ? -20.302 13.674 7.353 1.00 79.50 381 ASP A N 1
ATOM 2912 C CA . ASP A 1 381 ? -19.473 12.857 8.256 1.00 79.50 381 ASP A CA 1
ATOM 2913 C C . ASP A 1 381 ? -19.326 11.391 7.812 1.00 79.50 381 ASP A C 1
ATOM 2915 O O . ASP A 1 381 ? -18.363 10.702 8.152 1.00 79.50 381 ASP A O 1
ATOM 2919 N N . GLY A 1 382 ? -20.257 10.906 6.984 1.00 82.25 382 GLY A N 1
ATOM 2920 C CA . GLY A 1 382 ? -20.197 9.576 6.379 1.00 82.25 382 GLY A CA 1
ATOM 2921 C C . GLY A 1 382 ? -18.975 9.355 5.478 1.00 82.25 382 GLY A C 1
ATOM 2922 O O . GLY A 1 382 ? -18.574 8.203 5.295 1.00 82.25 382 GLY A O 1
ATOM 2923 N N . ASP A 1 383 ? -18.356 10.431 4.988 1.00 91.06 383 ASP A N 1
ATOM 2924 C CA . ASP A 1 383 ? -17.243 10.405 4.034 1.00 91.06 383 ASP A CA 1
ATOM 2925 C C . ASP A 1 383 ? -15.853 10.426 4.697 1.00 91.06 383 ASP A C 1
ATOM 2927 O O . ASP A 1 383 ? -14.827 10.510 4.020 1.00 91.06 383 ASP A O 1
ATOM 2931 N N . ARG A 1 384 ? -15.814 10.324 6.029 1.00 93.75 384 ARG A N 1
ATOM 2932 C CA . ARG A 1 384 ? -14.598 10.150 6.829 1.00 93.75 384 ARG A CA 1
ATOM 2933 C C . ARG A 1 384 ? -14.669 8.836 7.587 1.00 93.75 384 ARG A C 1
ATOM 2935 O O . ARG A 1 384 ? -15.723 8.477 8.115 1.00 93.75 384 ARG A O 1
ATOM 2942 N N . LEU A 1 385 ? -13.558 8.120 7.640 1.00 95.31 385 LEU A N 1
ATOM 2943 C CA . LEU A 1 385 ? -13.309 7.068 8.613 1.00 95.31 385 LEU A CA 1
ATOM 2944 C C . LEU A 1 385 ? -12.051 7.454 9.375 1.00 95.31 385 LEU A C 1
ATOM 2946 O O . LEU A 1 385 ? -11.027 7.699 8.745 1.00 95.31 385 LEU A O 1
ATOM 2950 N N . VAL A 1 386 ? -12.136 7.497 10.701 1.00 95.94 386 VAL A N 1
ATOM 2951 C CA . VAL A 1 386 ? -10.988 7.782 11.561 1.00 95.94 386 VAL A CA 1
ATOM 2952 C C . VAL A 1 386 ? -10.912 6.738 12.660 1.00 95.94 386 VAL A C 1
ATOM 2954 O O . VAL A 1 386 ? -11.895 6.494 13.359 1.00 95.94 386 VAL A O 1
ATOM 2957 N N . ILE A 1 387 ? -9.747 6.114 12.792 1.00 95.88 387 ILE A N 1
ATOM 2958 C CA . ILE A 1 387 ? -9.450 5.144 13.842 1.00 95.88 387 ILE A CA 1
ATOM 2959 C C . ILE A 1 387 ? -8.081 5.478 14.411 1.00 95.88 387 ILE A C 1
ATOM 2961 O O . ILE A 1 387 ? -7.119 5.633 13.667 1.00 95.88 387 ILE A O 1
ATOM 2965 N N . ASP A 1 388 ? -7.986 5.525 15.731 1.00 95.62 388 ASP A N 1
ATOM 2966 C CA . ASP A 1 388 ? -6.721 5.684 16.437 1.00 95.62 388 ASP A CA 1
ATOM 2967 C C . ASP A 1 388 ? -6.424 4.424 17.223 1.00 95.62 388 ASP A C 1
ATOM 2969 O O . ASP A 1 388 ? -7.347 3.783 17.722 1.00 95.62 388 ASP A O 1
ATOM 2973 N N . PHE A 1 389 ? -5.159 4.062 17.378 1.00 94.81 389 PHE A N 1
ATOM 2974 C CA . PHE A 1 389 ? -4.795 2.984 18.282 1.00 94.81 389 PHE A CA 1
ATOM 2975 C C . PHE A 1 389 ? -3.366 3.118 18.790 1.00 94.81 389 PHE A C 1
ATOM 2977 O O . PHE A 1 389 ? -2.485 3.678 18.140 1.00 94.81 389 PHE A O 1
ATOM 2984 N N . VAL A 1 390 ? -3.125 2.522 19.956 1.00 93.00 390 VAL A N 1
ATOM 2985 C CA . VAL A 1 390 ? -1.772 2.276 20.458 1.00 93.00 390 VAL A CA 1
ATOM 2986 C C . VAL A 1 390 ? -1.381 0.847 20.066 1.00 93.00 390 VAL A C 1
ATOM 2988 O O . VAL A 1 390 ? -2.106 -0.088 20.434 1.00 93.00 390 VAL A O 1
ATOM 2991 N N . PRO A 1 391 ? -0.265 0.636 19.343 1.00 91.81 391 PRO A N 1
ATOM 2992 C CA . PRO A 1 391 ? 0.168 -0.697 18.936 1.00 91.81 391 PRO A CA 1
ATOM 2993 C C . PRO A 1 391 ? 0.241 -1.685 20.109 1.00 91.81 391 PRO A C 1
ATOM 2995 O O . PRO A 1 391 ? 0.832 -1.407 21.152 1.00 91.81 391 PRO A O 1
ATOM 2998 N N . GLY A 1 392 ? -0.374 -2.857 19.941 1.00 90.31 392 GLY A N 1
ATOM 2999 C CA . GLY A 1 392 ? -0.388 -3.937 20.930 1.00 90.31 392 GLY A CA 1
ATOM 3000 C C . GLY A 1 392 ? -1.400 -3.773 22.070 1.00 90.31 392 GLY A C 1
ATOM 3001 O O . GLY A 1 392 ? -1.543 -4.687 22.883 1.00 90.31 392 GLY A O 1
ATOM 3002 N N . VAL A 1 393 ? -2.132 -2.658 22.147 1.00 92.00 393 VAL A N 1
ATOM 3003 C CA . VAL A 1 393 ? -3.118 -2.412 23.211 1.00 92.00 393 VAL A CA 1
ATOM 3004 C C . VAL A 1 393 ? -4.521 -2.761 22.718 1.00 92.00 393 VAL A C 1
ATOM 3006 O O . VAL A 1 393 ? -5.093 -2.034 21.914 1.00 92.00 393 VAL A O 1
ATOM 3009 N N . PHE A 1 394 ? -5.096 -3.858 23.222 1.00 91.19 394 PHE A N 1
ATOM 3010 C CA . PHE A 1 394 ? -6.435 -4.339 22.824 1.00 91.19 394 PHE A CA 1
ATOM 3011 C C . PHE A 1 394 ? -7.493 -4.289 23.939 1.00 91.19 394 PHE A C 1
ATOM 3013 O O . PHE A 1 394 ? -8.698 -4.337 23.678 1.00 91.19 394 PHE A O 1
ATOM 3020 N N . ASN A 1 395 ? -7.063 -4.147 25.191 1.00 81.00 395 ASN A N 1
ATOM 3021 C CA . ASN A 1 395 ? -7.969 -4.045 26.332 1.00 81.00 395 ASN A CA 1
ATOM 3022 C C . ASN A 1 395 ? -8.461 -2.603 26.507 1.00 81.00 395 ASN A C 1
ATOM 3024 O O . ASN A 1 395 ? -7.743 -1.652 26.189 1.00 81.00 395 ASN A O 1
ATOM 3028 N N . ARG A 1 396 ? -9.671 -2.432 27.055 1.00 67.25 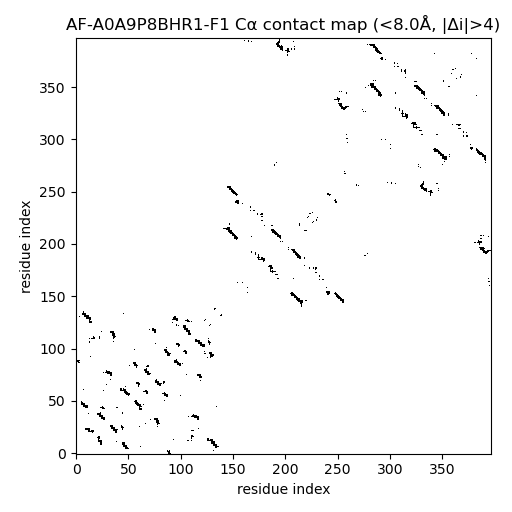396 ARG A N 1
ATOM 3029 C CA . ARG A 1 396 ? -10.104 -1.118 27.556 1.00 67.25 396 ARG A CA 1
ATOM 3030 C C . ARG A 1 396 ? -9.201 -0.732 28.732 1.00 67.25 396 ARG A C 1
ATOM 3032 O O . ARG A 1 396 ? -8.952 -1.574 29.594 1.00 67.25 396 ARG A O 1
ATOM 3039 N N . ARG A 1 397 ? -8.684 0.498 28.720 1.00 51.56 397 ARG A N 1
ATOM 3040 C CA . ARG A 1 397 ? -8.049 1.088 29.905 1.00 51.56 397 ARG A CA 1
ATOM 3041 C C . ARG A 1 397 ? -9.095 1.429 30.952 1.00 51.56 397 ARG A C 1
ATOM 3043 O O . ARG A 1 397 ? -10.215 1.807 30.538 1.00 51.56 397 ARG A O 1
#

Radius of gyration: 26.0 Å; Cα contacts (8 Å, |Δi|>4): 851; chains: 1; bounding box: 59×46×73 Å

pLDDT: mean 85.19, std 16.19, range [25.75, 98.12]

Sequence (397 aa):
MSRPAPGTYYIVNKVLSPTGDKLAITFNNQGGAASLTALSNKPSQQWNVTNYNSSTMAFAPVSSPTLQTGWGSGVIVVIPAGAYVWTVKNTTNGTTIQDGGQTASWNAANATDGDKLAITPGTGGDRYTWIFVKVGDEPKPPKAENNIHIVSFKYTSTTSESAKMTVAQAFLALKTECISRSTGRPYIVSLQGGRNNSREGFDKGLEHVYVLEFATEDDRLYYLDKDPAHDKFKKLVGPYLDKPTGGDAFVFDYIPDVFAKQGTSTGPQALRMYQPLCSIPGSNIHVVALKYKSGTSETNKLLVAKAFLALKTESVSPSTGKPYIVSLTGGSNYSVEEADKNFEHAFVVEFATEADRQYFVNRDHAHDQFNDIFGPLTQGDGDRLVIDFVPGVFNRR

Solvent-accessible surface area (backbone atoms only — not comparable to full-atom values): 21438 Å² total; per-residue (Å²): 126,64,56,84,77,68,46,35,24,35,44,27,43,65,43,50,24,95,87,66,41,50,30,20,46,26,61,76,50,84,73,31,58,28,23,24,29,68,64,68,91,50,53,44,33,28,29,38,35,38,73,73,55,100,66,32,30,31,44,17,38,62,76,44,68,68,27,24,47,37,89,47,97,54,25,34,21,28,35,74,63,75,86,44,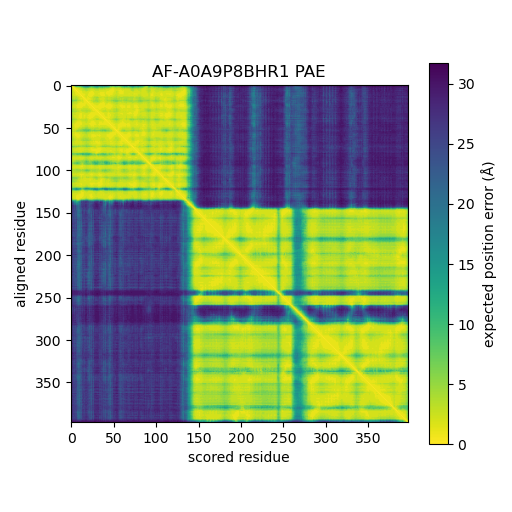52,29,26,54,44,51,52,99,89,40,28,35,45,21,39,78,83,66,61,30,19,40,28,42,80,86,36,43,75,69,37,58,32,26,39,43,77,55,89,73,60,55,46,30,18,34,45,81,44,45,46,91,73,42,81,46,67,76,57,67,39,42,29,39,42,36,41,27,36,20,62,34,95,80,55,46,70,68,57,54,49,52,48,49,53,56,57,62,45,40,43,72,57,40,54,37,89,90,77,76,40,53,49,44,74,44,71,44,34,19,25,50,69,55,85,83,80,30,43,84,72,42,43,38,40,35,48,35,28,22,58,25,61,67,55,45,53,39,45,77,75,67,34,65,56,50,52,52,46,53,64,65,46,58,85,41,35,31,62,94,75,82,47,46,42,43,36,43,24,25,37,66,73,41,69,67,77,93,84,66,99,65,79,76,80,76,79,87,72,88,68,78,90,69,90,53,88,64,23,28,38,42,38,40,34,38,28,69,34,89,88,68,48,71,71,58,54,44,49,46,52,52,47,58,62,44,38,45,69,57,37,46,37,90,91,74,72,41,53,51,44,73,44,70,48,33,17,31,56,69,56,85,80,80,32,43,82,77,40,46,35,38,36,46,35,32,19,66,29,56,67,53,49,52,41,43,78,75,69,33,65,48,54,51,55,40,44,66,66,44,55,84,44,40,86,52,73,86,32,42,37,40,42,23,25,35,71,78,41,67,73,87,129